Protein AF-0000000070341021 (afdb_homodimer)

pLDDT: mean 71.41, std 31.33, range [15.06, 98.88]

Nearest PDB structures (foldseek):
  6w2y-assembly1_B  TM=6.311E-01  e=9.753E+00  Homo sapiens

Secondary structure (DSSP, 8-state):
-----------------------------------------------GGGT------------------GGGG---TTTTGGGGSHHHHHHHHHHHHHHHHHHHHHHHHHHHHHHHHHHHHHHHHHHHHS------TTS-----TTS---HHHHHHHHHHHHHHHHHHTTHHHHHHHHHHHHHHHHHHHHHHHHHHHHHHHSS---SHHHHHHHHHHHHHHHHHTTHHHHHTT-HHHHHHHHHHHHHHHHHHHHHHHHHHHHHHHHHHH----/-----------------------------------------------GGGT------------------GGGG---TTTTGGGGSHHHHHHHHHHHHHHHHHHHHHHHHHHHHHHHHHHHHHHHHHHHHS------TTS-----TTS---HHHHHHHHHHHHHHHHHHTTHHHHHHHHHHHHHHHHHHHHHHHHHHHHHHHSS---SHHHHHHHHHHHHHHHHHTTHHHHHTT-HHHHHHHHHHHHHHHHHHHHHHHHHHHHHHHHHHH----

Radius of gyration: 40.81 Å; Cα contacts (8 Å, |Δi|>4): 398; chains: 2; bounding box: 138×93×111 Å

Solvent-accessible surface area (backbone atoms only — not comparable to full-atom values): 32051 Å² total; per-residue (Å²): 137,88,70,84,69,84,83,83,81,82,88,77,83,85,79,83,86,83,89,78,85,77,85,81,86,92,82,83,85,77,78,76,72,74,78,74,75,78,70,74,78,68,74,75,69,69,70,63,69,62,66,64,58,71,69,70,67,66,77,59,74,69,72,63,77,71,74,69,64,73,72,61,66,44,59,39,79,64,78,56,51,70,58,43,18,34,67,56,60,45,45,44,62,51,53,50,53,50,48,52,56,47,49,53,50,30,48,50,28,43,50,54,34,49,46,45,53,52,46,52,53,50,42,55,54,52,55,71,66,54,71,76,71,71,60,46,89,87,69,51,60,67,63,66,77,74,56,75,73,49,75,66,55,51,50,42,51,51,48,50,52,51,38,54,56,50,58,73,61,47,28,59,61,52,20,52,46,45,47,22,49,46,39,23,52,45,40,41,45,55,52,43,43,55,50,46,44,26,56,19,28,68,46,79,74,89,46,70,51,54,51,47,48,54,48,40,46,33,36,47,31,44,33,58,34,31,46,64,48,34,76,70,66,35,62,66,38,45,52,48,32,50,50,40,49,52,51,36,53,52,47,53,60,67,35,46,65,55,48,51,52,52,51,54,48,44,63,70,66,32,51,74,129,135,90,71,83,74,80,82,81,83,78,93,80,87,89,81,85,87,85,88,78,88,78,87,82,84,86,89,77,81,78,77,78,72,76,79,77,74,80,72,74,78,69,75,76,69,73,69,68,69,62,66,65,59,70,72,70,67,67,76,60,73,68,73,65,76,71,75,69,64,73,72,62,67,44,59,39,79,61,78,57,50,68,57,42,18,35,67,54,62,44,46,44,61,52,52,50,53,53,48,52,55,47,49,54,51,30,50,51,29,43,50,56,34,49,47,45,54,50,46,52,54,50,42,54,55,52,55,69,66,54,71,76,71,71,60,46,89,85,69,52,59,68,63,66,77,76,55,72,74,49,74,66,53,51,48,43,52,51,47,50,52,51,39,54,58,49,59,73,62,46,28,59,62,52,20,52,46,45,47,22,50,47,39,25,52,45,40,41,44,58,52,45,42,55,52,46,43,25,54,20,27,69,46,80,74,89,43,69,52,54,50,46,48,54,49,40,46,32,36,47,32,44,34,58,33,31,46,64,48,35,76,72,66,37,63,67,39,45,54,48,33,50,50,39,49,51,52,36,52,52,48,53,59,66,35,47,64,55,49,50,52,52,50,53,48,43,64,71,66,31,50,74,127

Sequence (546 aa):
MATTLHCLSTLHLLPRTTHHRPKTLNSLKPISKPQPRKTPELPSIPNALQLLKTSSLPLALTALPFLIDPQDAAAAGGQFGILEGRSFALIHPIVMGGLFVYTLYAGYLGWQWRRVRTIQSEINELKKQVKPTPVSPDGSTVVDSSSPPSATELEIRRLTEERKELVKGSYRDKHFDAGSVLLGFGVLESVFGGLNTYLRTGKLFPGPHLYAGAGITVLWAAAAALVPAMQKGNETARNLHIALNGLNVLLFIWQIPTGFDIVLKVFEFTKWPMATTLHCLSTLHLLPRTTHHRPKTLNSLKPISKPQPRKTPELPSIPNALQLLKTSSLPLALTALPFLIDPQDAAAAGGQFGILEGRSFALIHPIVMGGLFVYTLYAGYLGWQWRRVRTIQSEINELKKQVKPTPVSPDGSTVVDSSSPPSATELEIRRLTEERKELVKGSYRDKHFDAGSVLLGFGVLESVFGGLNTYLRTGKLFPGPHLYAGAGITVLWAAAAALVPAMQKGNETARNLHIALNGLNVLLFIWQIPTGFDIVLKVFEFTKWP

Structure (mmCIF, N/CA/C/O backbone):
data_AF-0000000070341021-model_v1
#
loop_
_entity.id
_entity.type
_entity.pdbx_description
1 polymer 'DUF4079 domain-containing protein'
#
loop_
_atom_site.group_PDB
_atom_site.id
_atom_site.type_symbol
_atom_site.label_atom_id
_atom_site.label_alt_id
_atom_site.label_comp_id
_atom_site.label_asym_id
_atom_site.label_entity_id
_atom_site.label_seq_id
_atom_site.pdbx_PDB_ins_code
_atom_site.Cartn_x
_atom_site.Cartn_y
_atom_site.Cartn_z
_atom_site.occupancy
_atom_site.B_iso_or_equiv
_atom_site.auth_seq_id
_atom_site.auth_comp_id
_atom_site.auth_asym_id
_atom_site.auth_atom_id
_atom_site.pdbx_PDB_model_num
ATOM 1 N N . MET A 1 1 ? 47.469 34.062 -9.016 1 17.12 1 MET A N 1
ATOM 2 C CA . MET A 1 1 ? 48.844 34.406 -8.648 1 17.12 1 MET A CA 1
ATOM 3 C C . MET A 1 1 ? 49.438 33.344 -7.727 1 17.12 1 MET A C 1
ATOM 5 O O . MET A 1 1 ? 50.531 32.812 -7.984 1 17.12 1 MET A O 1
ATOM 9 N N . ALA A 1 2 ? 49.375 33.688 -6.504 1 16.95 2 ALA A N 1
ATOM 10 C CA . ALA A 1 2 ? 50.344 33.5 -5.445 1 16.95 2 ALA A CA 1
ATOM 11 C C . ALA A 1 2 ? 50.375 32.031 -4.965 1 16.95 2 ALA A C 1
ATOM 13 O O . ALA A 1 2 ? 49.344 31.469 -4.656 1 16.95 2 ALA A O 1
ATOM 14 N N . THR A 1 3 ? 51.469 31.375 -5.094 1 18.53 3 THR A N 1
ATOM 15 C CA . THR A 1 3 ? 52.312 30.188 -4.973 1 18.53 3 THR A CA 1
ATOM 16 C C . THR A 1 3 ? 52.625 29.891 -3.506 1 18.53 3 THR A C 1
ATOM 18 O O . THR A 1 3 ? 53.312 28.938 -3.197 1 18.53 3 THR A O 1
ATOM 21 N N . THR A 1 4 ? 52.188 30.828 -2.613 1 17.72 4 THR A N 1
ATOM 22 C CA . THR A 1 4 ? 53.156 30.797 -1.512 1 17.72 4 THR A CA 1
ATOM 23 C C . THR A 1 4 ? 53.156 29.422 -0.849 1 17.72 4 THR A C 1
ATOM 25 O O . THR A 1 4 ? 52.125 28.953 -0.354 1 17.72 4 THR A O 1
ATOM 28 N N . LEU A 1 5 ? 54.219 28.625 -0.97 1 19.05 5 LE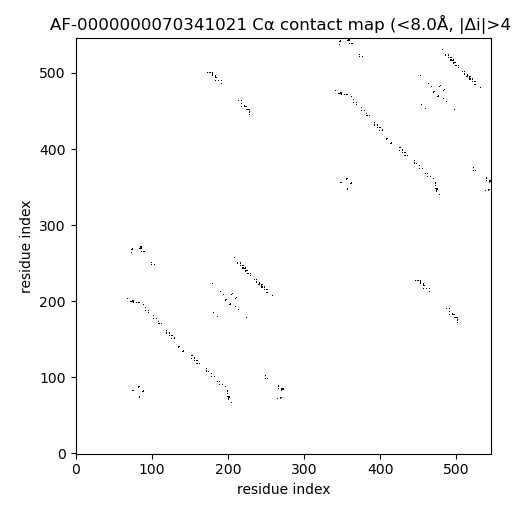U A N 1
ATOM 29 C CA . LEU A 1 5 ? 54.844 27.344 -0.659 1 19.05 5 LEU A CA 1
ATOM 30 C C . LEU A 1 5 ? 55.25 27.281 0.814 1 19.05 5 LEU A C 1
ATOM 32 O O . LEU A 1 5 ? 56.344 26.859 1.151 1 19.05 5 LEU A O 1
ATOM 36 N N . HIS A 1 6 ? 54.5 28.125 1.646 1 18.11 6 HIS A N 1
ATOM 37 C CA . HIS A 1 6 ? 55.312 28.25 2.857 1 18.11 6 HIS A CA 1
ATOM 38 C C . HIS A 1 6 ? 55.781 26.891 3.334 1 18.11 6 HIS A C 1
ATOM 40 O O . HIS A 1 6 ? 55.125 25.875 3.127 1 18.11 6 HIS A O 1
ATOM 46 N N . CYS A 1 7 ? 57 26.953 4.043 1 16.98 7 CYS A N 1
ATOM 47 C CA . CYS A 1 7 ? 58.219 26.422 4.641 1 16.98 7 CYS A CA 1
ATOM 48 C C . CYS A 1 7 ? 57.875 25.422 5.738 1 16.98 7 CYS A C 1
ATOM 50 O O . CYS A 1 7 ? 56.875 25.578 6.449 1 16.98 7 CYS A O 1
ATOM 52 N N . LEU A 1 8 ? 58.688 24.344 5.898 1 17.11 8 LEU A N 1
ATOM 53 C CA . LEU A 1 8 ? 59.062 23.031 6.391 1 17.11 8 LEU A CA 1
ATOM 54 C C . LEU A 1 8 ? 59.438 23.078 7.871 1 17.11 8 LEU A C 1
ATOM 56 O O . LEU A 1 8 ? 59.75 22.062 8.477 1 17.11 8 LEU A O 1
ATOM 60 N N . SER A 1 9 ? 59.562 24.453 8.391 1 15.06 9 SER A N 1
ATOM 61 C CA . SER A 1 9 ? 60.719 24.359 9.258 1 15.06 9 SER A CA 1
ATOM 62 C C . SER A 1 9 ? 60.531 23.312 10.344 1 15.06 9 SER A C 1
ATOM 64 O O . SER A 1 9 ? 59.438 22.812 10.539 1 15.06 9 SER A O 1
ATOM 66 N N . THR A 1 10 ? 60.844 23.781 11.609 1 15.86 10 THR A N 1
ATOM 67 C CA . THR A 1 10 ? 62 23.594 12.477 1 15.86 10 THR A CA 1
ATOM 68 C C . THR A 1 10 ? 61.75 22.484 13.492 1 15.86 10 THR A C 1
ATOM 70 O O . THR A 1 10 ? 62.562 21.562 13.617 1 15.86 10 THR A O 1
ATOM 73 N N . LEU A 1 11 ? 61.625 22.875 14.797 1 16.08 11 LEU A N 1
ATOM 74 C CA . LEU A 1 11 ? 62.625 22.781 15.852 1 16.08 11 LEU A CA 1
ATOM 75 C C . LEU A 1 11 ? 62.438 21.5 16.656 1 16.08 11 LEU A C 1
ATOM 77 O O . LEU A 1 11 ? 61.344 20.984 16.781 1 16.08 11 LEU A O 1
ATOM 81 N N . HIS A 1 12 ? 63.562 21.062 17.312 1 15.95 12 HIS A N 1
ATOM 82 C CA . HIS A 1 12 ? 64.438 20.078 17.906 1 15.95 12 HIS A CA 1
ATOM 83 C C . HIS A 1 12 ? 63.969 19.641 19.281 1 15.95 12 HIS A C 1
ATOM 85 O O . HIS A 1 12 ? 64.375 18.609 19.812 1 15.95 12 HIS A O 1
ATOM 91 N N . LEU A 1 13 ? 63.281 20.562 20.031 1 16.16 13 LEU A N 1
ATOM 92 C CA . LEU A 1 13 ? 63.906 20.641 21.344 1 16.16 13 LEU A CA 1
ATOM 93 C C . LEU A 1 13 ? 63.906 19.281 22.031 1 16.16 13 LEU A C 1
ATOM 95 O O . LEU A 1 13 ? 63.062 18.438 21.734 1 16.16 13 LEU A O 1
ATOM 99 N N . LEU A 1 14 ? 64.562 19.328 23.266 1 16.27 14 LEU A N 1
ATOM 100 C CA . LEU A 1 14 ? 65.562 18.703 24.094 1 16.27 14 LEU A CA 1
ATOM 101 C C . LEU A 1 14 ? 65 17.547 24.891 1 16.27 14 LEU A C 1
ATOM 103 O O . LEU A 1 14 ? 63.781 17.469 25.078 1 16.27 14 LEU A O 1
ATOM 107 N N . PRO A 1 15 ? 65.938 16.953 25.719 1 16.86 15 PRO A N 1
ATOM 108 C CA . PRO A 1 15 ? 66.438 15.664 26.203 1 16.86 15 PRO A CA 1
ATOM 109 C C . PRO A 1 15 ? 65.75 15.219 27.5 1 16.86 15 PRO A C 1
ATOM 111 O O . PRO A 1 15 ? 65.812 14.039 27.859 1 16.86 15 PRO A O 1
ATOM 114 N N . ARG A 1 16 ? 65.062 16.172 28.219 1 16.34 16 ARG A N 1
ATOM 115 C CA . ARG A 1 16 ? 65.5 16.125 29.609 1 16.34 16 ARG A CA 1
ATOM 116 C C . ARG A 1 16 ? 65.312 14.727 30.188 1 16.34 16 ARG A C 1
ATOM 118 O O . ARG A 1 16 ? 64.375 14.016 29.859 1 16.34 16 ARG A O 1
ATOM 125 N N . THR A 1 17 ? 66.188 14.477 31.219 1 16.23 17 THR A N 1
ATOM 126 C CA . THR A 1 17 ? 67.062 13.555 31.969 1 16.23 17 THR A CA 1
ATOM 127 C C . THR A 1 17 ? 66.188 12.656 32.875 1 16.23 17 THR A C 1
ATOM 129 O O . THR A 1 17 ? 65 12.906 33.062 1 16.23 17 THR A O 1
ATOM 132 N N . THR A 1 18 ? 66.562 12.617 34.25 1 15.86 18 THR A N 1
ATOM 133 C CA . THR A 1 18 ? 67.312 11.609 35.031 1 15.86 18 THR A CA 1
ATOM 134 C C . THR A 1 18 ? 66.375 10.773 35.875 1 15.86 18 THR A C 1
ATOM 136 O O . THR A 1 18 ? 66.375 9.547 35.812 1 15.86 18 THR A O 1
ATOM 139 N N . HIS A 1 19 ? 66.125 11.18 37.219 1 16.44 19 HIS A N 1
ATOM 140 C CA . HIS A 1 19 ? 66.688 10.523 38.375 1 16.44 19 HIS A CA 1
ATOM 141 C C . HIS A 1 19 ? 65.812 9.445 38.906 1 16.44 19 HIS A C 1
ATOM 143 O O . HIS A 1 19 ? 64.562 9.453 38.625 1 16.44 19 HIS A O 1
ATOM 149 N N . HIS A 1 20 ? 66.312 8.633 40.062 1 16.31 20 HIS A N 1
ATOM 150 C CA . HIS A 1 20 ? 66.562 7.301 40.594 1 16.31 20 HIS A CA 1
ATOM 151 C C . HIS A 1 20 ? 65.438 6.926 41.594 1 16.31 20 HIS A C 1
ATOM 153 O O . HIS A 1 20 ? 65.125 5.754 41.719 1 16.31 20 HIS A O 1
ATOM 159 N N . ARG A 1 21 ? 64.688 7.816 42.281 1 16.97 21 ARG A N 1
ATOM 160 C CA . ARG A 1 21 ? 64.812 7.512 43.719 1 16.97 21 ARG A CA 1
ATOM 161 C C . ARG A 1 21 ? 64.125 6.156 44.031 1 16.97 21 ARG A C 1
ATOM 163 O O . ARG A 1 21 ? 63.062 5.84 43.531 1 16.97 21 ARG A O 1
ATOM 170 N N . PRO A 1 22 ? 64.875 5.312 44.969 1 17.48 22 PRO A N 1
ATOM 171 C CA . PRO A 1 22 ? 64.875 3.895 45.312 1 17.48 22 PRO A CA 1
ATOM 172 C C . PRO A 1 22 ? 63.688 3.508 46.188 1 17.48 22 PRO A C 1
ATOM 174 O O . PRO A 1 22 ? 63.375 2.324 46.312 1 17.48 22 PRO A O 1
ATOM 177 N N . LYS A 1 23 ? 62.906 4.414 46.688 1 16.8 23 LYS A N 1
ATOM 178 C CA . LYS A 1 23 ? 62.656 4.164 48.094 1 16.8 23 LYS A CA 1
ATOM 179 C C . LYS A 1 23 ? 62.125 2.75 48.312 1 16.8 23 LYS A C 1
ATOM 181 O O . LYS A 1 23 ? 61.312 2.256 47.531 1 16.8 23 LYS A O 1
ATOM 186 N N . THR A 1 24 ? 62.469 2.107 49.531 1 16.38 24 THR A N 1
ATOM 187 C CA . THR A 1 24 ? 62.781 0.876 50.25 1 16.38 24 THR A CA 1
ATOM 188 C C . THR A 1 24 ? 61.531 0.123 50.625 1 16.38 24 THR A C 1
ATOM 190 O O . THR A 1 24 ? 61.438 -1.094 50.438 1 16.38 24 THR A O 1
ATOM 193 N N . LEU A 1 25 ? 60.656 0.705 51.625 1 16.44 25 LEU A N 1
ATOM 194 C CA . LEU A 1 25 ? 60.562 0.027 52.906 1 16.44 25 LEU A CA 1
ATOM 195 C C . LEU A 1 25 ? 59.719 -1.242 52.812 1 16.44 25 LEU A C 1
ATOM 197 O O . LEU A 1 25 ? 58.844 -1.328 51.969 1 16.44 25 LEU A O 1
ATOM 201 N N . ASN A 1 26 ? 59.594 -2.016 54.031 1 15.65 26 ASN A N 1
ATOM 202 C CA . ASN A 1 26 ? 59.844 -3.309 54.688 1 15.65 26 ASN A CA 1
ATOM 203 C C . ASN A 1 26 ? 58.594 -4.207 54.562 1 15.65 26 ASN A C 1
ATOM 205 O O . ASN A 1 26 ? 57.531 -3.76 54.156 1 15.65 26 ASN A O 1
ATOM 209 N N . SER A 1 27 ? 58.25 -4.855 55.781 1 16.58 27 SER A N 1
ATOM 210 C CA . SER A 1 27 ? 58.344 -6.223 56.281 1 16.58 27 SER A CA 1
ATOM 211 C C . SER A 1 27 ? 57 -6.945 56.219 1 16.58 27 SER A C 1
ATOM 213 O O . SER A 1 27 ? 56.938 -8.102 55.781 1 16.58 27 SER A O 1
ATOM 215 N N . LEU A 1 28 ? 55.938 -6.359 56.938 1 18.11 28 LEU A N 1
ATOM 216 C CA . LEU A 1 28 ? 55.438 -7.238 57.969 1 18.11 28 LEU A CA 1
ATOM 217 C C . LEU A 1 28 ? 54.625 -8.383 57.375 1 18.11 28 LEU A C 1
ATOM 219 O O . LEU A 1 28 ? 54.094 -8.258 56.281 1 18.11 28 LEU A O 1
ATOM 223 N N . LYS A 1 29 ? 54.156 -9.297 58.406 1 18.47 29 LYS A N 1
ATOM 224 C CA . LYS A 1 29 ? 54.125 -10.719 58.719 1 18.47 29 LYS A CA 1
ATOM 225 C C . LYS A 1 29 ? 52.938 -11.391 58.031 1 18.47 29 LYS A C 1
ATOM 227 O O . LYS A 1 29 ? 51.938 -10.742 57.719 1 18.47 29 LYS A O 1
ATOM 232 N N . PRO A 1 30 ? 52.844 -12.781 58.156 1 21.3 30 PRO A N 1
ATOM 233 C CA . PRO A 1 30 ? 52.531 -14 57.406 1 21.3 30 PRO A CA 1
ATOM 234 C C . PRO A 1 30 ? 51.062 -14.383 57.531 1 21.3 30 PRO A C 1
ATOM 236 O O . PRO A 1 30 ? 50.625 -15.336 56.875 1 21.3 30 PRO A O 1
ATOM 239 N N . ILE A 1 31 ? 50.188 -13.477 58.188 1 22.39 31 ILE A N 1
ATOM 240 C CA . ILE A 1 31 ? 49.25 -14.289 58.969 1 22.39 31 ILE A CA 1
ATOM 241 C C . ILE A 1 31 ? 48.531 -15.281 58.062 1 22.39 31 ILE A C 1
ATOM 243 O O . ILE A 1 31 ? 48.062 -14.906 57 1 22.39 31 ILE A O 1
ATOM 247 N N . SER A 1 32 ? 48.656 -16.578 58.469 1 19.52 32 SER A N 1
ATOM 248 C CA . SER A 1 32 ? 48.438 -17.906 57.906 1 19.52 32 SER A CA 1
ATOM 249 C C . SER A 1 32 ? 46.969 -18.125 57.594 1 19.52 32 SER A C 1
ATOM 251 O O . SER A 1 32 ? 46.125 -18.25 58.531 1 19.52 32 SER A O 1
ATOM 253 N N . LYS A 1 33 ? 46.344 -17.141 56.969 1 21.5 33 LYS A N 1
ATOM 254 C CA . LYS A 1 33 ? 44.906 -17.281 56.969 1 21.5 33 LYS A CA 1
ATOM 255 C C . LYS A 1 33 ? 44.5 -18.719 56.625 1 21.5 33 LYS A C 1
ATOM 257 O O . LY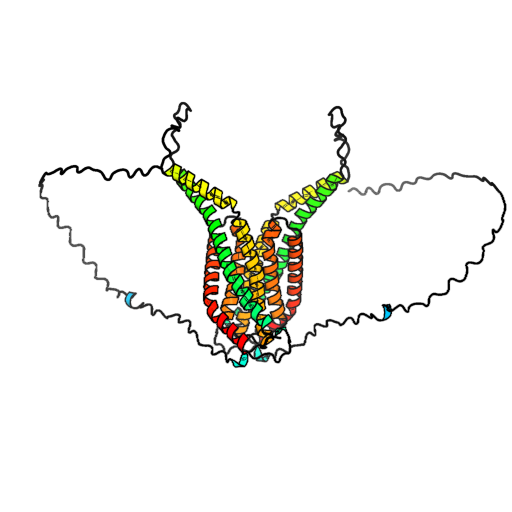S A 1 33 ? 45.062 -19.328 55.719 1 21.5 33 LYS A O 1
ATOM 262 N N . PRO A 1 34 ? 43.688 -19.219 57.562 1 23.22 34 PRO A N 1
ATOM 263 C CA . PRO A 1 34 ? 43.281 -20.609 57.688 1 23.22 34 PRO A CA 1
ATOM 264 C C . PRO A 1 34 ? 42.75 -21.188 56.375 1 23.22 34 PRO A C 1
ATOM 266 O O . PRO A 1 34 ? 42.312 -20.438 55.5 1 23.22 34 PRO A O 1
ATOM 269 N N . GLN A 1 35 ? 43.031 -22.5 56.219 1 22.14 35 GLN A N 1
ATOM 270 C CA . GLN A 1 35 ? 43 -23.469 55.125 1 22.14 35 GLN A CA 1
ATOM 271 C C . GLN A 1 35 ? 41.594 -23.672 54.594 1 22.14 35 GLN A C 1
ATOM 273 O O . GLN A 1 35 ? 40.719 -24.109 55.344 1 22.14 35 GLN A O 1
ATOM 278 N N . PRO A 1 36 ? 40.938 -22.562 54.031 1 24.3 36 PRO A N 1
ATOM 279 C CA . PRO A 1 36 ? 39.531 -22.828 53.75 1 24.3 36 PRO A CA 1
ATOM 280 C C . PRO A 1 36 ? 39.281 -24.219 53.219 1 24.3 36 PRO A C 1
ATOM 282 O O . PRO A 1 36 ? 40.156 -24.797 52.562 1 24.3 36 PRO A O 1
ATOM 285 N N . ARG A 1 37 ? 38.469 -24.922 53.969 1 21.58 37 ARG A N 1
ATOM 286 C CA . ARG A 1 37 ? 37.969 -26.281 53.781 1 21.58 37 ARG A CA 1
ATOM 287 C C . ARG A 1 37 ? 37.719 -26.562 52.281 1 21.58 37 ARG A C 1
ATOM 289 O O . ARG A 1 37 ? 37.25 -25.672 51.562 1 21.58 37 ARG A O 1
ATOM 296 N N . LYS A 1 38 ? 38.25 -27.656 51.844 1 22.58 38 LYS A N 1
ATOM 297 C CA . LYS A 1 38 ? 38.375 -28.266 50.531 1 22.58 38 LYS A CA 1
ATOM 298 C C . LYS A 1 38 ? 37 -28.484 49.906 1 22.58 38 LYS A C 1
ATOM 300 O O . LYS A 1 38 ? 36.219 -29.297 50.406 1 22.58 38 LYS A O 1
ATOM 305 N N . THR A 1 39 ? 36.188 -27.375 49.719 1 25.81 39 THR A N 1
ATOM 306 C CA . THR A 1 39 ? 34.844 -27.703 49.219 1 25.81 39 THR A CA 1
ATOM 307 C C . THR A 1 39 ? 34.906 -28.766 48.125 1 25.81 39 THR A C 1
ATOM 309 O O . THR A 1 39 ? 35.812 -28.734 47.281 1 25.81 39 THR A O 1
ATOM 312 N N . PRO A 1 40 ? 34.281 -29.938 48.469 1 25.33 40 PRO A N 1
ATOM 313 C CA . PRO A 1 40 ? 34.312 -31.125 47.625 1 25.33 40 PRO A CA 1
ATOM 314 C C . PRO A 1 40 ? 34.188 -30.781 46.125 1 25.33 40 PRO A C 1
ATOM 316 O O . PRO A 1 40 ? 33.594 -29.766 45.781 1 25.33 40 PRO A O 1
ATOM 319 N N . GLU A 1 41 ? 35.094 -31.328 45.375 1 25.94 41 GLU A N 1
ATOM 320 C CA . GLU A 1 41 ? 35.312 -31.172 43.938 1 25.94 41 GLU A CA 1
ATOM 321 C C . GLU A 1 41 ? 34.031 -31.484 43.156 1 25.94 41 GLU A C 1
ATOM 323 O O . GLU A 1 41 ? 33.5 -32.594 43.25 1 25.94 41 GLU A O 1
ATOM 328 N N . LEU A 1 42 ? 33.031 -30.641 43.312 1 28.44 42 LEU A N 1
ATOM 329 C CA . LEU A 1 42 ? 31.828 -30.984 42.562 1 28.44 42 LEU A CA 1
ATOM 330 C C . LEU A 1 42 ? 32.156 -31.516 41.188 1 28.44 42 LEU A C 1
ATOM 332 O O . LEU A 1 42 ? 33 -30.938 40.469 1 28.44 42 LEU A O 1
ATOM 336 N N . PRO A 1 43 ? 31.828 -32.812 40.969 1 27.39 43 PRO A N 1
ATOM 337 C CA . PRO A 1 43 ? 32.25 -33.438 39.688 1 27.39 43 PRO A CA 1
ATOM 338 C C . PRO A 1 43 ? 32.094 -32.531 38.5 1 27.39 43 PRO A C 1
ATOM 340 O O . PRO A 1 43 ? 31.281 -31.609 38.531 1 27.39 43 PRO A O 1
ATOM 343 N N . SER A 1 44 ? 33.156 -32.344 37.781 1 26.36 44 SER A N 1
ATOM 344 C CA . SER A 1 44 ? 33.312 -31.531 36.594 1 26.36 44 SER A CA 1
ATOM 345 C C . SER A 1 44 ? 32.188 -31.797 35.594 1 26.36 44 SER A C 1
ATOM 347 O O . SER A 1 44 ? 31.984 -32.938 35.156 1 26.36 44 SER A O 1
ATOM 349 N N . ILE A 1 45 ? 30.984 -31.328 35.938 1 27.91 45 ILE A N 1
ATOM 350 C CA . ILE A 1 45 ? 29.906 -31.484 35 1 27.91 45 ILE A CA 1
ATOM 351 C C . ILE A 1 45 ? 30.438 -31.281 33.562 1 27.91 45 ILE A C 1
ATOM 353 O O . ILE A 1 45 ? 31.016 -30.234 33.25 1 27.91 45 ILE A O 1
ATOM 357 N N . PRO A 1 46 ? 30.891 -32.406 32.969 1 28.55 46 PRO A N 1
ATOM 358 C CA . PRO A 1 46 ? 31.516 -32.25 31.656 1 28.55 46 PRO A CA 1
ATOM 359 C C . PRO A 1 46 ? 30.859 -31.156 30.828 1 28.55 46 PRO A C 1
ATOM 361 O O . PRO A 1 46 ? 29.672 -30.844 31.031 1 28.55 46 PRO A O 1
ATOM 364 N N . ASN A 1 47 ? 31.609 -30.094 30.594 1 27.16 47 ASN A N 1
ATOM 365 C CA . ASN A 1 47 ? 31.219 -28.969 29.766 1 27.16 47 ASN A CA 1
ATOM 366 C C . ASN A 1 47 ? 30.469 -29.422 28.516 1 27.16 47 ASN A C 1
ATOM 368 O O . ASN A 1 47 ? 31.031 -30.109 27.656 1 27.16 47 ASN A O 1
ATOM 372 N N . ALA A 1 48 ? 29.281 -29.969 28.828 1 26.45 48 ALA A N 1
ATOM 373 C CA . ALA A 1 48 ? 28.391 -30.391 27.75 1 26.45 48 ALA A CA 1
ATOM 374 C C . ALA A 1 48 ? 28.5 -29.438 26.547 1 26.45 48 ALA A C 1
ATOM 376 O O . ALA A 1 48 ? 27.734 -29.578 25.578 1 26.45 48 ALA A O 1
ATOM 377 N N . LEU A 1 49 ? 29.25 -28.281 26.938 1 27.14 49 LEU A N 1
ATOM 378 C CA . LEU A 1 49 ? 29.172 -27.375 25.797 1 27.14 49 LEU A CA 1
ATOM 379 C C . LEU A 1 49 ? 29.688 -28.078 24.531 1 27.14 49 LEU A C 1
ATOM 381 O O . LEU A 1 49 ? 29.812 -27.438 23.469 1 27.14 49 LEU A O 1
ATOM 385 N N . GLN A 1 50 ? 30.578 -29.125 24.891 1 27.52 50 GLN A N 1
ATOM 386 C CA . GLN A 1 50 ? 31.25 -29.469 23.641 1 27.52 50 GLN A CA 1
ATOM 387 C C . GLN A 1 50 ? 30.234 -29.797 22.547 1 27.52 50 GLN A C 1
ATOM 389 O O . GLN A 1 50 ? 30.578 -29.844 21.359 1 27.52 50 GLN A O 1
ATOM 394 N N . LEU A 1 51 ? 29.328 -30.641 23.109 1 25.98 51 LEU A N 1
ATOM 395 C CA . LEU A 1 51 ? 28.719 -31.406 22.031 1 25.98 51 LEU A CA 1
ATOM 396 C C . LEU A 1 51 ? 27.953 -30.469 21.078 1 25.98 51 LEU A C 1
ATOM 398 O O . LEU A 1 51 ? 27.391 -30.922 20.078 1 25.98 51 LEU A O 1
ATOM 402 N N . LEU A 1 52 ? 27.531 -29.391 21.781 1 25.66 52 LEU A N 1
ATOM 403 C CA . LEU A 1 52 ? 26.625 -28.719 20.859 1 25.66 52 LEU A CA 1
ATOM 404 C C . LEU A 1 52 ? 27.328 -28.391 19.531 1 25.66 52 LEU A C 1
ATOM 406 O O . LEU A 1 52 ? 28 -27.375 19.422 1 25.66 52 LEU A O 1
ATOM 410 N N . LYS A 1 53 ? 28.406 -29.188 19.312 1 25.88 53 LYS A N 1
ATOM 411 C CA . LYS A 1 53 ? 28.844 -28.906 17.938 1 25.88 53 LYS A CA 1
ATOM 412 C C . LYS A 1 53 ? 27.641 -28.688 17.031 1 25.88 53 LYS A C 1
ATOM 414 O O . LYS A 1 53 ? 26.797 -29.578 16.891 1 25.88 53 LYS A O 1
ATOM 419 N N . THR A 1 54 ? 27.203 -27.422 17.125 1 27.66 54 THR A N 1
ATOM 420 C CA . THR A 1 54 ? 26.172 -26.859 16.266 1 27.66 54 THR A CA 1
ATOM 421 C C . THR A 1 54 ? 26.234 -27.453 14.859 1 27.66 54 THR A C 1
ATOM 423 O O . THR A 1 54 ? 27.203 -27.234 14.133 1 27.66 54 THR A O 1
ATOM 426 N N . SER A 1 55 ? 26.109 -28.828 14.781 1 29.5 55 SER A N 1
ATOM 427 C CA . SER A 1 55 ? 25.922 -29.219 13.391 1 29.5 55 SER A CA 1
ATOM 428 C C . SER A 1 55 ? 25.141 -28.156 12.617 1 29.5 55 SER A C 1
ATOM 430 O O . SER A 1 55 ? 24.062 -27.766 13.039 1 29.5 55 SER A O 1
ATOM 432 N N . SER A 1 56 ? 25.891 -27.188 12.18 1 28.91 56 SER A N 1
ATOM 433 C CA . SER A 1 56 ? 25.391 -26.281 11.164 1 28.91 56 SER A CA 1
ATOM 434 C C . SER A 1 56 ? 24.484 -27 10.172 1 28.91 56 SER A C 1
ATOM 436 O O . SER A 1 56 ? 24.938 -27.844 9.398 1 28.91 56 SER A O 1
ATOM 438 N N . LEU A 1 57 ? 23.469 -27.672 10.703 1 28.83 57 LEU A N 1
ATOM 439 C CA . LEU A 1 57 ? 22.547 -28.078 9.648 1 28.83 57 LEU A CA 1
ATOM 440 C C . LEU A 1 57 ? 22.469 -27.031 8.547 1 28.83 57 LEU A C 1
ATOM 442 O O . LEU A 1 57 ? 22.078 -25.891 8.797 1 28.83 57 LEU A O 1
ATOM 446 N N . PRO A 1 58 ? 23.516 -27.062 7.715 1 30.78 58 PRO A N 1
ATOM 447 C CA . PRO A 1 58 ? 23.297 -26.172 6.574 1 30.78 58 PRO A CA 1
ATOM 448 C C . PRO A 1 58 ? 21.844 -26.188 6.09 1 30.78 58 PRO A C 1
ATOM 450 O O . PRO A 1 58 ? 21.25 -27.25 5.965 1 30.78 58 PRO A O 1
ATOM 453 N N . LEU A 1 59 ? 20.969 -25.422 6.746 1 28.91 59 LEU A N 1
ATOM 454 C CA . LEU A 1 59 ? 19.766 -25.156 5.977 1 28.91 59 LEU A CA 1
ATOM 455 C C . LEU A 1 59 ? 20.062 -25.141 4.48 1 28.91 59 LEU A C 1
ATOM 457 O O . LEU A 1 59 ? 20.562 -24.141 3.957 1 28.91 59 LEU A O 1
ATOM 461 N N . ALA A 1 60 ? 20.953 -26.062 4.082 1 29.08 60 ALA A N 1
ATOM 462 C CA . ALA A 1 60 ? 21.031 -26.141 2.627 1 29.08 60 ALA A CA 1
ATOM 463 C C . ALA A 1 60 ? 19.656 -26.094 1.989 1 29.08 60 ALA A C 1
ATOM 465 O O . ALA A 1 60 ? 18.828 -26.984 2.195 1 29.08 60 ALA A O 1
ATOM 466 N N . LEU A 1 61 ? 19.062 -24.906 2.061 1 31.27 61 LEU A N 1
ATOM 467 C CA . LEU A 1 61 ? 18 -24.766 1.073 1 31.27 61 LEU A CA 1
ATOM 468 C C . LEU A 1 61 ? 18.312 -25.547 -0.194 1 31.27 61 LEU A C 1
ATOM 470 O O . LEU A 1 61 ? 19.281 -25.234 -0.903 1 31.27 61 LEU A O 1
ATOM 474 N N . THR A 1 62 ? 18.422 -26.875 -0.04 1 30.45 62 THR A N 1
ATOM 475 C CA . THR A 1 62 ? 18.516 -27.703 -1.237 1 30.45 62 THR A CA 1
ATOM 476 C C . THR A 1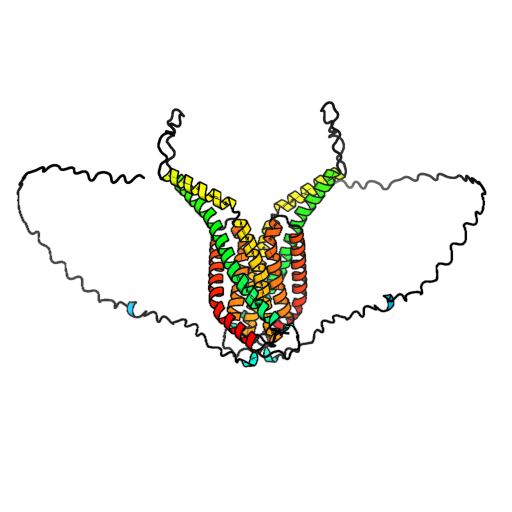 62 ? 17.75 -27.078 -2.395 1 30.45 62 THR A C 1
ATOM 478 O O . THR A 1 62 ? 16.547 -26.797 -2.277 1 30.45 62 THR A O 1
ATOM 481 N N . ALA A 1 63 ? 18.406 -26.188 -3.062 1 33.5 63 ALA A N 1
ATOM 482 C CA . ALA A 1 63 ? 17.969 -25.875 -4.422 1 33.5 63 ALA A CA 1
ATOM 483 C C . ALA A 1 63 ? 17.594 -27.141 -5.184 1 33.5 63 ALA A C 1
ATOM 485 O O . ALA A 1 63 ? 18.453 -27.906 -5.609 1 33.5 63 ALA A O 1
ATOM 486 N N . LEU A 1 64 ? 16.75 -27.969 -4.668 1 30.38 64 LEU A N 1
ATOM 487 C CA . LEU A 1 64 ? 16.359 -29.016 -5.605 1 30.38 64 LEU A CA 1
ATOM 488 C C . LEU A 1 64 ? 16.203 -28.453 -7.012 1 30.38 64 LEU A C 1
ATOM 490 O O . LEU A 1 64 ? 15.523 -27.438 -7.207 1 30.38 64 LEU A O 1
ATOM 494 N N . PRO A 1 65 ? 17.203 -28.719 -7.848 1 33.44 65 PRO A N 1
ATOM 495 C CA . PRO A 1 65 ? 16.938 -28.375 -9.25 1 33.44 65 PRO A CA 1
ATOM 496 C C . PRO A 1 65 ? 15.547 -28.797 -9.711 1 33.44 65 PRO A C 1
ATOM 498 O O . PRO A 1 65 ? 15.234 -29.984 -9.734 1 33.44 65 PRO A O 1
ATOM 501 N N . PHE A 1 66 ? 14.5 -28.328 -9.148 1 33.81 66 PHE A N 1
ATOM 502 C CA . PHE A 1 66 ? 13.273 -28.641 -9.867 1 33.81 66 PHE A CA 1
ATOM 503 C C . PHE A 1 66 ? 13.461 -28.453 -11.367 1 33.81 66 PHE A C 1
ATOM 505 O O . PHE A 1 66 ? 13.672 -27.328 -11.836 1 33.81 66 PHE A O 1
ATOM 512 N N . LEU A 1 67 ? 14.07 -29.453 -12.016 1 31.94 67 LEU A N 1
ATOM 513 C CA . LEU A 1 67 ? 14.086 -29.594 -13.469 1 31.94 67 LEU A CA 1
ATOM 514 C C . LEU A 1 67 ? 12.727 -29.234 -14.062 1 31.94 67 LEU A C 1
ATOM 516 O O . LEU A 1 67 ? 11.734 -29.906 -13.82 1 31.94 67 LEU A O 1
ATOM 520 N N . ILE A 1 68 ? 12.375 -27.984 -14.031 1 36.75 68 ILE A N 1
ATOM 521 C CA . ILE A 1 68 ? 11.266 -27.547 -14.875 1 36.75 68 ILE A CA 1
ATOM 522 C C . ILE A 1 68 ? 11.414 -28.156 -16.266 1 36.75 68 ILE A C 1
ATOM 524 O O . ILE A 1 68 ? 12.453 -28.016 -16.906 1 36.75 68 ILE A O 1
ATOM 528 N N . ASP A 1 69 ? 10.719 -29.266 -16.5 1 33.5 69 ASP A N 1
ATOM 529 C CA . ASP A 1 69 ? 10.617 -29.812 -17.859 1 33.5 69 ASP A CA 1
ATOM 530 C C . ASP A 1 69 ? 10.359 -28.688 -18.875 1 33.5 69 ASP A C 1
ATOM 532 O O . ASP A 1 69 ? 9.438 -27.891 -18.703 1 33.5 69 ASP A O 1
ATOM 536 N N . PRO A 1 70 ? 11.344 -28.312 -19.609 1 37.59 70 PRO A N 1
ATOM 537 C CA . PRO A 1 70 ? 11.234 -27.312 -20.672 1 37.59 70 PRO A CA 1
ATOM 538 C C . PRO A 1 70 ? 9.945 -27.469 -21.484 1 37.59 70 PRO A C 1
ATOM 540 O O . PRO A 1 70 ? 9.547 -26.531 -22.188 1 37.59 70 PRO A O 1
ATOM 543 N N . GLN A 1 71 ? 9.445 -28.641 -21.641 1 37.47 71 GLN A N 1
ATOM 544 C CA . GLN A 1 71 ? 8.305 -28.812 -22.531 1 37.47 71 GLN A CA 1
ATOM 545 C C . GLN A 1 71 ? 7.113 -27.984 -22.062 1 37.47 71 GLN A C 1
ATOM 547 O O . GLN A 1 71 ? 6.227 -27.656 -22.844 1 37.47 71 GLN A O 1
ATOM 552 N N . ASP A 1 72 ? 7.031 -27.828 -20.828 1 42.69 72 ASP A N 1
ATOM 553 C CA . ASP A 1 72 ? 5.766 -27.328 -20.281 1 42.69 72 ASP A CA 1
ATOM 554 C C . ASP A 1 72 ? 5.617 -25.828 -20.516 1 42.69 72 ASP A C 1
ATOM 556 O O . ASP A 1 72 ? 4.598 -25.234 -20.141 1 42.69 72 ASP A O 1
ATOM 560 N N . ALA A 1 73 ? 6.734 -25.203 -20.812 1 44.62 73 ALA A N 1
ATOM 561 C CA . ALA A 1 73 ? 6.551 -23.781 -21.125 1 44.62 73 ALA A CA 1
ATOM 562 C C . ALA A 1 73 ? 5.793 -23.609 -22.438 1 44.62 73 ALA A C 1
ATOM 564 O O . ALA A 1 73 ? 5.797 -22.516 -23.016 1 44.62 73 ALA A O 1
ATOM 565 N N . ALA A 1 74 ? 5.348 -24.688 -23.125 1 43.62 74 ALA A N 1
ATOM 566 C CA . ALA A 1 74 ? 4.773 -24.594 -24.469 1 43.62 74 ALA A CA 1
ATOM 567 C C . ALA A 1 74 ? 3.428 -23.875 -24.438 1 43.62 74 ALA A C 1
ATOM 569 O O . ALA A 1 74 ? 2.691 -23.969 -23.438 1 43.62 74 ALA A O 1
ATOM 570 N N . ALA A 1 75 ? 3.236 -22.906 -25.5 1 52.22 75 ALA A N 1
ATOM 571 C CA . ALA A 1 75 ? 2.154 -22.016 -25.922 1 52.22 75 ALA A CA 1
ATOM 572 C C . ALA A 1 75 ? 0.802 -22.719 -25.828 1 52.22 75 ALA A C 1
ATOM 574 O O . ALA A 1 75 ? 0.691 -23.906 -26.141 1 52.22 75 ALA A O 1
ATOM 575 N N . ALA A 1 76 ? -0.006 -22.297 -24.906 1 54.25 76 ALA A N 1
ATOM 576 C CA . ALA A 1 76 ? -1.394 -22.75 -24.859 1 54.25 76 ALA A CA 1
ATOM 577 C C . ALA A 1 76 ? -2.037 -22.703 -26.234 1 54.25 76 ALA A C 1
ATOM 579 O O . ALA A 1 76 ? -2.82 -21.797 -26.531 1 54.25 76 ALA A O 1
ATOM 580 N N . GLY A 1 77 ? -1.447 -23.297 -27.109 1 56.84 77 GLY A N 1
ATOM 581 C CA . GLY A 1 77 ? -2.064 -23.641 -28.375 1 56.84 77 GLY A CA 1
ATOM 582 C C . GLY A 1 77 ? -2.629 -22.453 -29.125 1 56.84 77 GLY A C 1
ATOM 583 O O . GLY A 1 77 ? -3.549 -22.594 -29.922 1 56.84 77 GLY A O 1
ATOM 584 N N . GLY A 1 78 ? -2.061 -21.125 -28.828 1 60.41 78 GLY A N 1
ATOM 585 C CA . GLY A 1 78 ? -2.457 -19.969 -29.625 1 60.41 78 GLY A CA 1
ATOM 586 C C . GLY A 1 78 ? -3.848 -19.469 -29.297 1 60.41 78 GLY A C 1
ATOM 587 O O . GLY A 1 78 ? -4.426 -18.672 -30.047 1 60.41 78 GLY A O 1
ATOM 588 N N . GLN A 1 79 ? -4.5 -19.953 -28.219 1 62.78 79 GLN A N 1
ATOM 589 C CA . GLN A 1 79 ? -5.883 -19.594 -27.938 1 62.78 79 GLN A CA 1
ATOM 590 C C . GLN A 1 79 ? -6.004 -18.109 -27.578 1 62.78 79 GLN A C 1
ATOM 592 O O . GLN A 1 79 ? -7.039 -17.484 -27.828 1 62.78 79 GLN A O 1
ATOM 597 N N . PHE A 1 80 ? -4.832 -17.562 -27.188 1 68.88 80 PHE A N 1
ATOM 598 C CA . PHE A 1 80 ? -4.973 -16.188 -26.719 1 68.88 80 PHE A CA 1
ATOM 599 C C . PHE A 1 80 ? -4.281 -15.219 -27.672 1 68.88 80 PHE A C 1
ATOM 601 O O . PHE A 1 80 ? -4.105 -14.039 -27.359 1 68.88 80 PHE A O 1
ATOM 608 N N . GLY A 1 81 ? -3.865 -15.656 -28.766 1 66.19 81 GLY A N 1
ATOM 609 C CA . GLY A 1 81 ? -3.369 -14.805 -29.828 1 66.19 81 GLY A CA 1
ATOM 610 C C . GLY A 1 81 ? -2.16 -13.984 -29.422 1 66.19 81 GLY A C 1
ATOM 611 O O . GLY A 1 81 ? -1.138 -14.539 -29.016 1 66.19 81 GLY A O 1
ATOM 612 N N . ILE A 1 82 ? -2.426 -12.633 -29.422 1 64.75 82 ILE A N 1
ATOM 613 C CA . ILE A 1 82 ? -1.354 -11.664 -29.219 1 64.75 82 ILE A CA 1
ATOM 614 C C . ILE A 1 82 ? -0.845 -11.75 -27.781 1 64.75 82 ILE A C 1
ATOM 616 O O . ILE A 1 82 ? 0.319 -11.445 -27.5 1 64.75 82 ILE A O 1
ATOM 620 N N . LEU A 1 83 ? -1.594 -12.234 -26.922 1 67.94 83 LEU A N 1
ATOM 621 C CA . LEU A 1 83 ? -1.235 -12.289 -25.5 1 67.94 83 LEU A CA 1
ATOM 622 C C . LEU A 1 83 ? -0.236 -13.406 -25.234 1 67.94 83 LEU A C 1
ATOM 624 O O . LEU A 1 83 ? 0.424 -13.422 -24.188 1 67.94 83 LEU A O 1
ATOM 628 N N . GLU A 1 84 ? -0.048 -14.203 -26.281 1 69.88 84 GLU A N 1
ATOM 629 C CA . GLU A 1 84 ? 0.906 -15.305 -26.172 1 69.88 84 GLU A CA 1
ATOM 630 C C . GLU A 1 84 ? 2.225 -14.961 -26.859 1 69.88 84 GLU A C 1
ATOM 632 O O . GLU A 1 84 ? 3.184 -15.734 -26.797 1 69.88 84 GLU A O 1
ATOM 637 N N . GLY A 1 85 ? 2.209 -13.805 -27.375 1 77.75 85 GLY A N 1
ATOM 638 C CA . GLY A 1 85 ? 3.383 -13.438 -28.156 1 77.75 85 GLY A CA 1
ATOM 639 C C . GLY A 1 85 ? 4.516 -12.898 -27.312 1 77.75 85 GLY A C 1
ATOM 640 O O . GLY A 1 85 ? 4.332 -12.609 -26.125 1 77.75 85 GLY A O 1
ATOM 641 N N . ARG A 1 86 ? 5.609 -12.75 -28 1 85.38 86 ARG A N 1
ATOM 642 C CA . ARG A 1 86 ? 6.859 -12.352 -27.359 1 85.38 86 ARG A CA 1
ATOM 643 C C . ARG A 1 86 ? 6.754 -10.938 -26.781 1 85.38 86 ARG A C 1
ATOM 645 O O . ARG A 1 86 ? 7.273 -10.664 -25.703 1 85.38 86 ARG A O 1
ATOM 652 N N . SER A 1 87 ? 6.008 -10.125 -27.453 1 84.75 87 SER A N 1
ATOM 653 C CA . SER A 1 87 ? 5.895 -8.75 -26.984 1 84.75 87 SER A CA 1
ATOM 654 C C . SER A 1 87 ? 5.234 -8.688 -25.609 1 84.75 87 SER A C 1
ATOM 656 O O . SER A 1 87 ? 5.734 -8.023 -24.703 1 84.75 87 SER A O 1
ATOM 658 N N . PHE A 1 88 ? 4.191 -9.32 -25.484 1 87 88 PHE A N 1
ATOM 659 C CA . PHE A 1 88 ? 3.475 -9.297 -24.203 1 87 88 PHE A CA 1
ATOM 660 C C . PHE A 1 88 ? 4.25 -10.055 -23.141 1 87 88 PHE A C 1
ATOM 662 O O . PHE A 1 88 ? 4.219 -9.688 -21.969 1 87 88 PHE A O 1
ATOM 669 N N . ALA A 1 89 ? 4.953 -11.055 -23.578 1 89.81 89 ALA A N 1
ATOM 670 C CA . ALA A 1 89 ? 5.719 -11.875 -22.641 1 89.81 89 ALA A CA 1
ATOM 671 C C . ALA A 1 89 ? 6.891 -11.086 -22.047 1 89.81 89 ALA A C 1
ATOM 673 O O . ALA A 1 89 ? 7.371 -11.391 -20.969 1 89.81 89 ALA A O 1
ATOM 674 N N . LEU A 1 90 ? 7.305 -10.062 -22.766 1 92.81 90 LEU A N 1
ATOM 675 C CA . LEU A 1 90 ? 8.5 -9.336 -22.328 1 92.81 90 LEU A CA 1
ATOM 676 C C . LEU A 1 90 ? 8.117 -8.117 -21.516 1 92.81 90 LEU A C 1
ATOM 678 O O . LEU A 1 90 ? 8.992 -7.461 -20.922 1 92.81 90 LEU A O 1
ATOM 682 N N . ILE A 1 91 ? 6.863 -7.852 -21.359 1 94.44 91 ILE A N 1
ATOM 683 C CA . ILE A 1 91 ? 6.418 -6.707 -20.578 1 94.44 91 ILE A CA 1
ATOM 684 C C . ILE A 1 91 ? 6.859 -6.883 -19.125 1 94.44 91 ILE A C 1
ATOM 686 O O . ILE A 1 91 ? 7.457 -5.977 -18.531 1 94.44 91 ILE A O 1
ATOM 690 N N . HIS A 1 92 ? 6.656 -8.078 -18.609 1 96.5 92 HIS A N 1
ATOM 691 C CA . HIS A 1 92 ? 6.93 -8.305 -17.203 1 96.5 92 HIS A CA 1
ATOM 692 C C . HIS A 1 92 ? 8.414 -8.141 -16.891 1 96.5 92 HIS A C 1
ATOM 694 O O . HIS A 1 92 ? 8.781 -7.348 -16.016 1 96.5 92 HIS A O 1
ATOM 700 N N . PRO A 1 93 ? 9.305 -8.758 -17.625 1 95.44 93 PRO A N 1
ATOM 701 C CA . PRO A 1 93 ? 10.711 -8.586 -17.281 1 95.44 93 PRO A CA 1
ATOM 702 C C . PRO A 1 93 ? 11.211 -7.16 -17.531 1 95.44 93 PRO A C 1
ATOM 704 O O . PRO A 1 93 ? 12.07 -6.664 -16.797 1 95.44 93 PRO A O 1
ATOM 707 N N . ILE A 1 94 ? 10.711 -6.465 -18.438 1 95.81 94 ILE A N 1
ATOM 708 C CA . ILE A 1 94 ? 11.133 -5.098 -18.734 1 95.81 94 ILE A CA 1
ATOM 709 C C . ILE A 1 94 ? 10.656 -4.164 -17.625 1 95.81 94 ILE A C 1
ATOM 711 O O . ILE A 1 94 ? 11.43 -3.371 -17.078 1 95.81 94 ILE A O 1
ATOM 715 N N . VAL A 1 95 ? 9.398 -4.277 -17.297 1 97.38 95 VAL A N 1
ATOM 716 C CA . VAL A 1 95 ? 8.836 -3.416 -16.266 1 97.38 95 VAL A CA 1
ATOM 717 C C . VAL A 1 95 ? 9.5 -3.717 -14.922 1 97.38 95 VAL A C 1
ATOM 719 O O . VAL A 1 95 ? 9.828 -2.799 -14.164 1 97.38 95 VAL A O 1
ATOM 722 N N . MET A 1 96 ? 9.75 -5.008 -14.672 1 97.5 96 MET A N 1
ATOM 723 C CA . MET A 1 96 ? 10.375 -5.359 -13.398 1 97.5 96 MET A CA 1
ATOM 724 C C . MET A 1 96 ? 11.805 -4.844 -13.336 1 97.5 96 MET A C 1
ATOM 726 O O . MET A 1 96 ? 12.289 -4.449 -12.273 1 97.5 96 MET A O 1
ATOM 730 N N . GLY A 1 97 ? 12.516 -4.863 -14.445 1 96.75 97 GLY A N 1
ATOM 731 C CA . GLY A 1 97 ? 13.828 -4.238 -14.484 1 96.75 97 GLY A CA 1
ATOM 732 C C . GLY A 1 97 ? 13.797 -2.758 -14.156 1 96.75 97 GLY A C 1
ATOM 733 O O . GLY A 1 97 ? 14.625 -2.27 -13.383 1 96.75 97 GLY A O 1
ATOM 734 N N . GLY A 1 98 ? 12.828 -2.078 -14.75 1 97.81 98 GLY A N 1
ATOM 735 C CA . GLY A 1 98 ? 12.641 -0.672 -14.43 1 97.81 98 GLY A CA 1
ATOM 736 C C . GLY A 1 98 ? 12.297 -0.436 -12.969 1 97.81 98 GLY A C 1
ATOM 737 O O . GLY A 1 98 ? 12.812 0.494 -12.344 1 97.81 98 GLY A O 1
ATOM 738 N N . LEU A 1 99 ? 11.461 -1.285 -12.445 1 97.94 99 LEU A N 1
ATOM 739 C CA . LEU A 1 99 ? 11.055 -1.145 -11.047 1 97.94 99 LEU A CA 1
ATOM 740 C C . LEU A 1 99 ? 12.227 -1.426 -10.117 1 97.94 99 LEU A C 1
ATOM 742 O O . LEU A 1 99 ? 12.328 -0.831 -9.039 1 97.94 99 LEU A O 1
ATOM 746 N N . PHE A 1 100 ? 13.156 -2.309 -10.5 1 97.94 100 PHE A N 1
ATOM 747 C CA . PHE A 1 100 ? 14.344 -2.551 -9.688 1 97.94 100 PHE A CA 1
ATOM 748 C C . PHE A 1 100 ? 15.18 -1.283 -9.555 1 97.94 100 PHE A C 1
ATOM 750 O O . PHE A 1 100 ? 15.539 -0.884 -8.453 1 97.94 100 PHE A O 1
ATOM 757 N N . VAL A 1 101 ? 15.414 -0.64 -10.664 1 98.25 101 VAL A N 1
ATOM 758 C CA . VAL A 1 101 ? 16.172 0.606 -10.656 1 98.25 101 VAL A CA 1
ATOM 759 C C . VAL A 1 101 ? 15.422 1.663 -9.852 1 98.25 101 VAL A C 1
ATOM 761 O O . VAL A 1 101 ? 16.016 2.395 -9.062 1 98.25 101 VAL A O 1
ATOM 764 N N . TYR A 1 102 ? 14.164 1.734 -10.039 1 98.56 102 TYR A N 1
ATOM 765 C CA . TYR A 1 102 ? 13.32 2.691 -9.328 1 98.56 102 TYR A CA 1
ATOM 766 C C . TYR A 1 102 ? 13.336 2.424 -7.828 1 98.56 102 TYR A C 1
ATOM 768 O O . TYR A 1 102 ? 13.266 3.357 -7.027 1 98.56 102 TYR A O 1
ATOM 776 N N . THR A 1 103 ? 13.414 1.15 -7.449 1 98.62 103 THR A N 1
ATOM 777 C CA . THR A 1 103 ? 13.523 0.785 -6.039 1 98.62 103 THR A CA 1
ATOM 778 C C . THR A 1 103 ? 14.805 1.343 -5.434 1 98.62 103 THR A C 1
ATOM 780 O O . THR A 1 103 ? 14.797 1.864 -4.316 1 98.62 103 THR A O 1
ATOM 783 N N . LEU A 1 104 ? 15.844 1.271 -6.129 1 98.5 104 LEU A N 1
ATOM 784 C CA . LEU A 1 104 ? 17.109 1.83 -5.66 1 98.5 104 LEU A CA 1
ATOM 785 C C . LEU A 1 104 ? 17.016 3.348 -5.547 1 98.5 104 LEU A C 1
ATOM 787 O O . LEU A 1 104 ? 17.531 3.936 -4.59 1 98.5 104 LEU A O 1
ATOM 791 N N . TYR A 1 105 ? 16.391 3.951 -6.48 1 98.69 105 TYR A N 1
ATOM 792 C CA . TYR A 1 105 ? 16.156 5.391 -6.434 1 98.69 105 TYR A CA 1
ATOM 793 C C . TYR A 1 105 ? 15.32 5.766 -5.215 1 98.69 105 TYR A C 1
ATOM 795 O O . TYR A 1 105 ? 15.648 6.719 -4.5 1 98.69 105 TYR A O 1
ATOM 803 N N . ALA A 1 106 ? 14.219 5.02 -4.977 1 98.75 106 ALA A N 1
ATOM 804 C CA . ALA A 1 106 ? 13.406 5.258 -3.787 1 98.75 106 ALA A CA 1
ATOM 805 C C . ALA A 1 106 ? 14.234 5.102 -2.516 1 98.75 106 ALA A C 1
ATOM 807 O O . ALA A 1 106 ? 14.055 5.852 -1.554 1 98.75 106 ALA A O 1
ATOM 808 N N . GLY A 1 107 ? 15.109 4.074 -2.52 1 98.5 107 GLY A N 1
ATOM 809 C CA . GLY A 1 107 ? 16 3.896 -1.39 1 98.5 107 GLY A CA 1
ATOM 810 C C . GLY A 1 107 ? 16.906 5.086 -1.158 1 98.5 107 GLY A C 1
ATOM 811 O O . GLY A 1 107 ? 17.125 5.5 -0.016 1 98.5 107 GLY A O 1
ATOM 812 N N . TYR A 1 108 ? 17.438 5.676 -2.191 1 98.5 108 TYR A N 1
ATOM 813 C CA . TYR A 1 108 ? 18.266 6.871 -2.102 1 98.5 108 TYR A CA 1
ATOM 814 C C . TYR A 1 108 ? 17.484 8.039 -1.511 1 98.5 108 TYR A C 1
ATOM 816 O O . TYR A 1 108 ? 17.969 8.734 -0.618 1 98.5 108 TYR A O 1
ATOM 824 N N . LEU A 1 109 ? 16.297 8.25 -2.033 1 98.62 109 LEU A N 1
ATOM 825 C CA . LEU A 1 109 ? 15.445 9.312 -1.507 1 98.62 109 LEU A CA 1
ATOM 826 C C . LEU A 1 109 ? 15.18 9.102 -0.02 1 98.62 109 LEU A C 1
ATOM 828 O O . LEU A 1 109 ? 15.219 10.055 0.762 1 98.62 109 LEU A O 1
ATOM 832 N N . GLY A 1 110 ? 14.898 7.828 0.311 1 98.25 110 GLY A N 1
ATOM 833 C CA . GLY A 1 110 ? 14.672 7.516 1.713 1 98.25 110 GLY A CA 1
ATOM 834 C C . GLY A 1 110 ? 15.883 7.777 2.584 1 98.25 110 GLY A C 1
ATOM 835 O O . GLY A 1 110 ? 15.758 8.258 3.711 1 98.25 110 GLY A O 1
ATOM 836 N N . TRP A 1 111 ? 17.016 7.504 2.088 1 97.81 111 TRP A N 1
ATOM 837 C CA . TRP A 1 111 ? 18.266 7.746 2.814 1 97.81 111 TRP A CA 1
ATOM 838 C C . TRP A 1 111 ? 18.469 9.234 3.047 1 97.81 111 TRP A C 1
ATOM 840 O O . TRP A 1 111 ? 18.891 9.648 4.129 1 97.81 111 TRP A O 1
ATOM 850 N N . GLN A 1 112 ? 18.188 10.016 2.047 1 97.81 112 GLN A N 1
ATOM 851 C CA . GLN A 1 112 ? 18.312 11.469 2.189 1 97.81 112 GLN A CA 1
ATOM 852 C C . GLN A 1 112 ? 17.344 11.992 3.25 1 97.81 112 GLN A C 1
ATOM 854 O O . GLN A 1 112 ? 17.719 12.844 4.062 1 97.81 112 GLN A O 1
ATOM 859 N N . TRP A 1 113 ? 16.188 11.477 3.277 1 97.12 113 TRP A N 1
ATOM 860 C CA . TRP A 1 113 ? 15.211 11.891 4.277 1 97.12 113 TRP A CA 1
ATOM 861 C C . TRP A 1 113 ? 15.648 11.477 5.676 1 97.12 113 TRP A C 1
ATOM 863 O O . TRP A 1 113 ? 15.516 12.242 6.633 1 97.12 113 TRP A O 1
ATOM 873 N N . ARG A 1 114 ? 16.141 10.328 5.809 1 96.62 114 ARG A N 1
ATOM 874 C CA . ARG A 1 114 ? 16.656 9.867 7.09 1 96.62 114 ARG A CA 1
ATOM 875 C C . ARG A 1 114 ? 17.781 10.766 7.586 1 96.62 114 ARG A C 1
ATOM 877 O O . ARG A 1 114 ? 17.859 11.078 8.781 1 96.62 114 ARG A O 1
ATOM 884 N N . ARG A 1 115 ? 18.578 11.172 6.676 1 96.88 115 ARG A N 1
ATOM 885 C CA . ARG A 1 115 ? 19.688 12.047 7.027 1 96.88 115 ARG A CA 1
ATOM 886 C C . ARG A 1 115 ? 19.188 13.367 7.598 1 96.88 115 ARG A C 1
ATOM 888 O O . ARG A 1 115 ? 19.766 13.898 8.555 1 96.88 115 ARG A O 1
ATOM 895 N N . VAL A 1 116 ? 18.172 13.867 7.035 1 96.12 116 VAL A N 1
ATOM 896 C CA . VAL A 1 116 ? 17.594 15.102 7.543 1 96.12 116 VAL A CA 1
ATOM 897 C C . VAL A 1 116 ? 17.203 14.93 9.008 1 96.12 116 VAL A C 1
ATOM 899 O O . VAL A 1 116 ? 17.5 15.797 9.844 1 96.12 116 VAL A O 1
ATOM 902 N N . ARG A 1 117 ? 16.688 13.836 9.32 1 93.5 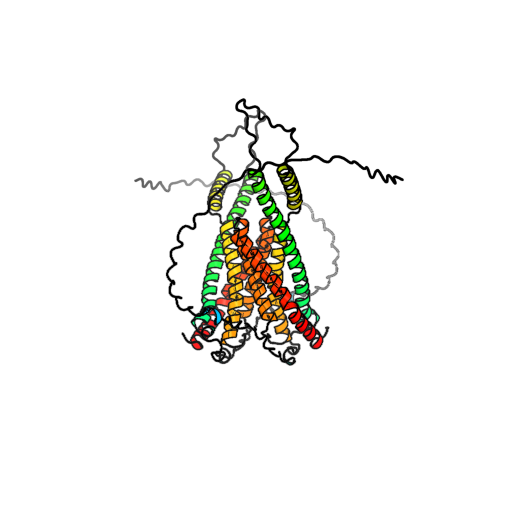117 ARG A N 1
ATOM 903 C CA . ARG A 1 117 ? 16.219 13.578 10.68 1 93.5 117 ARG A CA 1
ATOM 904 C C . ARG A 1 117 ? 17.375 13.305 11.625 1 93.5 117 ARG A C 1
ATOM 906 O O . ARG A 1 117 ? 17.391 13.797 12.758 1 93.5 117 ARG A O 1
ATOM 913 N N . THR A 1 118 ? 18.328 12.586 11.156 1 94.38 118 THR A N 1
ATOM 914 C CA . THR A 1 118 ? 19.453 12.219 12 1 94.38 118 THR A CA 1
ATOM 915 C C . THR A 1 118 ? 20.328 13.438 12.289 1 94.38 118 THR A C 1
ATOM 917 O O . THR A 1 118 ? 20.844 13.586 13.398 1 94.38 118 THR A O 1
ATOM 920 N N . ILE A 1 119 ? 20.469 14.312 11.344 1 96.56 119 ILE A N 1
ATOM 921 C CA . ILE A 1 119 ? 21.25 15.531 11.547 1 96.56 119 ILE A CA 1
ATOM 922 C C . ILE A 1 119 ? 20.594 16.375 12.641 1 96.56 119 ILE A C 1
ATOM 924 O O . ILE A 1 119 ? 21.297 16.938 13.492 1 96.56 119 ILE A O 1
ATOM 928 N N . GLN A 1 120 ? 19.328 16.438 12.555 1 93.81 120 GLN A N 1
ATOM 929 C CA . GLN A 1 120 ? 18.609 17.188 13.578 1 93.81 120 GLN A CA 1
ATOM 930 C C . GLN A 1 120 ? 18.891 16.625 14.969 1 93.81 120 GLN A C 1
ATOM 932 O O . GLN A 1 120 ? 19.094 17.375 15.922 1 93.81 120 GLN A O 1
ATOM 937 N N . SER A 1 121 ? 18.906 15.328 15.047 1 92.56 121 SER A N 1
ATOM 938 C CA . SER A 1 121 ? 19.188 14.688 16.328 1 92.56 121 SER A CA 1
ATOM 939 C C . SER A 1 121 ? 20.625 14.969 16.781 1 92.56 121 SER A C 1
ATOM 941 O O . SER A 1 121 ? 20.859 15.211 17.953 1 92.56 121 SER A O 1
ATOM 943 N N . GLU A 1 122 ? 21.516 15 15.867 1 94.19 122 GLU A N 1
ATOM 944 C CA . GLU A 1 122 ? 22.922 15.312 16.156 1 94.19 122 GLU A CA 1
ATOM 945 C C . GLU A 1 122 ? 23.078 16.75 16.625 1 94.19 122 GLU A C 1
ATOM 947 O O . GLU A 1 122 ? 23.797 17.016 17.594 1 94.19 122 GLU A O 1
ATOM 952 N N . ILE A 1 123 ? 22.422 17.578 16 1 94.94 123 ILE A N 1
ATOM 953 C CA . ILE A 1 123 ? 22.469 18.984 16.375 1 94.94 123 ILE A CA 1
ATOM 954 C C . ILE A 1 123 ? 21.922 19.172 17.797 1 94.94 123 ILE A C 1
ATOM 956 O O . ILE A 1 123 ? 22.531 19.875 18.609 1 94.94 123 ILE A O 1
ATOM 960 N N . ASN A 1 124 ? 20.828 18.516 18.047 1 93.12 124 ASN A N 1
ATOM 961 C CA . ASN A 1 124 ? 20.234 18.609 19.375 1 93.12 124 ASN A CA 1
ATOM 962 C C . ASN A 1 124 ? 21.172 18.078 20.453 1 93.12 124 ASN A C 1
ATOM 964 O O . ASN A 1 124 ? 21.266 18.656 21.531 1 93.12 124 ASN A O 1
ATOM 968 N N . GLU A 1 125 ? 21.844 17.094 20.141 1 92.88 125 GLU A N 1
ATOM 969 C CA . GLU A 1 125 ? 22.781 16.516 21.094 1 92.88 125 GLU A CA 1
ATOM 970 C C . GLU A 1 125 ? 23.984 17.438 21.328 1 92.88 125 GLU A C 1
ATOM 972 O O . GLU A 1 125 ? 24.438 17.609 22.453 1 92.88 125 GLU A O 1
ATOM 977 N N . LEU A 1 126 ? 24.469 18.062 20.297 1 92.44 126 LEU A N 1
ATOM 978 C CA . LEU A 1 126 ? 25.594 18.984 20.391 1 92.44 126 LEU A CA 1
ATOM 979 C C . LEU A 1 126 ? 25.203 20.25 21.156 1 92.44 126 LEU A C 1
ATOM 981 O O . LEU A 1 126 ? 26 20.781 21.938 1 92.44 126 LEU A O 1
ATOM 985 N N . LYS A 1 127 ? 24 20.672 20.969 1 91.44 127 LYS A N 1
ATOM 986 C CA . LYS A 1 127 ? 23.531 21.859 21.656 1 91.44 127 LYS A CA 1
ATOM 987 C C . LYS A 1 127 ? 23.438 21.609 23.172 1 91.44 127 LYS A C 1
ATOM 989 O O . LYS A 1 127 ? 23.625 22.531 23.969 1 91.44 127 LYS A O 1
ATOM 994 N N . LYS A 1 128 ? 23.188 20.391 23.5 1 89.31 128 LYS A N 1
ATOM 995 C CA . LYS A 1 128 ? 23.125 20.062 24.922 1 89.31 128 LYS A CA 1
ATOM 996 C C . LYS A 1 128 ? 24.516 20.141 25.547 1 89.31 128 LYS A C 1
ATOM 998 O O . LYS A 1 128 ? 24.641 20.328 26.766 1 89.31 128 LYS A O 1
ATOM 1003 N N . GLN A 1 129 ? 25.5 20.016 24.75 1 83.81 129 GLN A N 1
ATOM 1004 C CA . GLN A 1 129 ? 26.875 20.016 25.25 1 83.81 129 GLN A CA 1
ATOM 1005 C C . GLN A 1 129 ? 27.406 21.438 25.359 1 83.81 129 GLN A C 1
ATOM 1007 O O . GLN A 1 129 ? 28.422 21.672 26.031 1 83.81 129 GLN A O 1
ATOM 1012 N N . VAL A 1 130 ? 26.875 22.344 24.609 1 78.25 130 VAL A N 1
ATOM 1013 C CA . VAL A 1 130 ? 27.344 23.719 24.656 1 78.25 130 VAL A CA 1
ATOM 1014 C C . VAL A 1 130 ? 26.797 24.406 25.906 1 78.25 130 VAL A C 1
ATOM 1016 O O . VAL A 1 130 ? 25.594 24.375 26.172 1 78.25 130 VAL A O 1
ATOM 1019 N N . LYS A 1 131 ? 27.562 24.5 27.031 1 65.38 131 LYS A N 1
ATOM 1020 C CA . LYS A 1 131 ? 27.312 25.125 28.328 1 65.38 131 LYS A CA 1
ATOM 1021 C C . LYS A 1 131 ? 26.672 26.5 28.156 1 65.38 131 LYS A C 1
ATOM 1023 O O . LYS A 1 131 ? 27.141 27.312 27.344 1 65.38 131 LYS A O 1
ATOM 1028 N N . PRO A 1 132 ? 25.469 26.594 28.703 1 62.72 132 PRO A N 1
ATOM 1029 C CA . PRO A 1 132 ? 24.891 27.938 28.672 1 62.72 132 PRO A CA 1
ATOM 1030 C C . PRO A 1 132 ? 25.844 29 29.203 1 62.72 132 PRO A C 1
ATOM 1032 O O . PRO A 1 132 ? 26.641 28.734 30.125 1 62.72 132 PRO A O 1
ATOM 1035 N N . THR A 1 133 ? 26.344 29.828 28.469 1 57.91 133 THR A N 1
ATOM 1036 C CA . THR A 1 133 ? 27.141 30.922 29 1 57.91 133 THR A CA 1
ATOM 1037 C C . THR A 1 133 ? 26.5 31.484 30.266 1 57.91 133 THR A C 1
ATOM 1039 O O . THR A 1 133 ? 25.312 31.828 30.266 1 57.91 133 THR A O 1
ATOM 1042 N N . PRO A 1 134 ? 27.141 31.312 31.344 1 56.66 134 PRO A N 1
ATOM 1043 C CA . PRO A 1 134 ? 26.609 31.859 32.594 1 56.66 134 PRO A CA 1
ATOM 1044 C C . PRO A 1 134 ? 26.188 33.312 32.469 1 56.66 134 PRO A C 1
ATOM 1046 O O . PRO A 1 134 ? 26.891 34.125 31.812 1 56.66 134 PRO A O 1
ATOM 1049 N N . VAL A 1 135 ? 24.922 33.531 32.375 1 55.94 135 VAL A N 1
ATOM 1050 C CA . VAL A 1 135 ? 24.422 34.906 32.469 1 55.94 135 VAL A CA 1
ATOM 1051 C C . VAL A 1 135 ? 24.891 35.562 33.75 1 55.94 135 VAL A C 1
ATOM 1053 O O . VAL A 1 135 ? 24.812 34.969 34.844 1 55.94 135 VAL A O 1
ATOM 1056 N N . SER A 1 136 ? 25.953 36.406 33.688 1 55.94 136 SER A N 1
ATOM 1057 C CA . SER A 1 136 ? 26.312 37.125 34.906 1 55.94 136 SER A CA 1
ATOM 1058 C C . SER A 1 136 ? 25.078 37.688 35.594 1 55.94 136 SER A C 1
ATOM 1060 O O . SER A 1 136 ? 24.062 37.938 34.969 1 55.94 136 SER A O 1
ATOM 1062 N N . PRO A 1 137 ? 25 37.688 36.906 1 58.66 137 PRO A N 1
ATOM 1063 C CA . PRO A 1 137 ? 23.875 38.188 37.688 1 58.66 137 PRO A CA 1
ATOM 1064 C C . PRO A 1 137 ? 23.375 39.562 37.219 1 58.66 137 PRO A C 1
ATOM 1066 O O . PRO A 1 137 ? 22.266 39.969 37.531 1 58.66 137 PRO A O 1
ATOM 1069 N N . ASP A 1 138 ? 24.281 40.5 36.781 1 57.44 138 ASP A N 1
ATOM 1070 C CA . ASP A 1 138 ? 23.828 41.844 36.438 1 57.44 138 ASP A CA 1
ATOM 1071 C C . ASP A 1 138 ? 23.109 41.844 35.094 1 57.44 138 ASP A C 1
ATOM 1073 O O . ASP A 1 138 ? 22.75 42.906 34.594 1 57.44 138 ASP A O 1
ATOM 1077 N N . GLY A 1 139 ? 22.531 40.75 34.594 1 56.47 139 GLY A N 1
ATOM 1078 C CA . GLY A 1 139 ? 21.719 40.625 33.375 1 56.47 139 GLY A CA 1
ATOM 1079 C C . GLY A 1 139 ? 22.531 40.688 32.094 1 56.47 139 GLY A C 1
ATOM 1080 O O . GLY A 1 139 ? 21.984 40.625 31.016 1 56.47 139 GLY A O 1
ATOM 1081 N N . SER A 1 140 ? 23.719 41.344 32.156 1 51.28 140 SER A N 1
ATOM 1082 C CA . SER A 1 140 ? 24.5 41.469 30.938 1 51.28 140 SER A CA 1
ATOM 1083 C C . SER A 1 140 ? 25.047 40.125 30.469 1 51.28 140 SER A C 1
ATOM 1085 O O . SER A 1 140 ? 25.578 39.375 31.281 1 51.28 140 SER A O 1
ATOM 1087 N N . THR A 1 141 ? 24.328 39.438 29.641 1 51.22 141 THR A N 1
ATOM 1088 C CA . THR A 1 141 ? 24.922 38.281 29 1 51.22 141 THR A CA 1
ATOM 1089 C C . THR A 1 141 ? 26.312 38.594 28.469 1 51.22 141 THR A C 1
ATOM 1091 O O . THR A 1 141 ? 26.484 39.5 27.641 1 51.22 141 THR A O 1
ATOM 1094 N N . VAL A 1 142 ? 27.266 38.719 29.188 1 50.03 142 VAL A N 1
ATOM 1095 C CA . VAL A 1 142 ? 28.578 38.812 28.578 1 50.03 142 VAL A CA 1
ATOM 1096 C C . VAL A 1 142 ? 28.719 37.75 27.469 1 50.03 142 VAL A C 1
ATOM 1098 O O . VAL A 1 142 ? 28.844 36.562 27.766 1 50.03 142 VAL A O 1
ATOM 1101 N N . VAL A 1 143 ? 27.812 37.594 26.609 1 50.12 143 VAL A N 1
ATOM 1102 C CA . VAL A 1 143 ? 28.156 36.844 25.391 1 50.12 143 VAL A CA 1
ATOM 1103 C C . VAL A 1 143 ? 29.547 37.281 24.922 1 50.12 143 VAL A C 1
ATOM 1105 O O . VAL A 1 143 ? 29.781 38.438 24.594 1 50.12 143 VAL A O 1
ATOM 1108 N N . ASP A 1 144 ? 30.547 37 25.531 1 46.5 144 ASP A N 1
ATOM 1109 C CA . ASP A 1 144 ? 31.781 37.25 24.797 1 46.5 144 ASP A CA 1
ATOM 1110 C C . ASP A 1 144 ? 31.625 36.812 23.328 1 46.5 144 ASP A C 1
ATOM 1112 O O . ASP A 1 144 ? 31.797 35.625 23 1 46.5 144 ASP A O 1
ATOM 1116 N N . SER A 1 145 ? 30.656 37.188 22.625 1 50.5 145 SER A N 1
ATOM 1117 C CA . SER A 1 145 ? 30.5 37.094 21.188 1 50.5 145 SER A CA 1
ATOM 1118 C C . SER A 1 145 ? 31.844 37.062 20.484 1 50.5 145 SER A C 1
ATOM 1120 O O . SER A 1 145 ? 31.922 36.844 19.266 1 50.5 145 SER A O 1
ATOM 1122 N N . SER A 1 146 ? 32.812 37.594 21.141 1 50.25 146 SER A N 1
ATOM 1123 C CA . SER A 1 146 ? 34.125 37.719 20.516 1 50.25 146 SER A CA 1
ATOM 1124 C C . SER A 1 146 ? 34.906 36.406 20.547 1 50.25 146 SER A C 1
ATOM 1126 O O . SER A 1 146 ? 36 36.312 20 1 50.25 146 SER A O 1
ATOM 1128 N N . SER A 1 147 ? 34.562 35.594 21.438 1 58.12 147 SER A N 1
ATOM 1129 C CA . SER A 1 147 ? 35.406 34.406 21.438 1 58.12 147 SER A CA 1
ATOM 1130 C C . SER A 1 147 ? 35.125 33.5 20.25 1 58.12 147 SER A C 1
ATOM 1132 O O . SER A 1 147 ? 34 33.469 19.766 1 58.12 147 SER A O 1
ATOM 1134 N N . PRO A 1 148 ? 36.094 33.219 19.531 1 64.44 148 PRO A N 1
ATOM 1135 C CA . PRO A 1 148 ? 35.938 32.344 18.375 1 64.44 148 PRO A CA 1
ATOM 1136 C C . PRO A 1 148 ? 35.062 31.141 18.641 1 64.44 148 PRO A C 1
ATOM 1138 O O . PRO A 1 148 ? 35 30.641 19.766 1 64.44 148 PRO A O 1
ATOM 1141 N N . PRO A 1 149 ? 34.062 31.031 17.891 1 71.06 149 PRO A N 1
ATOM 1142 C CA . PRO A 1 149 ? 33.188 29.891 18.062 1 71.06 149 PRO A CA 1
ATOM 1143 C C . PRO A 1 149 ? 33.938 28.594 18.359 1 71.06 149 PRO A C 1
ATOM 1145 O O . PRO A 1 149 ? 35 28.359 17.797 1 71.06 149 PRO A O 1
ATOM 1148 N N . SER A 1 150 ? 33.562 27.922 19.375 1 80.62 150 SER A N 1
ATOM 1149 C CA . SER A 1 150 ? 34.125 26.625 19.734 1 80.62 150 SER A CA 1
ATOM 1150 C C . SER A 1 150 ? 33.938 25.609 18.594 1 80.62 150 SER A C 1
ATOM 1152 O O . SER A 1 150 ? 33.188 25.859 17.656 1 80.62 150 SER A O 1
ATOM 1154 N N . ALA A 1 151 ? 34.781 24.625 18.531 1 86.56 151 ALA A N 1
ATOM 1155 C CA . ALA A 1 151 ? 34.688 23.547 17.547 1 86.56 151 ALA A CA 1
ATOM 1156 C C . ALA A 1 151 ? 33.281 22.969 17.484 1 86.56 151 ALA A C 1
ATOM 1158 O O . ALA A 1 151 ? 32.812 22.625 16.422 1 86.56 151 ALA A O 1
ATOM 1159 N N . THR A 1 152 ? 32.562 22.969 18.625 1 89.5 152 THR A N 1
ATOM 1160 C CA . THR A 1 152 ? 31.219 22.438 18.703 1 89.5 152 THR A CA 1
ATOM 1161 C C . THR A 1 152 ? 30.234 23.375 18.016 1 89.5 152 THR A C 1
ATOM 1163 O O . THR A 1 152 ? 29.328 22.906 17.297 1 89.5 152 THR A O 1
ATOM 1166 N N . GLU A 1 153 ? 30.5 24.609 18.203 1 89.38 153 GLU A N 1
ATOM 1167 C CA . GLU A 1 153 ? 29.625 25.578 17.562 1 89.38 153 GLU A CA 1
ATOM 1168 C C . GLU A 1 153 ? 29.781 25.578 16.047 1 89.38 153 GLU A C 1
ATOM 1170 O O . GLU A 1 153 ? 28.812 25.734 15.312 1 89.38 153 GLU A O 1
ATOM 1175 N N . LEU A 1 154 ? 30.984 25.406 15.648 1 92.12 154 LEU A N 1
ATOM 1176 C CA . LEU A 1 154 ? 31.234 25.328 14.219 1 92.12 154 LEU A CA 1
ATOM 1177 C C . LEU A 1 154 ? 30.594 24.094 13.617 1 92.12 154 LEU A C 1
ATOM 1179 O O . LEU A 1 154 ? 30.062 24.141 12.5 1 92.12 154 LEU A O 1
ATOM 1183 N N . GLU A 1 155 ? 30.641 22.969 14.328 1 93.88 155 GLU A N 1
ATOM 1184 C CA . GLU A 1 155 ? 30.016 21.719 13.859 1 93.88 155 GLU A CA 1
ATOM 1185 C C . GLU A 1 155 ? 28.5 21.875 13.781 1 93.88 155 GLU A C 1
ATOM 1187 O O . GLU A 1 155 ? 27.875 21.391 12.828 1 93.88 155 GLU A O 1
ATOM 1192 N N . ILE A 1 156 ? 27.969 22.547 14.688 1 95.06 156 ILE A N 1
ATOM 1193 C CA . ILE A 1 156 ? 26.531 22.781 14.695 1 95.06 156 ILE A CA 1
ATOM 1194 C C . ILE A 1 156 ? 26.125 23.609 13.484 1 95.06 156 ILE A C 1
ATOM 1196 O O . ILE A 1 156 ? 25.141 23.328 12.812 1 95.06 156 ILE A O 1
ATOM 1200 N N . ARG A 1 157 ? 26.922 24.625 13.25 1 94 157 ARG A N 1
ATOM 1201 C CA . ARG A 1 157 ? 26.641 25.484 12.102 1 94 157 ARG A CA 1
ATOM 1202 C C . ARG A 1 157 ? 26.75 24.703 10.797 1 94 157 ARG A C 1
ATOM 1204 O O . ARG A 1 157 ? 25.922 24.859 9.898 1 94 157 ARG A O 1
ATOM 1211 N N . ARG A 1 158 ? 27.734 23.844 10.688 1 96.19 158 ARG A N 1
ATOM 1212 C CA . ARG A 1 158 ? 27.906 23.016 9.492 1 96.19 158 ARG A CA 1
ATOM 1213 C C . ARG A 1 158 ? 26.719 22.078 9.305 1 96.19 158 ARG A C 1
ATOM 1215 O O . ARG A 1 158 ? 26.172 21.969 8.203 1 96.19 158 ARG A O 1
ATOM 1222 N N . LEU A 1 159 ? 26.312 21.453 10.312 1 97 159 LEU A N 1
ATOM 1223 C CA . LEU A 1 159 ? 25.203 20.5 10.266 1 97 159 LEU A CA 1
ATOM 1224 C C . LEU A 1 159 ? 23.891 21.219 9.953 1 97 159 LEU A C 1
ATOM 1226 O O . LEU A 1 159 ? 23.047 20.688 9.227 1 97 159 LEU A O 1
ATOM 1230 N N . THR A 1 160 ? 23.766 22.375 10.484 1 96.56 160 THR A N 1
ATOM 1231 C CA . THR A 1 160 ? 22.547 23.156 10.242 1 96.56 160 THR A CA 1
ATOM 1232 C C . THR A 1 160 ? 22.438 23.531 8.766 1 96.56 160 THR A C 1
ATOM 1234 O O . THR A 1 160 ? 21.359 23.438 8.18 1 96.56 160 THR A O 1
ATOM 1237 N N . GLU A 1 161 ? 23.547 23.922 8.242 1 96.56 161 GLU A N 1
ATOM 1238 C CA . GLU A 1 161 ? 23.562 24.266 6.82 1 96.56 161 GLU A CA 1
ATOM 1239 C C . GLU A 1 161 ? 23.297 23.031 5.953 1 96.56 161 GLU A C 1
ATOM 1241 O O . GLU A 1 161 ? 22.562 23.125 4.961 1 96.56 161 GLU A O 1
ATOM 1246 N N . GLU A 1 162 ? 23.906 21.969 6.324 1 96.75 162 GLU A N 1
ATOM 1247 C CA . GLU A 1 162 ? 23.656 20.734 5.602 1 96.75 162 GLU A CA 1
ATOM 1248 C C . GLU A 1 162 ? 22.172 20.344 5.652 1 96.75 162 GLU A C 1
ATOM 1250 O O . GLU A 1 162 ? 21.594 19.953 4.641 1 96.75 162 GLU A O 1
ATOM 1255 N N . ARG A 1 163 ? 21.609 20.453 6.789 1 97.19 163 ARG A N 1
ATOM 1256 C CA . ARG A 1 163 ? 20.203 20.109 6.961 1 97.19 163 ARG A CA 1
ATOM 1257 C C . ARG A 1 163 ? 19.312 21.031 6.113 1 97.19 163 ARG A C 1
ATOM 1259 O O . ARG A 1 163 ? 18.344 20.562 5.5 1 97.19 163 ARG A O 1
ATOM 1266 N N . LYS A 1 164 ? 19.688 22.266 6.148 1 96.5 164 LYS A N 1
ATOM 1267 C CA . LYS A 1 164 ? 18.922 23.25 5.367 1 96.5 164 LYS A CA 1
ATOM 1268 C C . LYS A 1 164 ? 18.922 22.891 3.885 1 96.5 164 LYS A C 1
ATOM 1270 O O . LYS A 1 164 ? 17.891 22.969 3.223 1 96.5 164 LYS A O 1
ATOM 1275 N N . GLU A 1 165 ? 20.016 22.469 3.391 1 96.31 165 GLU A N 1
ATOM 1276 C CA . GLU A 1 165 ? 20.125 22.062 1.989 1 96.31 165 GLU A CA 1
ATOM 1277 C C . GLU A 1 165 ? 19.312 20.812 1.709 1 96.31 165 GLU A C 1
ATOM 1279 O O . GLU A 1 165 ? 18.672 20.703 0.664 1 96.31 165 GLU A O 1
ATOM 1284 N N . LEU A 1 166 ? 19.328 19.938 2.635 1 97 166 LEU A N 1
ATOM 1285 C CA . LEU A 1 166 ? 18.594 18.672 2.465 1 97 166 LEU A CA 1
ATOM 1286 C C . LEU A 1 166 ? 17.094 18.906 2.523 1 97 166 LEU A C 1
ATOM 1288 O O . LEU A 1 166 ? 16.328 18.281 1.782 1 97 166 LEU A O 1
ATOM 1292 N N . VAL A 1 167 ? 16.672 19.781 3.311 1 96.31 167 VAL A N 1
ATOM 1293 C CA . VAL A 1 167 ? 15.25 20.078 3.471 1 96.31 167 VAL A CA 1
ATOM 1294 C C . VAL A 1 167 ? 14.695 20.688 2.182 1 96.31 167 VAL A C 1
ATOM 1296 O O . VAL A 1 167 ? 13.555 20.406 1.796 1 96.31 167 VAL A O 1
ATOM 1299 N N . LYS A 1 168 ? 15.523 21.438 1.529 1 96.94 168 LYS A N 1
ATOM 1300 C CA . LYS A 1 168 ? 15.117 22.078 0.279 1 96.94 168 LYS A CA 1
ATOM 1301 C C . LYS A 1 168 ? 14.82 21.031 -0.795 1 96.94 168 LYS A C 1
ATOM 1303 O O . LYS A 1 168 ? 14.047 21.297 -1.723 1 96.94 168 LYS A O 1
ATOM 1308 N N . GLY A 1 169 ? 15.305 19.906 -0.624 1 96.88 169 GLY A N 1
ATOM 1309 C CA . GLY A 1 169 ? 15.148 18.859 -1.622 1 96.88 169 GLY A CA 1
ATOM 1310 C C . GLY A 1 169 ? 13.812 18.141 -1.539 1 96.88 169 GLY A C 1
ATOM 1311 O O . GLY A 1 169 ? 13.469 17.359 -2.418 1 96.88 169 GLY A O 1
ATOM 1312 N N . SER A 1 170 ? 13 18.312 -0.564 1 97.56 170 SER A N 1
ATOM 1313 C CA . SER A 1 170 ? 11.68 17.703 -0.368 1 97.56 170 SER A CA 1
ATOM 1314 C C . SER A 1 170 ? 11.742 16.188 -0.479 1 97.56 170 SER A C 1
ATOM 1316 O O . SER A 1 170 ? 10.914 15.578 -1.158 1 97.56 170 SER A O 1
ATOM 1318 N N . TYR A 1 171 ? 12.711 15.57 0.143 1 98.06 171 TYR A N 1
ATOM 1319 C CA . TYR A 1 171 ? 13.008 14.148 -0.023 1 98.06 171 TYR A CA 1
ATOM 1320 C C . TYR A 1 171 ? 11.93 13.289 0.625 1 98.06 171 TYR A C 1
ATOM 1322 O O . TYR A 1 171 ? 11.688 12.156 0.201 1 98.06 171 TYR A O 1
ATOM 1330 N N . ARG A 1 172 ? 11.266 13.812 1.615 1 97.06 172 ARG A N 1
ATOM 1331 C CA . ARG A 1 172 ? 10.156 13.078 2.219 1 97.06 172 ARG A CA 1
ATOM 1332 C C . ARG A 1 172 ? 9.047 12.828 1.201 1 97.06 172 ARG A C 1
ATOM 1334 O O . ARG A 1 172 ? 8.625 11.688 1.012 1 97.06 172 ARG A O 1
ATOM 1341 N N . ASP A 1 173 ? 8.633 13.852 0.579 1 97.69 173 ASP A N 1
ATOM 1342 C CA . ASP A 1 173 ? 7.539 13.766 -0.383 1 97.69 173 ASP A CA 1
ATOM 1343 C C . ASP A 1 173 ? 7.953 12.961 -1.612 1 97.69 173 ASP A C 1
ATOM 1345 O O . ASP A 1 173 ? 7.168 12.148 -2.121 1 97.69 173 ASP A O 1
ATOM 1349 N N . LYS A 1 174 ? 9.156 13.203 -2.064 1 98.56 174 LYS A N 1
ATOM 1350 C CA . LYS A 1 174 ? 9.648 12.461 -3.221 1 98.56 174 LYS A CA 1
ATOM 1351 C C . LYS A 1 174 ? 9.719 10.961 -2.928 1 98.56 174 LYS A C 1
ATOM 1353 O O . LYS A 1 174 ? 9.383 10.141 -3.781 1 98.56 174 LYS A O 1
ATOM 1358 N N . HIS A 1 175 ? 10.219 10.641 -1.692 1 98.81 175 HIS A N 1
ATOM 1359 C CA . HIS A 1 175 ? 10.289 9.242 -1.296 1 98.81 175 HIS A CA 1
ATOM 1360 C C . HIS A 1 175 ? 8.898 8.625 -1.198 1 98.81 175 HIS A C 1
ATOM 1362 O O . HIS A 1 175 ? 8.68 7.5 -1.661 1 98.81 175 HIS A O 1
ATOM 1368 N N . PHE A 1 176 ? 8.016 9.367 -0.619 1 98.56 176 PHE A N 1
ATOM 1369 C CA . PHE A 1 176 ? 6.652 8.875 -0.474 1 98.56 176 PHE A CA 1
ATOM 1370 C C . PHE A 1 176 ? 6.008 8.656 -1.838 1 98.56 176 PHE A C 1
ATOM 1372 O O . PHE A 1 176 ? 5.355 7.641 -2.066 1 98.56 176 PHE A O 1
ATOM 1379 N N . ASP A 1 177 ? 6.191 9.492 -2.779 1 98.56 177 ASP A N 1
ATOM 1380 C CA . ASP A 1 177 ? 5.676 9.367 -4.137 1 98.56 177 ASP A CA 1
ATOM 1381 C C . ASP A 1 177 ? 6.285 8.164 -4.852 1 98.56 177 ASP A C 1
ATOM 1383 O O . ASP A 1 177 ? 5.566 7.359 -5.445 1 98.56 177 ASP A O 1
ATOM 1387 N N . ALA A 1 178 ? 7.555 8.125 -4.793 1 98.69 178 ALA A N 1
ATOM 1388 C CA . ALA A 1 178 ? 8.25 7.023 -5.453 1 98.69 178 ALA A CA 1
ATOM 1389 C C . ALA A 1 178 ? 7.812 5.68 -4.883 1 98.69 178 ALA A C 1
ATOM 1391 O O . ALA A 1 178 ? 7.586 4.723 -5.629 1 98.69 178 ALA A O 1
ATOM 1392 N N . GLY A 1 179 ? 7.719 5.641 -3.564 1 98.69 179 GLY A N 1
ATOM 1393 C CA . GLY A 1 179 ? 7.258 4.418 -2.926 1 98.69 179 GLY A CA 1
ATOM 1394 C C . GLY A 1 179 ? 5.852 4.02 -3.342 1 98.69 179 GLY A C 1
ATOM 1395 O O . GLY A 1 179 ? 5.566 2.836 -3.525 1 98.69 179 GLY A O 1
ATOM 1396 N N . SER A 1 180 ? 5.027 4.965 -3.49 1 98.69 180 SER A N 1
ATOM 1397 C CA . SER A 1 180 ? 3.646 4.691 -3.875 1 98.69 180 SER A CA 1
ATOM 1398 C C . SER A 1 180 ? 3.562 4.176 -5.309 1 98.69 180 SER A C 1
ATOM 1400 O O . SER A 1 180 ? 2.762 3.287 -5.605 1 98.69 180 SER A O 1
ATOM 1402 N N . VAL A 1 181 ? 4.355 4.73 -6.156 1 98.38 181 VAL A N 1
ATOM 1403 C CA . VAL A 1 181 ? 4.43 4.238 -7.531 1 98.38 181 VAL A CA 1
ATOM 1404 C C . VAL A 1 181 ? 4.895 2.783 -7.535 1 98.38 181 VAL A C 1
ATOM 1406 O O . VAL A 1 181 ? 4.324 1.944 -8.234 1 98.38 181 VAL A O 1
ATOM 1409 N N . LEU A 1 182 ? 5.871 2.529 -6.762 1 98.69 182 LEU A N 1
ATOM 1410 C CA . LEU A 1 182 ? 6.395 1.171 -6.66 1 98.69 182 LEU A CA 1
ATOM 1411 C C . LEU A 1 182 ? 5.32 0.212 -6.156 1 98.69 182 LEU A C 1
ATOM 1413 O O . LEU A 1 182 ? 5.18 -0.897 -6.68 1 98.69 182 LEU A O 1
ATOM 1417 N N . LEU A 1 183 ? 4.559 0.637 -5.164 1 98.75 183 LEU A N 1
ATOM 1418 C CA . LEU A 1 183 ? 3.502 -0.207 -4.617 1 98.75 183 LEU A CA 1
ATOM 1419 C C . LEU A 1 183 ? 2.455 -0.523 -5.68 1 98.75 183 LEU A C 1
ATOM 1421 O O . LEU A 1 183 ? 2.146 -1.691 -5.922 1 98.75 183 LEU A O 1
ATOM 1425 N N . GLY A 1 184 ? 1.97 0.514 -6.312 1 98.5 184 GLY A N 1
ATOM 1426 C CA . GLY A 1 184 ? 0.923 0.33 -7.305 1 98.5 184 GLY A CA 1
ATOM 1427 C C . GLY A 1 184 ? 1.364 -0.512 -8.492 1 98.5 184 GLY A C 1
ATOM 1428 O O . GLY A 1 184 ? 0.771 -1.556 -8.773 1 98.5 184 GLY A O 1
ATOM 1429 N N . PHE A 1 185 ? 2.434 -0.152 -9.109 1 98.5 185 PHE A N 1
ATOM 1430 C CA . PHE A 1 185 ? 2.896 -0.838 -10.312 1 98.5 185 PHE A CA 1
ATOM 1431 C C . PHE A 1 185 ? 3.553 -2.168 -9.953 1 98.5 185 PHE A C 1
ATOM 1433 O O . PHE A 1 185 ? 3.461 -3.133 -10.719 1 98.5 185 PHE A O 1
ATOM 1440 N N . GLY A 1 186 ? 4.152 -2.162 -8.844 1 98.38 186 GLY A N 1
ATOM 1441 C CA . GLY A 1 186 ? 4.789 -3.402 -8.43 1 98.38 186 GLY A CA 1
ATOM 1442 C C . GLY A 1 186 ? 3.803 -4.535 -8.219 1 98.38 186 GLY A C 1
ATOM 1443 O O . GLY A 1 186 ? 3.98 -5.633 -8.758 1 98.38 186 GLY A O 1
ATOM 1444 N N . VAL A 1 187 ? 2.777 -4.262 -7.461 1 98.62 187 VAL A N 1
ATOM 1445 C CA . VAL A 1 187 ? 1.775 -5.289 -7.195 1 98.62 187 VAL A CA 1
ATOM 1446 C C . VAL A 1 187 ? 1.059 -5.664 -8.492 1 98.62 187 VAL A C 1
ATOM 1448 O O . VAL A 1 187 ? 0.829 -6.844 -8.766 1 98.62 187 VAL A O 1
ATOM 1451 N N . LEU A 1 188 ? 0.803 -4.695 -9.312 1 98.5 188 LEU A N 1
ATOM 1452 C CA . LEU A 1 188 ? 0.169 -4.953 -10.602 1 98.5 188 LEU A CA 1
ATOM 1453 C C . LEU A 1 188 ? 1.022 -5.891 -11.445 1 98.5 188 LEU A C 1
ATOM 1455 O O . LEU A 1 188 ? 0.519 -6.879 -11.984 1 98.5 188 LEU A O 1
ATOM 1459 N N . GLU A 1 189 ? 2.232 -5.578 -11.523 1 98 189 GLU A N 1
ATOM 1460 C CA . GLU A 1 189 ? 3.121 -6.352 -12.383 1 98 189 GLU A CA 1
ATOM 1461 C C . GLU A 1 189 ? 3.414 -7.723 -11.781 1 98 189 GLU A C 1
ATOM 1463 O O . GLU A 1 189 ? 3.662 -8.688 -12.508 1 98 189 GLU A O 1
ATOM 1468 N N . SER A 1 190 ? 3.406 -7.785 -10.461 1 97.19 190 SER A N 1
ATOM 1469 C CA . SER A 1 190 ? 3.568 -9.086 -9.82 1 97.19 190 SER A CA 1
ATOM 1470 C C . SER A 1 190 ? 2.434 -10.031 -10.195 1 97.19 190 SER A C 1
ATOM 1472 O O . SER A 1 190 ? 2.666 -11.219 -10.445 1 97.19 190 SER A O 1
ATOM 1474 N N . VAL A 1 191 ? 1.27 -9.555 -10.227 1 96.81 191 VAL A N 1
ATOM 1475 C CA . VAL A 1 191 ? 0.111 -10.344 -10.625 1 96.81 191 VAL A CA 1
ATOM 1476 C C . VAL A 1 191 ? 0.143 -10.594 -12.133 1 96.81 191 VAL A C 1
ATOM 1478 O O . VAL A 1 191 ? -0.083 -11.719 -12.586 1 96.81 191 VAL A O 1
ATOM 1481 N N . PHE A 1 192 ? 0.534 -9.602 -12.883 1 96.56 192 PHE A N 1
ATOM 1482 C CA . PHE A 1 192 ? 0.565 -9.695 -14.344 1 96.56 192 PHE A CA 1
ATOM 1483 C C . PHE A 1 192 ? 1.555 -10.758 -14.797 1 96.56 192 PHE A C 1
ATOM 1485 O O . PHE A 1 192 ? 1.3 -11.477 -15.766 1 96.56 192 PHE A O 1
ATOM 1492 N N . GLY A 1 193 ? 2.689 -10.805 -14.125 1 94.12 193 GLY A N 1
ATOM 1493 C CA . GLY A 1 193 ? 3.662 -11.82 -14.484 1 94.12 193 GLY A CA 1
ATOM 1494 C C . GLY A 1 193 ? 3.092 -13.227 -14.445 1 94.12 193 GLY A C 1
ATOM 1495 O O . GLY A 1 193 ? 3.26 -14 -15.398 1 94.12 193 GLY A O 1
ATOM 1496 N N . GLY A 1 194 ? 2.406 -13.57 -13.367 1 91.44 194 GLY A N 1
ATOM 1497 C CA . GLY A 1 194 ? 1.762 -14.875 -13.273 1 91.44 194 GLY A CA 1
ATOM 1498 C C . GLY A 1 194 ? 0.668 -15.07 -14.305 1 91.44 194 GLY A C 1
ATOM 1499 O O . GLY A 1 194 ? 0.547 -16.156 -14.891 1 91.44 194 GLY A O 1
ATOM 1500 N N . LEU A 1 195 ? -0.096 -14.055 -14.508 1 91.69 195 LEU A N 1
ATOM 1501 C CA . LEU A 1 195 ? -1.18 -14.117 -15.484 1 91.69 195 LEU A CA 1
ATOM 1502 C C . LEU A 1 195 ? -0.634 -14.352 -16.891 1 91.69 195 LEU A C 1
ATOM 1504 O O . LEU A 1 195 ? -1.146 -15.195 -17.625 1 91.69 195 LEU A O 1
ATOM 1508 N N . ASN A 1 196 ? 0.374 -13.633 -17.234 1 90.62 196 ASN A N 1
ATOM 1509 C CA . ASN A 1 196 ? 0.989 -13.766 -18.547 1 90.62 196 ASN A CA 1
ATOM 1510 C C . ASN A 1 196 ? 1.532 -15.172 -18.766 1 90.62 196 ASN A C 1
ATOM 1512 O O . ASN A 1 196 ? 1.359 -15.75 -19.844 1 90.62 196 ASN A O 1
ATOM 1516 N N . THR A 1 197 ? 2.162 -15.719 -17.781 1 88.88 197 THR A N 1
ATOM 1517 C CA . THR A 1 197 ? 2.676 -17.078 -17.859 1 88.88 197 THR A CA 1
ATOM 1518 C C . THR A 1 197 ? 1.535 -18.078 -18.062 1 88.88 197 THR A C 1
ATOM 1520 O O . THR A 1 197 ? 1.616 -18.969 -18.906 1 88.88 197 THR A O 1
ATOM 1523 N N . TYR A 1 198 ? 0.525 -17.906 -17.344 1 88 198 TYR A N 1
ATOM 1524 C CA . TYR A 1 198 ? -0.612 -18.812 -17.438 1 88 198 TYR A CA 1
ATOM 1525 C C . TYR A 1 198 ? -1.271 -18.719 -18.812 1 88 198 TYR A C 1
ATOM 1527 O O . TYR A 1 198 ? -1.655 -19.75 -19.391 1 88 198 TYR A O 1
ATOM 1535 N N . LEU A 1 199 ? -1.398 -17.562 -19.312 1 85 199 LEU A N 1
ATOM 1536 C CA . LEU A 1 199 ? -2.031 -17.375 -20.609 1 85 199 LEU A CA 1
ATOM 1537 C C . LEU A 1 199 ? -1.194 -18 -21.719 1 85 199 LEU A C 1
ATOM 1539 O O . LEU A 1 199 ? -1.739 -18.516 -22.703 1 85 199 LEU A O 1
ATOM 1543 N N . ARG A 1 200 ? 0.017 -18.047 -21.547 1 84.75 200 ARG A N 1
ATOM 1544 C CA . ARG A 1 200 ? 0.927 -18.562 -22.562 1 84.75 200 ARG A CA 1
ATOM 1545 C C . ARG A 1 200 ? 1.092 -20.062 -22.469 1 84.75 200 ARG A C 1
ATOM 1547 O O . ARG A 1 200 ? 1.228 -20.75 -23.469 1 84.75 200 ARG A O 1
ATOM 1554 N N . THR A 1 201 ? 1.045 -20.562 -21.203 1 82.75 201 THR A N 1
ATOM 1555 C CA . THR A 1 201 ? 1.477 -21.938 -21.047 1 82.75 201 THR A CA 1
ATOM 1556 C C . THR A 1 201 ? 0.334 -22.797 -20.516 1 82.75 201 THR A C 1
ATOM 1558 O O . THR A 1 201 ? 0.424 -24.031 -20.516 1 82.75 201 THR A O 1
ATOM 1561 N N . GLY A 1 202 ? -0.708 -22.172 -20.016 1 82.31 202 GLY A N 1
ATOM 1562 C CA . GLY A 1 202 ? -1.843 -22.891 -19.453 1 82.31 202 GLY A CA 1
ATOM 1563 C C . GLY A 1 202 ? -1.629 -23.312 -18.016 1 82.31 202 GLY A C 1
ATOM 1564 O O . GLY A 1 202 ? -2.506 -23.938 -17.406 1 82.31 202 GLY A O 1
ATOM 1565 N N . LYS A 1 203 ? -0.412 -23 -17.5 1 81.75 203 LYS A N 1
ATOM 1566 C CA . LYS A 1 203 ? -0.118 -23.375 -16.125 1 81.75 203 LYS A CA 1
ATOM 1567 C C . LYS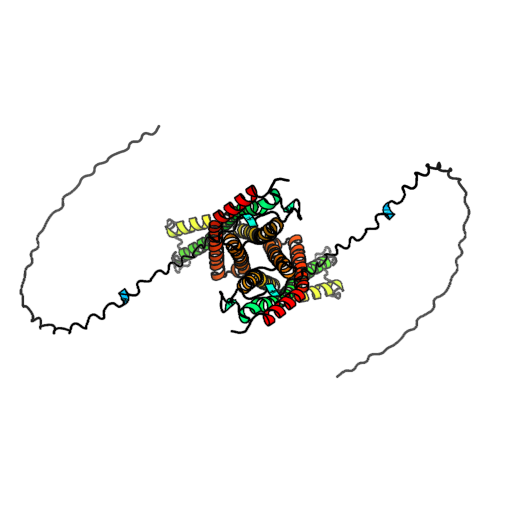 A 1 203 ? 0.869 -22.406 -15.484 1 81.75 203 LYS A C 1
ATOM 1569 O O . LYS A 1 203 ? 1.503 -21.609 -16.188 1 81.75 203 LYS A O 1
ATOM 1574 N N . LEU A 1 204 ? 0.88 -22.484 -14.211 1 83.12 204 LEU A N 1
ATOM 1575 C CA . LEU A 1 204 ? 1.919 -21.766 -13.469 1 83.12 204 LEU A CA 1
ATOM 1576 C C . LEU A 1 204 ? 3.029 -22.719 -13.039 1 83.12 204 LEU A C 1
ATOM 1578 O O . LEU A 1 204 ? 2.783 -23.922 -12.828 1 83.12 204 LEU A O 1
ATOM 1582 N N . PHE A 1 205 ? 4.223 -22.234 -12.961 1 80.62 205 PHE A N 1
ATOM 1583 C CA . PHE A 1 205 ? 5.391 -23.016 -12.57 1 80.62 205 PHE A CA 1
ATOM 1584 C C . PHE A 1 205 ? 5.879 -22.609 -11.188 1 80.62 205 PHE A C 1
ATOM 1586 O O . PHE A 1 205 ? 6.629 -21.641 -11.047 1 80.62 205 PHE A O 1
ATOM 1593 N N . PRO A 1 206 ? 5.414 -23.344 -10.219 1 84.25 206 PRO A N 1
ATOM 1594 C CA . PRO A 1 206 ? 5.941 -23.031 -8.891 1 84.25 206 PRO A CA 1
ATOM 1595 C C . PRO A 1 206 ? 7.461 -23.141 -8.812 1 84.25 206 PRO A C 1
ATOM 1597 O O . PRO A 1 206 ? 8.031 -24.125 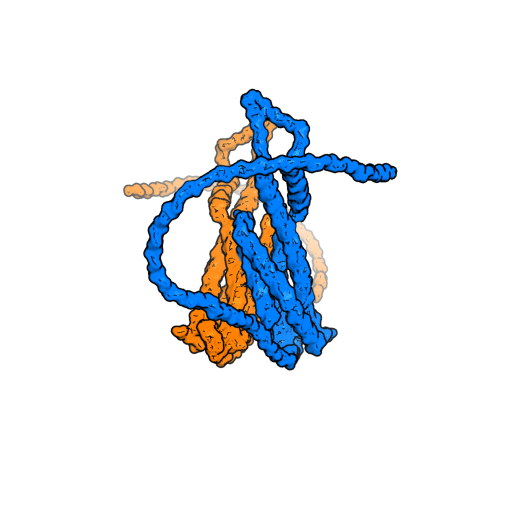-9.312 1 84.25 206 PRO A O 1
ATOM 1600 N N . GLY A 1 207 ? 8.133 -22.125 -8.281 1 88.12 207 GLY A N 1
ATOM 1601 C CA . GLY A 1 207 ? 9.586 -22.078 -8.18 1 88.12 207 GLY A CA 1
ATOM 1602 C C . GLY A 1 207 ? 10.102 -20.844 -7.484 1 88.12 207 GLY A C 1
ATOM 1603 O O . GLY A 1 207 ? 9.312 -20.031 -6.988 1 88.12 207 GLY A O 1
ATOM 1604 N N . PRO A 1 208 ? 11.367 -20.797 -7.445 1 92.06 208 PRO A N 1
ATOM 1605 C CA . PRO A 1 208 ? 11.992 -19.719 -6.691 1 92.06 208 PRO A CA 1
ATOM 1606 C C . PRO A 1 208 ? 11.555 -18.328 -7.18 1 92.06 208 PRO A C 1
ATOM 1608 O O . PRO A 1 208 ? 11.297 -17.438 -6.367 1 92.06 208 PRO A O 1
ATOM 1611 N N . HIS A 1 209 ? 11.469 -18.188 -8.484 1 95.12 209 HIS A N 1
ATOM 1612 C CA . HIS A 1 209 ? 11.102 -16.875 -9.016 1 95.12 209 HIS A CA 1
ATOM 1613 C C . HIS A 1 209 ? 9.703 -16.469 -8.57 1 95.12 209 HIS A C 1
ATOM 1615 O O . HIS A 1 209 ? 9.492 -15.336 -8.117 1 95.12 209 HIS A O 1
ATOM 1621 N N . LEU A 1 210 ? 8.812 -17.359 -8.703 1 93.44 210 LEU A N 1
ATOM 1622 C CA . LEU A 1 210 ? 7.441 -17.094 -8.281 1 93.44 210 LEU A CA 1
ATOM 1623 C C . LEU A 1 210 ? 7.371 -16.828 -6.781 1 93.44 210 LEU A C 1
ATOM 1625 O O . LEU A 1 210 ? 6.676 -15.914 -6.336 1 93.44 210 LEU A O 1
ATOM 1629 N N . TYR A 1 211 ? 8.102 -17.578 -6.008 1 93.25 211 TYR A N 1
ATOM 1630 C CA . TYR A 1 211 ? 8.086 -17.438 -4.555 1 93.25 211 TYR A CA 1
ATOM 1631 C C . TYR A 1 211 ? 8.68 -16.094 -4.133 1 93.25 211 TYR A C 1
ATOM 1633 O O . TYR A 1 211 ? 8.125 -15.414 -3.273 1 93.25 211 TYR A O 1
ATOM 1641 N N . ALA A 1 212 ? 9.766 -15.797 -4.715 1 95.5 212 ALA A N 1
ATOM 1642 C CA . ALA A 1 212 ? 10.391 -14.516 -4.41 1 95.5 212 ALA A CA 1
ATOM 1643 C C . ALA A 1 212 ? 9.477 -13.352 -4.781 1 95.5 212 ALA A C 1
ATOM 1645 O O . ALA A 1 212 ? 9.352 -12.383 -4.027 1 95.5 212 ALA A O 1
ATOM 1646 N N . GLY A 1 213 ? 8.867 -13.477 -5.969 1 96.44 213 GLY A N 1
ATOM 1647 C CA . GLY A 1 213 ? 7.938 -12.438 -6.383 1 96.44 213 GLY A CA 1
ATOM 1648 C C . GLY A 1 213 ? 6.773 -12.258 -5.426 1 96.44 213 GLY A C 1
ATOM 1649 O O . GLY A 1 213 ? 6.395 -11.133 -5.102 1 96.44 213 GLY A O 1
ATOM 1650 N N . ALA A 1 214 ? 6.219 -13.344 -4.996 1 96.56 214 ALA A N 1
ATOM 1651 C CA . ALA A 1 214 ? 5.137 -13.281 -4.012 1 96.56 214 ALA A CA 1
ATOM 1652 C C . ALA A 1 214 ? 5.613 -12.648 -2.711 1 96.56 214 ALA A C 1
ATOM 1654 O O . ALA A 1 214 ? 4.91 -11.828 -2.117 1 96.56 214 ALA A O 1
ATOM 1655 N N . GLY A 1 215 ? 6.77 -13.07 -2.299 1 97.5 215 GLY A N 1
ATOM 1656 C CA . GLY A 1 215 ? 7.348 -12.477 -1.101 1 97.5 215 GLY A CA 1
ATOM 1657 C C . GLY A 1 215 ? 7.547 -10.977 -1.21 1 97.5 215 GLY A C 1
ATOM 1658 O O . GLY A 1 215 ? 7.23 -10.234 -0.279 1 97.5 215 GLY A O 1
ATOM 1659 N N . ILE A 1 216 ? 8.07 -10.516 -2.287 1 98.31 216 ILE A N 1
ATOM 1660 C CA . ILE A 1 216 ? 8.305 -9.094 -2.529 1 98.31 216 ILE A CA 1
ATOM 1661 C C . ILE A 1 216 ? 6.988 -8.336 -2.477 1 98.31 216 ILE A C 1
ATOM 1663 O O . ILE A 1 216 ? 6.914 -7.242 -1.908 1 98.31 216 ILE A O 1
ATOM 1667 N N . THR A 1 217 ? 5.973 -8.898 -3.084 1 98.38 217 THR A N 1
ATOM 1668 C CA . THR A 1 217 ? 4.652 -8.289 -3.086 1 98.38 217 THR A CA 1
ATOM 1669 C C . THR A 1 217 ? 4.152 -8.078 -1.658 1 98.38 217 THR A C 1
ATOM 1671 O O . THR A 1 217 ? 3.682 -6.988 -1.313 1 98.38 217 THR A O 1
ATOM 1674 N N . VAL A 1 218 ? 4.32 -9.055 -0.831 1 98.75 218 VAL A N 1
ATOM 1675 C CA . VAL A 1 218 ? 3.902 -8.977 0.564 1 98.75 218 VAL A CA 1
ATOM 1676 C C . VAL A 1 218 ? 4.742 -7.934 1.3 1 98.75 218 VAL A C 1
ATOM 1678 O O . VAL A 1 218 ? 4.215 -7.148 2.09 1 98.75 218 VAL A O 1
ATOM 1681 N N . LEU A 1 219 ? 5.969 -7.914 1.013 1 98.75 219 LEU A N 1
ATOM 1682 C CA . LEU A 1 219 ? 6.875 -6.992 1.688 1 98.75 219 LEU A CA 1
ATOM 1683 C C . LEU A 1 219 ? 6.566 -5.551 1.301 1 98.75 219 LEU A C 1
ATOM 1685 O O . LEU A 1 219 ? 6.641 -4.648 2.139 1 98.75 219 LEU A O 1
ATOM 1689 N N . TRP A 1 220 ? 6.25 -5.289 0.013 1 98.81 220 TRP A N 1
ATOM 1690 C CA . TRP A 1 220 ? 5.84 -3.953 -0.398 1 98.81 220 TRP A CA 1
ATOM 1691 C C . TRP A 1 220 ? 4.629 -3.484 0.406 1 98.81 220 TRP A C 1
ATOM 1693 O O . TRP A 1 220 ? 4.621 -2.367 0.929 1 98.81 220 TRP A O 1
ATOM 1703 N N . ALA A 1 221 ? 3.68 -4.352 0.484 1 98.81 221 ALA A N 1
ATOM 1704 C CA . ALA A 1 221 ? 2.447 -3.998 1.185 1 98.81 221 ALA A CA 1
ATOM 1705 C C . ALA A 1 221 ? 2.703 -3.797 2.676 1 98.81 221 ALA A C 1
ATOM 1707 O O . ALA A 1 221 ? 2.186 -2.854 3.279 1 98.81 221 ALA A O 1
ATOM 1708 N N . ALA A 1 222 ? 3.471 -4.66 3.27 1 98.81 222 ALA A N 1
ATOM 1709 C CA . ALA A 1 222 ? 3.785 -4.562 4.691 1 98.81 222 ALA A CA 1
ATOM 1710 C C . ALA A 1 222 ? 4.539 -3.27 4.996 1 98.81 222 ALA A C 1
ATOM 1712 O O . ALA A 1 222 ? 4.246 -2.592 5.988 1 98.81 222 ALA A O 1
ATOM 1713 N N . ALA A 1 223 ? 5.473 -2.939 4.195 1 98.81 223 ALA A N 1
ATOM 1714 C CA . ALA A 1 223 ? 6.223 -1.702 4.383 1 98.81 223 ALA A CA 1
ATOM 1715 C C . ALA A 1 223 ? 5.316 -0.483 4.238 1 98.81 223 ALA A C 1
ATOM 1717 O O . ALA A 1 223 ? 5.391 0.452 5.039 1 98.81 223 ALA A O 1
ATOM 1718 N N . ALA A 1 224 ? 4.48 -0.515 3.227 1 98.81 224 ALA A N 1
ATOM 1719 C CA . ALA A 1 224 ? 3.568 0.602 2.994 1 98.81 224 ALA A CA 1
ATOM 1720 C C . ALA A 1 224 ? 2.562 0.736 4.133 1 98.81 224 ALA A C 1
ATOM 1722 O O . ALA A 1 224 ? 2.158 1.847 4.484 1 98.81 224 ALA A O 1
ATOM 1723 N N . ALA A 1 225 ? 2.217 -0.372 4.727 1 98.88 225 ALA A N 1
ATOM 1724 C CA . ALA A 1 225 ? 1.219 -0.38 5.793 1 98.88 225 ALA A CA 1
ATOM 1725 C C . ALA A 1 225 ? 1.742 0.33 7.039 1 98.88 225 ALA A C 1
ATOM 1727 O O . ALA A 1 225 ? 0.967 0.69 7.93 1 98.88 225 ALA A O 1
ATOM 1728 N N . LEU A 1 226 ? 2.969 0.619 7.105 1 98.81 226 LEU A N 1
ATOM 1729 C CA . LEU A 1 226 ? 3.58 1.229 8.281 1 98.81 226 LEU A CA 1
ATOM 1730 C C . LEU A 1 226 ? 3.588 2.748 8.164 1 98.81 226 LEU A C 1
ATOM 1732 O O . LEU A 1 226 ? 3.953 3.447 9.117 1 98.81 226 LEU A O 1
ATOM 1736 N N . VAL A 1 227 ? 3.135 3.305 7.066 1 98.69 227 VAL A N 1
ATOM 1737 C CA . VAL A 1 227 ? 3.277 4.723 6.746 1 98.69 227 VAL A CA 1
ATOM 1738 C C . VAL A 1 227 ? 2.521 5.562 7.773 1 98.69 227 VAL A C 1
ATOM 1740 O O . VAL A 1 227 ? 3.057 6.539 8.297 1 98.69 227 VAL A O 1
ATOM 1743 N N . PRO A 1 228 ? 1.271 5.18 8.164 1 98.31 228 PRO A N 1
ATOM 1744 C CA . PRO A 1 228 ? 0.6 6.027 9.156 1 98.31 228 PRO A CA 1
ATOM 1745 C C . PRO A 1 228 ? 1.359 6.105 10.477 1 98.31 228 PRO A C 1
ATOM 1747 O O . PRO A 1 228 ? 1.475 7.184 11.062 1 98.31 228 PRO A O 1
ATOM 1750 N N . ALA A 1 229 ? 1.865 4.992 10.914 1 98.31 229 ALA A N 1
ATOM 1751 C CA . ALA A 1 229 ? 2.643 4.996 12.156 1 98.31 229 ALA A CA 1
ATOM 1752 C C . ALA A 1 229 ? 3.916 5.82 12 1 98.31 229 ALA A C 1
ATOM 1754 O O . ALA A 1 229 ? 4.301 6.551 12.914 1 98.31 229 ALA A O 1
ATOM 1755 N N . MET A 1 230 ? 4.543 5.754 10.859 1 98 230 MET A N 1
ATOM 1756 C CA . MET A 1 230 ? 5.754 6.527 10.594 1 98 230 MET A CA 1
ATOM 1757 C C . MET A 1 230 ? 5.457 8.023 10.594 1 98 230 MET A C 1
ATOM 1759 O O . MET A 1 230 ? 6.227 8.812 11.141 1 98 230 MET A O 1
ATOM 1763 N N . GLN A 1 231 ? 4.352 8.352 9.992 1 97 231 GLN A N 1
ATOM 1764 C CA . GLN A 1 231 ? 3.99 9.766 9.898 1 97 231 GLN A CA 1
ATOM 1765 C C . GLN A 1 231 ? 3.658 10.344 11.273 1 97 231 GLN A C 1
ATOM 1767 O O . GLN A 1 231 ? 3.752 11.555 11.477 1 97 231 GLN A O 1
ATOM 1772 N N . LYS A 1 232 ? 3.348 9.477 12.172 1 96.75 232 LYS A N 1
ATOM 1773 C CA . LYS A 1 232 ? 3.045 9.914 13.531 1 96.75 232 LYS A CA 1
ATOM 1774 C C . LYS A 1 232 ? 4.293 9.891 14.406 1 96.75 232 LYS A C 1
ATOM 1776 O O . LYS A 1 232 ? 4.203 10.023 15.633 1 96.75 232 LYS A O 1
ATOM 1781 N N . GLY A 1 233 ? 5.426 9.562 13.812 1 95.06 233 GLY A N 1
ATOM 1782 C CA . GLY A 1 233 ? 6.695 9.695 14.516 1 95.06 233 GLY A CA 1
ATOM 1783 C C . GLY A 1 233 ? 7.152 8.406 15.172 1 95.06 233 GLY A C 1
ATOM 1784 O O . GLY A 1 233 ? 8.07 8.422 16 1 95.06 233 GLY A O 1
ATOM 1785 N N . ASN A 1 234 ? 6.602 7.254 14.797 1 97.56 234 ASN A N 1
ATOM 1786 C CA . ASN A 1 234 ? 6.969 5.965 15.375 1 97.56 234 ASN A CA 1
ATOM 1787 C C . ASN A 1 234 ? 8.305 5.465 14.836 1 97.56 234 ASN A C 1
ATOM 1789 O O . ASN A 1 234 ? 8.391 5.055 13.672 1 97.56 234 ASN A O 1
ATOM 1793 N N . GLU A 1 235 ? 9.305 5.367 15.664 1 95.69 235 GLU A N 1
ATOM 1794 C CA . GLU A 1 235 ? 10.648 4.984 15.234 1 95.69 235 GLU A CA 1
ATOM 1795 C C . GLU A 1 235 ? 10.727 3.492 14.93 1 95.69 235 GLU A C 1
ATOM 1797 O O . GLU A 1 235 ? 11.453 3.074 14.023 1 95.69 235 GLU A O 1
ATOM 1802 N N . THR A 1 236 ? 10.016 2.76 15.719 1 98.31 236 THR A N 1
ATOM 1803 C CA . THR A 1 236 ? 9.984 1.328 15.453 1 98.31 236 THR A CA 1
ATOM 1804 C C . THR A 1 236 ? 9.422 1.057 14.055 1 98.31 236 THR A C 1
ATOM 1806 O O . THR A 1 236 ? 9.961 0.231 13.312 1 98.31 236 THR A O 1
ATOM 1809 N N . ALA A 1 237 ? 8.367 1.763 13.695 1 98.5 237 ALA A N 1
ATOM 1810 C CA . ALA A 1 237 ? 7.777 1.626 12.367 1 98.5 237 ALA A CA 1
ATOM 1811 C C . ALA A 1 237 ? 8.773 2.016 11.281 1 98.5 237 ALA A C 1
ATOM 1813 O O . ALA A 1 237 ? 8.859 1.355 10.242 1 98.5 237 ALA A O 1
ATOM 1814 N N . ARG A 1 238 ? 9.492 3.018 11.484 1 97.75 238 ARG A N 1
ATOM 1815 C CA . ARG A 1 238 ? 10.492 3.475 10.523 1 97.75 238 ARG A CA 1
ATOM 1816 C C . ARG A 1 238 ? 11.578 2.426 10.328 1 97.75 238 ARG A C 1
ATOM 1818 O O . ARG A 1 238 ? 11.953 2.115 9.195 1 97.75 238 ARG A O 1
ATOM 1825 N N . ASN A 1 239 ? 12.078 1.916 11.414 1 97.94 239 ASN A N 1
ATOM 1826 C CA . ASN A 1 239 ? 13.125 0.902 11.344 1 97.94 239 ASN A CA 1
ATOM 1827 C C . ASN A 1 239 ? 12.625 -0.37 10.664 1 97.94 239 ASN A C 1
ATOM 1829 O O . ASN A 1 239 ? 13.344 -0.982 9.875 1 97.94 239 ASN A O 1
ATOM 1833 N N . LEU A 1 240 ? 11.445 -0.712 11.031 1 98.75 240 LEU A N 1
ATOM 1834 C CA . LEU A 1 240 ? 10.859 -1.894 10.406 1 98.75 240 LEU A CA 1
ATOM 1835 C C . LEU A 1 240 ? 10.641 -1.667 8.914 1 98.75 240 LEU A C 1
ATOM 1837 O O . LEU A 1 240 ? 10.898 -2.559 8.102 1 98.75 240 LEU A O 1
ATOM 1841 N N . HIS A 1 241 ? 10.156 -0.476 8.555 1 98.81 241 HIS A N 1
ATOM 1842 C CA . HIS A 1 241 ? 9.984 -0.118 7.152 1 98.81 241 HIS A CA 1
ATOM 1843 C C . HIS A 1 241 ? 11.305 -0.234 6.391 1 98.81 241 HIS A C 1
ATOM 1845 O O . HIS A 1 241 ? 11.344 -0.805 5.301 1 98.81 241 HIS A O 1
ATOM 1851 N N . ILE A 1 242 ? 12.344 0.21 6.914 1 98.31 242 ILE A N 1
ATOM 1852 C CA . ILE A 1 242 ? 13.664 0.145 6.297 1 98.31 242 ILE A CA 1
ATOM 1853 C C . ILE A 1 242 ? 14.109 -1.312 6.18 1 98.31 242 ILE A C 1
ATOM 1855 O O . ILE A 1 242 ? 14.594 -1.735 5.129 1 98.31 242 ILE A O 1
ATOM 1859 N N . ALA A 1 243 ? 13.906 -2.047 7.234 1 98.62 243 ALA A N 1
ATOM 1860 C CA . ALA A 1 243 ? 14.305 -3.451 7.246 1 98.62 243 ALA A CA 1
ATOM 1861 C C . ALA A 1 243 ? 13.547 -4.246 6.195 1 98.62 243 ALA A C 1
ATOM 1863 O O . ALA A 1 243 ? 14.133 -5.047 5.461 1 98.62 243 ALA A O 1
ATOM 1864 N N . LEU A 1 244 ? 12.258 -4.055 6.172 1 98.75 244 LEU A N 1
ATOM 1865 C CA . LEU A 1 244 ? 11.438 -4.762 5.195 1 98.75 244 LEU A CA 1
ATOM 1866 C C . LEU A 1 244 ? 11.867 -4.422 3.773 1 98.75 244 LEU A C 1
ATOM 1868 O O . LEU A 1 244 ? 11.945 -5.305 2.914 1 98.75 244 LEU A O 1
ATOM 1872 N N . ASN A 1 245 ? 12.188 -3.195 3.527 1 98.62 245 ASN A N 1
ATOM 1873 C CA . ASN A 1 245 ? 12.602 -2.793 2.186 1 98.62 245 ASN A CA 1
ATOM 1874 C C . ASN A 1 245 ? 14.023 -3.238 1.877 1 98.62 245 ASN A C 1
ATOM 1876 O O . ASN A 1 245 ? 14.359 -3.516 0.723 1 98.62 245 ASN A O 1
ATOM 1880 N N . GLY A 1 246 ? 14.867 -3.291 2.92 1 98.44 246 GLY A N 1
ATOM 1881 C CA . GLY A 1 246 ? 16.156 -3.92 2.717 1 98.44 246 GLY A CA 1
ATOM 1882 C C . GLY A 1 246 ? 16.062 -5.367 2.27 1 98.44 246 GLY A C 1
ATOM 1883 O O . GLY A 1 246 ? 16.75 -5.785 1.34 1 98.44 246 GLY A O 1
ATOM 1884 N N . LEU A 1 247 ? 15.188 -6.078 2.945 1 98.38 247 LEU A N 1
ATOM 1885 C CA . LEU A 1 247 ? 14.93 -7.461 2.562 1 98.38 247 LEU A CA 1
ATOM 1886 C C . LEU A 1 247 ? 14.375 -7.539 1.142 1 98.38 247 LEU A C 1
ATOM 1888 O O . LEU A 1 247 ? 14.75 -8.43 0.375 1 98.38 247 LEU A O 1
ATOM 1892 N N . ASN A 1 248 ? 13.547 -6.621 0.841 1 98.38 248 ASN A N 1
ATOM 1893 C CA . ASN A 1 248 ? 12.969 -6.566 -0.497 1 98.38 248 ASN A CA 1
ATOM 1894 C C . ASN A 1 248 ? 14.047 -6.406 -1.566 1 98.38 248 ASN A C 1
ATOM 1896 O O . ASN A 1 248 ? 14.031 -7.109 -2.58 1 98.38 248 ASN A O 1
ATOM 1900 N N . VAL A 1 249 ? 14.953 -5.504 -1.391 1 98.25 249 VAL A N 1
ATOM 1901 C CA . VAL A 1 249 ? 16.016 -5.262 -2.35 1 98.25 249 VAL A CA 1
ATOM 1902 C C . VAL A 1 249 ? 16.875 -6.516 -2.494 1 98.25 249 VAL A C 1
ATOM 1904 O O . VAL A 1 249 ? 17.234 -6.906 -3.609 1 98.25 249 VAL A O 1
ATOM 1907 N N . LEU A 1 250 ? 17.125 -7.18 -1.414 1 97.81 250 LEU A N 1
ATOM 1908 C CA . LEU A 1 250 ? 17.938 -8.398 -1.443 1 97.81 250 LEU A CA 1
ATOM 1909 C C . LEU A 1 250 ? 17.219 -9.5 -2.221 1 97.81 250 LEU A C 1
ATOM 1911 O O . LEU A 1 250 ? 17.828 -10.195 -3.027 1 97.81 250 LEU A O 1
ATOM 1915 N N . LEU A 1 251 ? 15.969 -9.641 -1.968 1 97.5 251 LEU A N 1
ATOM 1916 C CA . LEU A 1 251 ? 15.188 -10.633 -2.695 1 97.5 251 LEU A CA 1
ATOM 1917 C C . LEU A 1 251 ? 15.125 -10.297 -4.18 1 97.5 251 LEU A C 1
ATOM 1919 O O . LEU A 1 251 ? 15.188 -11.188 -5.031 1 97.5 251 LEU A O 1
ATOM 1923 N N . PHE A 1 252 ? 14.961 -9.055 -4.43 1 97.06 252 PHE A N 1
ATOM 1924 C CA . PHE A 1 252 ? 14.938 -8.586 -5.812 1 97.06 252 PHE A CA 1
ATOM 1925 C C . PHE A 1 252 ? 16.234 -8.945 -6.527 1 97.06 252 PHE A C 1
ATOM 1927 O O . PHE A 1 252 ? 16.203 -9.469 -7.645 1 97.06 252 PHE A O 1
ATOM 1934 N N . ILE A 1 253 ? 17.328 -8.742 -5.922 1 96.81 253 ILE A N 1
ATOM 1935 C CA . ILE A 1 253 ? 18.625 -9.062 -6.492 1 96.81 253 ILE A CA 1
ATOM 1936 C C . ILE A 1 253 ? 18.766 -10.578 -6.66 1 96.81 253 ILE A C 1
ATOM 1938 O O . ILE A 1 253 ? 19.219 -11.055 -7.707 1 96.81 253 ILE A O 1
ATOM 1942 N N . TRP A 1 254 ? 18.312 -11.297 -5.711 1 96.06 254 TRP A N 1
ATOM 1943 C CA . TRP A 1 254 ? 18.422 -12.75 -5.707 1 96.06 254 TRP A CA 1
ATOM 1944 C C . TRP A 1 254 ? 17.609 -13.359 -6.852 1 96.06 254 TRP A C 1
ATOM 1946 O O . TRP A 1 254 ? 17.984 -14.406 -7.391 1 96.06 254 TRP A O 1
ATOM 1956 N N . GLN A 1 255 ? 16.594 -12.695 -7.27 1 95.25 255 GLN A N 1
ATOM 1957 C CA . GLN A 1 255 ? 15.703 -13.305 -8.25 1 95.25 255 GLN A CA 1
ATOM 1958 C C . GLN A 1 255 ? 16.109 -12.922 -9.672 1 95.25 255 GLN A C 1
ATOM 1960 O O . GLN A 1 255 ? 15.57 -13.453 -10.648 1 95.25 255 GLN A O 1
ATOM 1965 N N . ILE A 1 256 ? 17.062 -12.062 -9.859 1 94.12 256 ILE A N 1
ATOM 1966 C CA . ILE A 1 256 ? 17.438 -11.562 -11.18 1 94.12 256 ILE A CA 1
ATOM 1967 C C . ILE A 1 256 ? 17.906 -12.719 -12.055 1 94.12 256 ILE A C 1
ATOM 1969 O O . ILE A 1 256 ? 17.438 -12.883 -13.188 1 94.12 256 ILE A O 1
ATOM 1973 N N . PRO A 1 257 ? 18.734 -13.703 -11.602 1 93.56 257 PRO A N 1
ATOM 1974 C CA . PRO A 1 257 ? 19.156 -14.805 -12.469 1 93.56 257 PRO A CA 1
ATOM 1975 C C . PRO A 1 257 ? 18 -15.695 -12.898 1 93.56 257 PRO A C 1
ATOM 1977 O O . PRO A 1 257 ? 17.938 -16.125 -14.055 1 93.56 257 PRO A O 1
ATOM 1980 N N . THR A 1 258 ? 17.109 -15.945 -12.023 1 93.5 258 THR A N 1
ATOM 1981 C CA . THR A 1 258 ? 15.961 -16.766 -12.383 1 93.5 258 THR A CA 1
ATOM 1982 C C . THR A 1 258 ? 15.062 -16.047 -13.375 1 93.5 258 THR A C 1
ATOM 1984 O O . THR A 1 258 ? 14.445 -16.672 -14.234 1 93.5 258 THR A O 1
ATOM 1987 N N . GLY A 1 259 ? 15 -14.758 -13.242 1 92.44 259 GLY A N 1
ATOM 1988 C CA . GLY A 1 259 ? 14.273 -13.969 -14.227 1 92.44 259 GLY A CA 1
ATOM 1989 C C . GLY A 1 259 ? 14.891 -14.031 -15.617 1 92.44 259 GLY A C 1
ATOM 1990 O O . GLY A 1 259 ? 14.172 -14.125 -16.609 1 92.44 259 GLY A O 1
ATOM 1991 N N . PHE A 1 260 ? 16.172 -14 -15.656 1 92.75 260 PHE A N 1
ATOM 1992 C CA . PHE A 1 260 ? 16.875 -14.086 -16.938 1 92.75 260 PHE A CA 1
ATOM 1993 C C . PHE A 1 260 ? 16.641 -15.445 -17.594 1 92.75 260 PHE A C 1
ATOM 1995 O O . PHE A 1 260 ? 16.484 -15.531 -18.812 1 92.75 260 PHE A O 1
ATOM 2002 N N . ASP A 1 261 ? 16.562 -16.453 -16.781 1 91.88 261 ASP A N 1
ATOM 2003 C CA . ASP A 1 261 ? 16.266 -17.797 -17.297 1 91.88 261 ASP A CA 1
ATOM 2004 C C . ASP A 1 261 ? 14.906 -17.828 -17.984 1 91.88 261 ASP A C 1
ATOM 2006 O O . ASP A 1 261 ? 14.758 -18.422 -19.047 1 91.88 261 ASP A O 1
ATOM 2010 N N . ILE A 1 262 ? 13.984 -17.234 -17.375 1 89 262 ILE A N 1
ATOM 2011 C CA . ILE A 1 262 ? 12.625 -17.219 -17.906 1 89 262 ILE A CA 1
ATOM 2012 C C . ILE A 1 262 ? 12.602 -16.422 -19.219 1 89 262 ILE A C 1
ATOM 2014 O O . ILE A 1 262 ? 11.93 -16.812 -20.172 1 89 262 ILE A O 1
ATOM 2018 N N . VAL A 1 263 ? 13.344 -15.328 -19.266 1 91.56 263 VAL A N 1
ATOM 2019 C CA . VAL A 1 263 ? 13.406 -14.516 -20.484 1 91.56 263 VAL A CA 1
ATOM 2020 C C . VAL A 1 263 ? 13.984 -15.336 -21.625 1 91.56 263 VAL A C 1
ATOM 2022 O O . VAL A 1 263 ? 13.484 -15.273 -22.75 1 91.56 263 VAL A O 1
ATOM 2025 N N . LEU A 1 264 ? 14.945 -16.141 -21.391 1 91.38 264 LEU A N 1
ATOM 2026 C CA . LEU A 1 264 ? 15.539 -16.984 -22.422 1 91.38 264 LEU A CA 1
ATOM 2027 C C . LEU A 1 264 ? 14.531 -18.016 -22.938 1 91.38 264 LEU A C 1
ATOM 2029 O O . LEU A 1 264 ? 14.477 -18.281 -24.125 1 91.38 264 LEU A O 1
ATOM 2033 N N . LYS A 1 265 ? 13.734 -18.438 -22.016 1 86.44 265 LYS A N 1
ATOM 2034 C CA . LYS A 1 265 ? 12.688 -19.375 -22.406 1 86.44 265 LYS A CA 1
ATOM 2035 C C . LYS A 1 265 ? 11.641 -18.672 -23.281 1 86.44 265 LYS A C 1
ATOM 2037 O O . LYS A 1 265 ? 11.078 -19.297 -24.188 1 86.44 265 LYS A O 1
ATOM 2042 N N . VAL A 1 266 ? 11.344 -17.469 -23 1 85.69 266 VAL A N 1
ATOM 2043 C CA . VAL A 1 266 ? 10.391 -16.703 -23.797 1 85.69 266 VAL A CA 1
ATOM 2044 C C . VAL A 1 266 ? 10.914 -16.547 -25.234 1 85.69 266 VAL A C 1
ATOM 2046 O O . VAL A 1 266 ? 10.164 -16.734 -26.188 1 85.69 266 VAL A O 1
ATOM 2049 N N . PHE A 1 267 ? 12.188 -16.297 -25.359 1 87.5 267 PHE A N 1
ATOM 2050 C CA . PHE A 1 267 ? 12.773 -16.141 -26.688 1 87.5 267 PHE A CA 1
ATOM 2051 C C . PHE A 1 267 ? 12.805 -17.484 -27.422 1 87.5 267 PHE A C 1
ATOM 2053 O O . PHE A 1 267 ? 12.625 -17.531 -28.641 1 87.5 267 PHE A O 1
ATOM 2060 N N . GLU A 1 268 ? 12.844 -18.469 -26.719 1 86.62 268 GLU A N 1
ATOM 2061 C CA . GLU A 1 268 ? 12.93 -19.797 -27.328 1 86.62 268 GLU A CA 1
ATOM 2062 C C . GLU A 1 268 ? 11.562 -20.281 -27.781 1 86.62 268 GLU A C 1
ATOM 2064 O O . GLU A 1 268 ? 11.445 -20.922 -28.828 1 86.62 268 GLU A O 1
ATOM 2069 N N . PHE A 1 269 ? 10.57 -19.844 -27.016 1 81 269 PHE A N 1
ATOM 2070 C CA . PHE A 1 269 ? 9.305 -20.547 -27.234 1 81 269 PHE A CA 1
ATOM 2071 C C . PHE A 1 269 ? 8.25 -19.594 -27.781 1 81 269 PHE A C 1
ATOM 2073 O O . PHE A 1 269 ? 7.105 -20 -28.016 1 81 269 PHE A O 1
ATOM 2080 N N . THR A 1 270 ? 8.555 -18.375 -27.797 1 78.56 270 THR A N 1
ATOM 2081 C CA . THR A 1 270 ? 7.57 -17.453 -28.359 1 78.56 270 THR A CA 1
ATOM 2082 C C . THR A 1 270 ? 8.125 -16.75 -29.594 1 78.56 270 THR A C 1
ATOM 2084 O O . THR A 1 270 ? 9.328 -16.766 -29.828 1 78.56 270 THR A O 1
ATOM 2087 N N . LYS A 1 271 ? 7.125 -16.359 -30.422 1 78.62 271 LYS A N 1
ATOM 2088 C CA . LYS A 1 271 ? 7.477 -15.672 -31.656 1 78.62 271 LYS A CA 1
ATOM 2089 C C . LYS A 1 271 ? 6.906 -14.258 -31.672 1 78.62 271 LYS A C 1
ATOM 2091 O O . LYS A 1 271 ? 5.98 -13.945 -30.922 1 78.62 271 LYS A O 1
ATOM 2096 N N . TRP A 1 272 ? 7.648 -13.352 -32.375 1 75.62 272 TRP A N 1
ATOM 2097 C CA . TRP A 1 272 ? 7.09 -12.023 -32.594 1 75.62 272 TRP A CA 1
ATOM 2098 C C . TRP A 1 272 ? 5.828 -12.109 -33.469 1 75.62 272 TRP A C 1
ATOM 2100 O O . TRP A 1 272 ? 5.684 -13.031 -34.281 1 75.62 272 TRP A O 1
ATOM 2110 N N . PRO A 1 273 ? 4.715 -11.242 -33.094 1 60.06 273 PRO A N 1
ATOM 2111 C CA . PRO A 1 273 ? 3.602 -11.305 -34.031 1 60.06 273 PRO A CA 1
ATOM 2112 C C . PRO A 1 273 ? 4.051 -11.117 -35.5 1 60.06 273 PRO A C 1
ATOM 2114 O O . PRO A 1 273 ? 5.086 -10.492 -35.75 1 60.06 273 PRO A O 1
ATOM 2117 N N . MET B 1 1 ? -52.344 14.812 33.5 1 17.08 1 MET B N 1
ATOM 2118 C CA . MET B 1 1 ? -53.281 15.922 33.594 1 17.08 1 MET B CA 1
ATOM 2119 C C . MET B 1 1 ? -53.875 16.234 32.219 1 17.08 1 MET B C 1
ATOM 2121 O O . MET B 1 1 ? -55.094 16.328 32.062 1 17.08 1 MET B O 1
ATOM 2125 N N . ALA B 1 2 ? -53.156 17.031 31.422 1 17.95 2 ALA B N 1
ATOM 2126 C CA . ALA B 1 2 ? -53.625 18.25 30.766 1 17.95 2 ALA B CA 1
ATOM 2127 C C . ALA B 1 2 ? -54.25 17.922 29.406 1 17.95 2 ALA B C 1
ATOM 2129 O O . ALA B 1 2 ? -53.562 17.516 28.469 1 17.95 2 ALA B O 1
ATOM 2130 N N . THR B 1 3 ? -55.469 17.625 29.312 1 20.12 3 THR B N 1
ATOM 2131 C CA . THR B 1 3 ? -56.438 17.172 28.328 1 20.12 3 THR B CA 1
ATOM 2132 C C . THR B 1 3 ? -56.844 18.312 27.406 1 20.12 3 THR B C 1
ATOM 2134 O O . THR B 1 3 ? -57.812 18.203 26.656 1 20.12 3 THR B O 1
ATOM 2137 N N . THR B 1 4 ? -56.031 19.438 27.438 1 18.09 4 THR B N 1
ATOM 2138 C CA . THR B 1 4 ? -56.656 20.641 26.922 1 18.09 4 THR B CA 1
ATOM 2139 C C . THR B 1 4 ? -57 20.484 25.438 1 18.09 4 THR B C 1
ATOM 2141 O O . THR B 1 4 ? -56.125 20.375 24.594 1 18.09 4 THR B O 1
ATOM 2144 N N . LEU B 1 5 ? -58.188 20.109 24.984 1 20.84 5 LEU B N 1
ATOM 2145 C CA . LEU B 1 5 ? -58.906 19.812 23.75 1 20.84 5 LEU B CA 1
ATOM 2146 C C . LEU B 1 5 ? -59.25 21.078 22.984 1 20.84 5 LEU B C 1
ATOM 2148 O O . LEU B 1 5 ? -60.406 21.484 22.906 1 20.84 5 LEU B O 1
ATOM 2152 N N . HIS B 1 6 ? -58.312 22.156 23.188 1 18.06 6 HIS B N 1
ATOM 2153 C CA . HIS B 1 6 ? -58.969 23.391 22.797 1 18.06 6 HIS B CA 1
ATOM 2154 C C . HIS B 1 6 ? -59.625 23.25 21.422 1 18.06 6 HIS B C 1
ATOM 2156 O O . HIS B 1 6 ? -59.219 22.375 20.625 1 18.06 6 HIS B O 1
ATOM 2162 N N . CYS B 1 7 ? -60.125 24.484 20.922 1 17.33 7 CYS B N 1
ATOM 2163 C CA . CYS B 1 7 ? -61.25 25.266 20.375 1 17.33 7 CYS B CA 1
ATOM 2164 C C . CYS B 1 7 ? -61.188 25.297 18.859 1 17.33 7 CYS B C 1
ATOM 2166 O O . CYS B 1 7 ? -60.156 25.594 18.281 1 17.33 7 CYS B O 1
ATOM 2168 N N . LEU B 1 8 ? -62.25 24.859 18.109 1 18.38 8 LEU B N 1
ATOM 2169 C CA . LEU B 1 8 ? -62.875 24.609 16.828 1 18.38 8 LEU B CA 1
ATOM 2170 C C . LEU B 1 8 ? -63.156 25.906 16.094 1 18.38 8 LEU B C 1
ATOM 2172 O O . LEU B 1 8 ? -63.781 25.906 15.023 1 18.38 8 LEU B O 1
ATOM 2176 N N . SER B 1 9 ? -62.594 27.078 16.594 1 15.66 9 SER B N 1
ATOM 2177 C CA . SER B 1 9 ? -63.5 28.156 16.188 1 15.66 9 SER B CA 1
ATOM 2178 C C . SER B 1 9 ? -63.688 28.203 14.672 1 15.66 9 SER B C 1
ATOM 2180 O O . SER B 1 9 ? -62.812 27.75 13.938 1 15.66 9 SER B O 1
ATOM 2182 N N . THR B 1 10 ? -64.688 29.047 14.148 1 16.64 10 THR B N 1
ATOM 2183 C CA . THR B 1 10 ? -65.875 29.312 13.344 1 16.64 10 THR B CA 1
ATOM 2184 C C . THR B 1 10 ? -65.5 30.078 12.078 1 16.64 10 THR B C 1
ATOM 2186 O O . THR B 1 10 ? -66.125 29.859 11.016 1 16.64 10 THR B O 1
ATOM 2189 N N . LEU B 1 11 ? -64.75 31.219 12.016 1 16.14 11 LEU B N 1
ATOM 2190 C CA . LEU B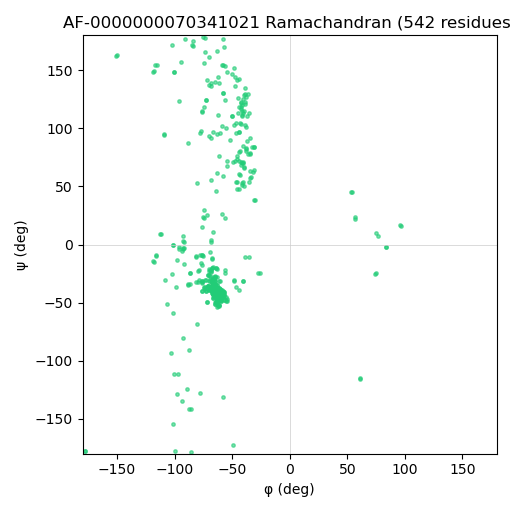 1 11 ? -65.5 32.375 11.531 1 16.14 11 LEU B CA 1
ATOM 2191 C C . LEU B 1 11 ? -65.75 32.25 10.023 1 16.14 11 LEU B C 1
ATOM 2193 O O . LEU B 1 11 ? -64.875 31.734 9.297 1 16.14 11 LEU B O 1
ATOM 2197 N N . HIS B 1 12 ? -66.75 33.156 9.453 1 16.16 12 HIS B N 1
ATOM 2198 C CA . HIS B 1 12 ? -67.875 33.406 8.586 1 16.16 12 HIS B CA 1
ATOM 2199 C C . HIS B 1 12 ? -67.438 33.875 7.211 1 16.16 12 HIS B C 1
ATOM 2201 O O . HIS B 1 12 ? -67.875 33.344 6.184 1 16.16 12 HIS B O 1
ATOM 2207 N N . LEU B 1 13 ? -67.062 35.25 7 1 15.64 13 LEU B N 1
ATOM 2208 C CA . LEU B 1 13 ? -68 36.125 6.312 1 15.64 13 LEU B CA 1
ATOM 2209 C C . LEU B 1 13 ? -67.812 36 4.801 1 15.64 13 LEU B C 1
ATOM 2211 O O . LEU B 1 13 ? -66.812 35.531 4.312 1 15.64 13 LEU B O 1
ATOM 2215 N N . LEU B 1 14 ? -67.938 37.312 4.004 1 16.11 14 LEU B N 1
ATOM 2216 C CA . LEU B 1 14 ? -68.938 37.844 3.131 1 16.11 14 LEU B CA 1
ATOM 2217 C C . LEU B 1 14 ? -68.562 37.656 1.664 1 16.11 14 LEU B C 1
ATOM 2219 O O . LEU B 1 14 ? -67.375 37.5 1.338 1 16.11 14 LEU B O 1
ATOM 2223 N N . PRO B 1 15 ? -69.562 38.25 0.686 1 17.17 15 PRO B N 1
ATOM 2224 C CA . PRO B 1 15 ? -70.25 37.938 -0.57 1 17.17 15 PRO B CA 1
ATOM 2225 C C . PRO B 1 15 ? -69.562 38.562 -1.787 1 17.17 15 PRO B C 1
ATOM 2227 O O . PRO B 1 15 ? -69.875 38.156 -2.922 1 17.17 15 PRO B O 1
ATOM 2230 N N . ARG B 1 16 ? -68.625 39.5 -1.775 1 16.55 16 ARG B N 1
ATOM 2231 C CA . ARG B 1 16 ? -69 40.625 -2.609 1 16.55 16 ARG B CA 1
ATOM 2232 C C . ARG B 1 16 ? -69.125 40.219 -4.078 1 16.55 16 ARG B C 1
ATOM 2234 O O . ARG B 1 16 ? -68.312 39.344 -4.527 1 16.55 16 ARG B O 1
ATOM 2241 N N . THR B 1 17 ? -69.75 41.156 -4.879 1 15.98 17 THR B N 1
ATOM 2242 C CA . THR B 1 17 ? -70.688 41.344 -5.965 1 15.98 17 THR B CA 1
ATOM 2243 C C . THR B 1 17 ? -70 41.312 -7.316 1 15.98 17 THR B C 1
ATOM 2245 O O . THR B 1 17 ? -68.75 41.375 -7.383 1 15.98 17 THR B O 1
ATOM 2248 N N . THR B 1 18 ? -70.188 42.469 -8.188 1 15.84 18 THR B N 1
ATOM 2249 C CA . THR B 1 18 ? -71.062 42.625 -9.344 1 15.84 18 THR B CA 1
ATOM 2250 C C . THR B 1 18 ? -70.25 42.469 -10.648 1 15.84 18 THR B C 1
ATOM 2252 O O . THR B 1 18 ? -70.562 41.625 -11.492 1 15.84 18 THR B O 1
ATOM 2255 N N . HIS B 1 19 ? -70.062 43.656 -11.484 1 15.89 19 HIS B N 1
ATOM 2256 C CA . HIS B 1 19 ? -70.812 43.969 -12.688 1 15.89 19 HIS B CA 1
ATOM 2257 C C . HIS B 1 19 ? -70.062 43.656 -13.945 1 15.89 19 HIS B C 1
ATOM 2259 O O . HIS B 1 19 ? -68.812 43.5 -13.891 1 15.89 19 HIS B O 1
ATOM 2265 N N . HIS B 1 20 ? -70.438 44.438 -15.172 1 15.51 20 HIS B N 1
ATOM 2266 C CA . HIS B 1 20 ? -71 44.156 -16.484 1 15.51 20 HIS B CA 1
ATOM 2267 C C . HIS B 1 20 ? -69.938 44.312 -17.594 1 15.51 20 HIS B C 1
ATOM 2269 O O . HIS B 1 20 ? -70 43.594 -18.578 1 15.51 20 HIS B O 1
ATOM 2275 N N . ARG B 1 21 ? -68.875 45.156 -17.609 1 17.41 21 ARG B N 1
ATOM 2276 C CA . ARG B 1 21 ? -69.062 46.031 -18.766 1 17.41 21 ARG B CA 1
ATOM 2277 C C . ARG B 1 21 ? -68.75 45.281 -20.062 1 17.41 21 ARG B C 1
ATOM 2279 O O . ARG B 1 21 ? -67.812 44.438 -20.109 1 17.41 21 ARG B O 1
ATOM 2286 N N . PRO B 1 22 ? -69.375 45.812 -21.234 1 16.27 22 PRO B N 1
ATOM 2287 C CA . PRO B 1 22 ? -69.938 45.25 -22.484 1 16.27 22 PRO B CA 1
ATOM 2288 C C . PRO B 1 22 ? -68.875 45.125 -23.562 1 16.27 22 PRO B C 1
ATOM 2290 O O . PRO B 1 22 ? -68.938 44.219 -24.391 1 16.27 22 PRO B O 1
ATOM 2293 N N . LYS B 1 23 ? -67.875 46.031 -23.688 1 17.52 23 LYS B N 1
ATOM 2294 C CA . LYS B 1 23 ? -67.938 46.688 -24.984 1 17.52 23 LYS B CA 1
ATOM 2295 C C . LYS B 1 23 ? -67.562 45.719 -26.109 1 17.52 23 LYS B C 1
ATOM 2297 O O . LYS B 1 23 ? -66.75 44.844 -25.906 1 17.52 23 LYS B O 1
ATOM 2302 N N . THR B 1 24 ? -67.938 46.062 -27.391 1 16.11 24 THR B N 1
ATOM 2303 C CA . THR B 1 24 ? -68.5 45.562 -28.625 1 16.11 24 THR B CA 1
ATOM 2304 C C . THR B 1 24 ? -67.438 45 -29.547 1 16.11 24 THR B C 1
ATOM 2306 O O . THR B 1 24 ? -67.562 43.875 -30.031 1 16.11 24 THR B O 1
ATOM 2309 N N . LEU B 1 25 ? -66.812 45.906 -30.516 1 16.19 25 LEU B N 1
ATOM 2310 C CA . LEU B 1 25 ? -67.188 45.844 -31.906 1 16.19 25 LEU B CA 1
ATOM 2311 C C . LEU B 1 25 ? -66.375 44.844 -32.688 1 16.19 25 LEU B C 1
ATOM 2313 O O . LEU B 1 25 ? -65.25 44.531 -32.25 1 16.19 25 LEU B O 1
ATOM 2317 N N . ASN B 1 26 ? -66 45.25 -34.062 1 15.74 26 ASN B N 1
ATOM 2318 C CA . ASN B 1 26 ? -66.375 44.719 -35.375 1 15.74 26 ASN B CA 1
ATOM 2319 C C . ASN B 1 26 ? -65.375 43.781 -35.969 1 15.74 26 ASN B C 1
ATOM 2321 O O . ASN B 1 26 ? -64.25 43.688 -35.469 1 15.74 26 ASN B O 1
ATOM 2325 N N . SER B 1 27 ? -64.938 44.031 -37.312 1 17.81 27 SER B N 1
ATOM 2326 C CA . SER B 1 27 ? -65.188 43.312 -38.594 1 17.81 27 SER B CA 1
ATOM 2327 C C . SER B 1 27 ? -63.969 42.469 -38.969 1 17.81 27 SER B C 1
ATOM 2329 O O . SER B 1 27 ? -62.844 42.75 -38.531 1 17.81 27 SER B O 1
ATOM 2331 N N . LEU B 1 28 ? -64.062 41.594 -40.031 1 17.38 28 LEU B N 1
ATOM 2332 C CA . LEU B 1 28 ? -63.844 40.219 -40.469 1 17.38 28 LEU B CA 1
ATOM 2333 C C . LEU B 1 28 ? -62.531 40.125 -41.219 1 17.38 28 LEU B C 1
ATOM 2335 O O . LEU B 1 28 ? -61.875 39.062 -41.219 1 17.38 28 LEU B O 1
ATOM 2339 N N . LYS B 1 29 ? -62.031 41.125 -42.062 1 20.3 29 LYS B N 1
ATOM 2340 C CA . LYS B 1 29 ? -61.906 40.594 -43.406 1 20.3 29 LYS B CA 1
ATOM 2341 C C . LYS B 1 29 ? -60.75 39.594 -43.5 1 20.3 29 LYS B C 1
ATOM 2343 O O . LYS B 1 29 ? -59.656 39.844 -42.969 1 20.3 29 LYS B O 1
ATOM 2348 N N . PRO B 1 30 ? -60.938 38.375 -44.344 1 21.05 30 PRO B N 1
ATOM 2349 C CA . PRO B 1 30 ? -60.344 37.062 -44.406 1 21.05 30 PRO B CA 1
ATOM 2350 C C . PRO B 1 30 ? -59 37.031 -45.156 1 21.05 30 PRO B C 1
ATOM 2352 O O . PRO B 1 30 ? -58.938 37.344 -46.344 1 21.05 30 PRO B O 1
ATOM 2355 N N . ILE B 1 31 ? -58.094 37.906 -44.719 1 21.55 31 ILE B N 1
ATOM 2356 C CA . ILE B 1 31 ? -57 38.031 -45.688 1 21.55 31 ILE B CA 1
ATOM 2357 C C . ILE B 1 31 ? -56.531 36.625 -46.125 1 21.55 31 ILE B C 1
ATOM 2359 O O . ILE B 1 31 ? -56.438 35.719 -45.312 1 21.55 31 ILE B O 1
ATOM 2363 N N . SER B 1 32 ? -56.312 36.531 -47.5 1 19.75 32 SER B N 1
ATOM 2364 C CA . SER B 1 32 ? -56.125 35.594 -48.594 1 19.75 32 SER B CA 1
ATOM 2365 C C . SER B 1 32 ? -54.906 34.719 -48.375 1 19.75 32 SER B C 1
ATOM 2367 O O . SER B 1 32 ? -53.781 35.219 -48.188 1 19.75 32 SER B O 1
ATOM 2369 N N . LYS B 1 33 ? -55.094 33.562 -47.844 1 22.48 33 LYS B N 1
ATOM 2370 C CA . LYS B 1 33 ? -54.125 32.594 -47.312 1 22.48 33 LYS B CA 1
ATOM 2371 C C . LYS B 1 33 ? -53.281 31.984 -48.406 1 22.48 33 LYS B C 1
ATOM 2373 O O . LYS B 1 33 ? -53.781 31.125 -49.156 1 22.48 33 LYS B O 1
ATOM 2378 N N . PRO B 1 34 ? -52.625 32.906 -49.188 1 23.8 34 PRO B N 1
ATOM 2379 C CA . PRO B 1 34 ? -52.219 32.125 -50.344 1 23.8 34 PRO B CA 1
ATOM 2380 C C . PRO B 1 34 ? -51.562 30.797 -50 1 23.8 34 PRO B C 1
ATOM 2382 O O . PRO B 1 34 ? -51.062 30.641 -48.875 1 23.8 34 PRO B O 1
ATOM 2385 N N . GLN B 1 35 ? -51.844 29.703 -50.875 1 22.53 35 GLN B N 1
ATOM 2386 C CA . GLN B 1 35 ? -51.781 28.25 -50.844 1 22.53 35 GLN B CA 1
ATOM 2387 C C . GLN B 1 35 ? -50.344 27.766 -50.75 1 22.53 35 GLN B C 1
ATOM 2389 O O . GLN B 1 35 ? -49.469 28.234 -51.469 1 22.53 35 GLN B O 1
ATOM 2394 N N . PRO B 1 36 ? -49.844 27.438 -49.531 1 25.31 36 PRO B N 1
ATOM 2395 C CA . PRO B 1 36 ? -48.469 27.016 -49.188 1 25.31 36 PRO B CA 1
ATOM 2396 C C . PRO B 1 36 ? -48 25.859 -50.062 1 25.31 36 PRO B C 1
ATOM 2398 O O . PRO B 1 36 ? -48.688 24.859 -50.219 1 25.31 36 PRO B O 1
ATOM 2401 N N . ARG B 1 37 ? -47.406 26.25 -51.156 1 22.59 37 ARG B N 1
ATOM 2402 C CA . ARG B 1 37 ? -46.938 25.266 -52.125 1 22.59 37 ARG B CA 1
ATOM 2403 C C . ARG B 1 37 ? -46.344 24.047 -51.406 1 22.59 37 ARG B C 1
ATOM 2405 O O . ARG B 1 37 ? -45.75 24.156 -50.344 1 22.59 37 ARG B O 1
ATOM 2412 N N . LYS B 1 38 ? -46.75 22.844 -51.906 1 22.88 38 LYS B N 1
ATOM 2413 C CA . LYS B 1 38 ? -46.656 21.453 -51.469 1 22.88 38 LYS B CA 1
ATOM 2414 C C . LYS B 1 38 ? -45.188 21.016 -51.344 1 22.88 38 LYS B C 1
ATOM 2416 O O . LYS B 1 38 ? -44.438 21.094 -52.312 1 22.88 38 LYS B O 1
ATOM 2421 N N . THR B 1 39 ? -44.469 21.469 -50.219 1 25.62 39 THR B N 1
ATOM 2422 C CA . THR B 1 39 ? -43.062 21.125 -50 1 25.62 39 THR B CA 1
ATOM 2423 C C . THR B 1 39 ? -42.844 19.625 -50.219 1 25.62 39 THR B C 1
ATOM 2425 O O . THR B 1 39 ? -43.562 18.797 -49.688 1 25.62 39 THR B O 1
ATOM 2428 N N . PRO B 1 40 ? -42.406 19.312 -51.469 1 25.97 40 PRO B N 1
ATOM 2429 C CA . PRO B 1 40 ? -42.25 17.906 -51.844 1 25.97 40 PRO B CA 1
ATOM 2430 C C . PRO B 1 40 ? -41.688 17.062 -50.719 1 25.97 40 PRO B C 1
ATOM 2432 O O . PRO B 1 40 ? -40.938 17.562 -49.875 1 25.97 40 PRO B O 1
ATOM 2435 N N . GLU B 1 41 ? -42.469 15.992 -50.344 1 26.36 41 GLU B N 1
ATOM 2436 C CA . GLU B 1 41 ? -42.312 15.031 -49.25 1 26.36 41 GLU B CA 1
ATOM 2437 C C . GLU B 1 41 ? -40.938 14.359 -49.312 1 26.36 41 GLU B C 1
ATOM 2439 O O . GLU B 1 41 ? -40.562 13.781 -50.344 1 26.36 41 GLU B O 1
ATOM 2444 N N . LEU B 1 42 ? -39.875 15.125 -48.969 1 28.56 42 LEU B N 1
ATOM 2445 C CA . LEU B 1 42 ? -38.531 14.539 -48.969 1 28.56 42 LEU B CA 1
ATOM 2446 C C . LEU B 1 42 ? -38.562 13.102 -48.469 1 28.56 42 LEU B C 1
ATOM 2448 O O . LEU B 1 42 ? -39.188 12.812 -47.438 1 28.56 42 LEU B O 1
ATOM 2452 N N . PRO B 1 43 ? -38.312 12.148 -49.406 1 27.7 43 PRO B N 1
ATOM 2453 C CA . PRO B 1 43 ? -38.469 10.734 -49.062 1 27.7 43 PRO B CA 1
ATOM 2454 C C . PRO B 1 43 ? -37.906 10.383 -47.688 1 27.7 43 PRO B C 1
ATOM 2456 O O . PRO B 1 43 ? -37 11.07 -47.188 1 27.7 43 PRO B O 1
ATOM 2459 N N . SER B 1 44 ? -38.75 9.828 -46.812 1 27.22 44 SER B N 1
ATOM 2460 C CA . SER B 1 44 ? -38.562 9.398 -45.438 1 27.22 44 SER B CA 1
ATOM 2461 C C . SER B 1 44 ? -37.312 8.516 -45.281 1 27.22 44 SER B C 1
ATOM 2463 O O . SER B 1 44 ? -37.188 7.504 -45.969 1 27.22 44 SER B O 1
ATOM 2465 N N . ILE B 1 45 ? -36.125 9.18 -45.406 1 29 45 ILE B N 1
ATOM 2466 C CA . ILE B 1 45 ? -34.875 8.438 -45.156 1 29 45 ILE B CA 1
ATOM 2467 C C . ILE B 1 45 ? -35.094 7.406 -44.062 1 29 45 ILE B C 1
ATOM 2469 O O . ILE B 1 45 ? -35.469 7.758 -42.938 1 29 45 ILE B O 1
ATOM 2473 N N . PRO B 1 46 ? -35.469 6.156 -44.469 1 28.98 46 PRO B N 1
ATOM 2474 C CA . PRO B 1 46 ? -35.812 5.156 -43.438 1 28.98 46 PRO B CA 1
ATOM 2475 C C . PRO B 1 46 ? -34.875 5.199 -42.25 1 28.98 46 PRO B C 1
ATOM 2477 O O . PRO B 1 46 ? -33.719 5.641 -42.375 1 28.98 46 PRO B O 1
ATOM 2480 N N . ASN B 1 47 ? -35.438 5.57 -41.094 1 27.58 47 ASN B N 1
ATOM 2481 C CA . ASN B 1 47 ? -34.781 5.648 -39.781 1 27.58 47 ASN B CA 1
ATOM 2482 C C . ASN B 1 47 ? -33.906 4.434 -39.531 1 27.58 47 ASN B C 1
ATOM 2484 O O . ASN B 1 47 ? -34.375 3.307 -39.469 1 27.58 47 ASN B O 1
ATOM 2488 N N . ALA B 1 48 ? -32.781 4.418 -40.281 1 27.23 48 ALA B N 1
ATOM 2489 C CA . ALA B 1 48 ? -31.781 3.385 -40.094 1 27.23 48 ALA B CA 1
ATOM 2490 C C . ALA B 1 48 ? -31.625 3.053 -38.594 1 27.23 48 ALA B C 1
ATOM 2492 O O . ALA B 1 48 ? -30.75 2.271 -38.219 1 27.23 48 ALA B O 1
ATOM 2493 N N . LEU B 1 49 ? -32.312 4.012 -37.812 1 27.55 49 LEU B N 1
ATOM 2494 C CA . LEU B 1 49 ? -32 3.707 -36.406 1 27.55 49 LEU B CA 1
ATOM 2495 C C . LEU B 1 49 ? -32.375 2.273 -36.062 1 27.55 49 LEU B C 1
ATOM 2497 O O . LEU B 1 49 ? -32.312 1.861 -34.906 1 27.55 49 LEU B O 1
ATOM 2501 N N . GLN B 1 50 ? -33.344 1.759 -36.938 1 27.8 50 GLN B N 1
ATOM 2502 C CA . GLN B 1 50 ? -33.875 0.55 -36.344 1 27.8 50 GLN B CA 1
ATOM 2503 C C . GLN B 1 50 ? -32.75 -0.447 -36.031 1 27.8 50 GLN B C 1
ATOM 2505 O O . GLN B 1 50 ? -32.969 -1.411 -35.281 1 27.8 50 GLN B O 1
ATOM 2510 N N . LEU B 1 51 ? -31.938 -0.495 -37.094 1 26.11 51 LEU B N 1
ATOM 2511 C CA . LEU B 1 51 ? -31.266 -1.785 -37.062 1 26.11 51 LEU B CA 1
ATOM 2512 C C . LEU B 1 51 ? -30.359 -1.896 -35.844 1 26.11 51 LEU B C 1
ATOM 2514 O O . LEU B 1 51 ? -29.734 -2.936 -35.594 1 26.11 51 LEU B O 1
ATOM 2518 N N . LEU B 1 52 ? -29.922 -0.683 -35.469 1 25.88 52 LEU B N 1
ATOM 2519 C CA . LEU B 1 52 ? -28.875 -0.958 -34.469 1 25.88 52 LEU B CA 1
ATOM 2520 C C . LEU B 1 52 ? -29.438 -1.751 -33.312 1 25.88 52 LEU B C 1
ATOM 2522 O O . LEU B 1 52 ? -30.016 -1.176 -32.375 1 25.88 52 LEU B O 1
ATOM 2526 N N . LYS B 1 53 ? -30.516 -2.508 -33.625 1 26.09 53 LYS B N 1
ATOM 2527 C CA . LYS B 1 53 ? -30.828 -3.373 -32.469 1 26.09 53 LYS B CA 1
ATOM 2528 C C . LYS B 1 53 ? -29.562 -3.916 -31.828 1 26.09 53 LYS B C 1
ATOM 2530 O O . LYS B 1 53 ? -28.75 -4.574 -32.5 1 26.09 53 LYS B O 1
ATOM 2535 N N . THR B 1 54 ? -29.062 -3.031 -30.953 1 27.92 54 THR B N 1
ATOM 2536 C CA . THR B 1 54 ? -27.938 -3.309 -30.062 1 27.92 54 THR B CA 1
ATOM 2537 C C . THR B 1 54 ? -27.953 -4.766 -29.609 1 27.92 54 THR B C 1
ATOM 2539 O O . THR B 1 54 ? -28.875 -5.199 -28.922 1 27.92 54 THR B O 1
ATOM 2542 N N . SER B 1 55 ? -27.797 -5.73 -30.594 1 29.78 55 SER B N 1
ATOM 2543 C CA . SER B 1 55 ? -27.516 -7.047 -30.031 1 29.78 55 SER B CA 1
ATOM 2544 C C . SER B 1 55 ? -26.672 -6.945 -28.766 1 29.78 55 SER B C 1
ATOM 2546 O O . SER B 1 55 ? -25.594 -6.344 -28.766 1 29.78 55 SER B O 1
ATOM 2548 N N . SER B 1 56 ? -27.359 -6.605 -27.703 1 29.36 56 SER B N 1
ATOM 2549 C CA . SER B 1 56 ? -26.797 -6.797 -26.375 1 29.36 56 SER B CA 1
ATOM 2550 C C . SER B 1 56 ? -25.938 -8.062 -26.328 1 29.36 56 SER B C 1
ATOM 2552 O O . SER B 1 56 ? -26.453 -9.172 -26.422 1 29.36 56 SER B O 1
ATOM 2554 N N . LEU B 1 57 ? -24.953 -8.117 -27.188 1 29.12 57 LEU B N 1
ATOM 2555 C CA . LEU B 1 57 ? -24.047 -9.219 -26.875 1 29.12 57 LEU B CA 1
ATOM 2556 C C . LEU B 1 57 ? -23.906 -9.406 -25.359 1 29.12 57 LEU B C 1
ATOM 2558 O O . LEU B 1 57 ? -23.469 -8.492 -24.656 1 29.12 57 LEU B O 1
ATOM 2562 N N . PRO B 1 58 ? -24.953 -10.031 -24.812 1 31.05 58 PRO B N 1
ATOM 2563 C CA . PRO B 1 58 ? -24.688 -10.359 -23.406 1 31.05 58 PRO B CA 1
ATOM 2564 C C . PRO B 1 58 ? -23.234 -10.789 -23.156 1 31.05 58 PRO B C 1
ATOM 2566 O O . PRO B 1 58 ? -22.703 -11.594 -23.906 1 31.05 58 PRO B O 1
ATOM 2569 N N . LEU B 1 59 ? -22.328 -9.844 -23.047 1 28.89 59 LEU B N 1
ATOM 2570 C CA . LEU B 1 59 ? -21.094 -10.305 -22.406 1 28.89 59 LEU B CA 1
ATOM 2571 C C . LEU B 1 59 ? -21.391 -11.398 -21.391 1 28.89 59 LEU B C 1
ATOM 2573 O O . LEU B 1 59 ? -21.797 -11.109 -20.266 1 28.89 59 LEU B O 1
ATOM 2577 N N . ALA B 1 60 ? -22.344 -12.266 -21.75 1 28.55 60 ALA B N 1
ATOM 2578 C CA . ALA B 1 60 ? -22.406 -13.422 -20.859 1 28.55 60 ALA B CA 1
ATOM 2579 C C . ALA B 1 60 ? -21.016 -13.93 -20.5 1 28.55 60 ALA B C 1
ATOM 2581 O O . ALA B 1 60 ? -20.281 -14.406 -21.375 1 28.55 60 ALA B O 1
ATOM 2582 N N . LEU B 1 61 ? -20.297 -13.117 -19.734 1 31.23 61 LEU B N 1
ATOM 2583 C CA . LEU B 1 61 ? -19.203 -13.82 -19.062 1 31.23 61 LEU B CA 1
ATOM 2584 C C . LEU B 1 61 ? -19.578 -15.266 -18.781 1 31.23 61 LEU B C 1
ATOM 2586 O O . LEU B 1 61 ? -20.5 -15.531 -18 1 31.23 61 LEU B O 1
ATOM 2590 N N . THR B 1 62 ? -19.781 -16.031 -19.859 1 30.33 62 THR B N 1
ATOM 2591 C CA . THR B 1 62 ? -19.938 -17.469 -19.703 1 30.33 62 THR B CA 1
ATOM 2592 C C . THR B 1 62 ? -19.141 -17.969 -18.516 1 30.33 62 THR B C 1
ATOM 2594 O O . THR B 1 62 ? -17.922 -17.781 -18.453 1 30.33 62 THR B O 1
ATOM 2597 N N . ALA B 1 63 ? -19.75 -17.844 -17.375 1 33.34 63 ALA B N 1
ATOM 2598 C CA . ALA B 1 63 ? -19.297 -18.703 -16.266 1 33.34 63 ALA B CA 1
ATOM 2599 C C . ALA B 1 63 ? -19 -20.125 -16.766 1 33.34 63 ALA B C 1
ATOM 2601 O O . ALA B 1 63 ? -19.938 -20.891 -17.031 1 33.34 63 ALA B O 1
ATOM 2602 N N . LEU B 1 64 ? -18.188 -20.328 -17.75 1 30.34 64 LEU B N 1
ATOM 2603 C CA . LEU B 1 64 ? -17.875 -21.734 -17.969 1 30.34 64 LEU B CA 1
ATOM 2604 C C . LEU B 1 64 ? -17.75 -22.469 -16.641 1 30.34 64 LEU B C 1
ATOM 2606 O O . LEU B 1 64 ? -17.031 -22.016 -15.742 1 30.34 64 LEU B O 1
ATOM 2610 N N . PRO B 1 65 ? -18.797 -23.188 -16.281 1 33.47 65 PRO B N 1
ATOM 2611 C CA . PRO B 1 65 ? -18.578 -24.078 -15.133 1 33.47 65 PRO B CA 1
ATOM 2612 C C . PRO B 1 65 ? -17.25 -24.812 -15.203 1 33.47 65 PRO B C 1
ATOM 2614 O O . PRO B 1 65 ? -17.031 -25.625 -16.109 1 33.47 65 PRO B O 1
ATOM 2617 N N . PHE B 1 66 ? -16.141 -24.172 -15.234 1 33.66 66 PHE B N 1
ATOM 2618 C CA . PHE B 1 66 ? -14.969 -25.016 -15.047 1 33.66 66 PHE B CA 1
ATOM 2619 C C . PHE B 1 66 ? -15.195 -26.016 -13.914 1 33.66 66 PHE B C 1
ATOM 2621 O O . PHE B 1 66 ? -15.312 -25.609 -12.75 1 33.66 66 PHE B O 1
ATOM 2628 N N . LEU B 1 67 ? -15.906 -27.094 -14.219 1 31.69 67 LEU B N 1
ATOM 2629 C CA . LEU B 1 67 ? -15.977 -28.281 -13.375 1 31.69 67 LEU B CA 1
ATOM 2630 C C . LEU B 1 67 ? -14.617 -28.609 -12.781 1 31.69 67 LEU B C 1
ATOM 2632 O O . LEU B 1 67 ? -13.68 -28.938 -13.508 1 31.69 67 LEU B O 1
ATOM 2636 N N . ILE B 1 68 ? -14.156 -27.812 -11.867 1 36.59 68 ILE B N 1
ATOM 2637 C CA . ILE B 1 68 ? -13.039 -28.266 -11.047 1 36.59 68 ILE B CA 1
ATOM 2638 C C . ILE B 1 68 ? -13.273 -29.703 -10.609 1 36.59 68 ILE B C 1
ATOM 2640 O O . ILE B 1 68 ? -14.32 -30.031 -10.055 1 36.59 68 ILE B O 1
ATOM 2644 N N . ASP B 1 69 ? -12.672 -30.656 -11.344 1 33.28 69 ASP B N 1
ATOM 2645 C CA . ASP B 1 69 ? -12.656 -32.031 -10.891 1 33.28 69 ASP B CA 1
ATOM 2646 C C . ASP B 1 69 ? -12.359 -32.125 -9.398 1 33.28 69 ASP B C 1
ATOM 2648 O O . ASP B 1 69 ? -11.383 -31.562 -8.914 1 33.28 69 ASP B O 1
ATOM 2652 N N . PRO B 1 70 ? -13.344 -32.375 -8.602 1 37.91 70 PRO B N 1
ATOM 2653 C CA . PRO B 1 70 ? -13.211 -32.562 -7.156 1 37.91 70 PRO B CA 1
ATOM 2654 C C . PRO B 1 70 ? -11.969 -33.375 -6.777 1 37.91 70 PRO B C 1
ATOM 2656 O O . PRO B 1 70 ? -11.547 -33.344 -5.617 1 37.91 70 PRO B O 1
ATOM 2659 N N . GLN B 1 71 ? -11.547 -34.281 -7.598 1 37.31 71 GLN B N 1
ATOM 2660 C CA . GLN B 1 71 ? -10.469 -35.156 -7.164 1 37.31 71 GLN B CA 1
ATOM 2661 C C . GLN B 1 71 ? -9.203 -34.375 -6.855 1 37.31 71 GLN B C 1
ATOM 2663 O O . GLN B 1 71 ? -8.344 -34.844 -6.105 1 37.31 71 GLN B O 1
ATOM 2668 N N . ASP B 1 72 ? -9.039 -33.344 -7.531 1 42.84 72 ASP B N 1
ATOM 2669 C CA . ASP B 1 72 ? -7.715 -32.719 -7.531 1 42.84 72 ASP B CA 1
ATOM 2670 C C . ASP B 1 72 ? -7.477 -31.938 -6.246 1 42.84 72 ASP B C 1
ATOM 2672 O O . ASP B 1 72 ? -6.41 -31.344 -6.062 1 42.84 72 ASP B O 1
ATOM 2676 N N . ALA B 1 73 ? -8.57 -31.688 -5.531 1 45.41 73 ALA B N 1
ATOM 2677 C CA . ALA B 1 73 ? -8.312 -31.031 -4.254 1 45.41 73 ALA B CA 1
ATOM 2678 C C . ALA B 1 73 ? -7.582 -31.969 -3.289 1 45.41 73 ALA B C 1
ATOM 2680 O O . ALA B 1 73 ? -7.559 -31.719 -2.08 1 45.41 73 ALA B O 1
ATOM 2681 N N . ALA B 1 74 ? -7.191 -33.188 -3.682 1 44.81 74 ALA B N 1
ATOM 2682 C CA . ALA B 1 74 ? -6.641 -34.188 -2.762 1 44.81 74 ALA B CA 1
ATOM 2683 C C . ALA B 1 74 ? -5.254 -33.781 -2.273 1 44.81 74 ALA B C 1
ATOM 2685 O O . ALA B 1 74 ? -4.5 -33.125 -3.004 1 44.81 74 ALA B O 1
ATOM 2686 N N . ALA B 1 75 ? -5.016 -34 -0.865 1 52.97 75 ALA B N 1
ATOM 2687 C CA . ALA B 1 75 ? -3.895 -33.781 0.051 1 52.97 75 ALA B CA 1
ATOM 2688 C C . ALA B 1 75 ? -2.582 -34.25 -0.579 1 52.97 75 ALA B C 1
ATOM 2690 O O . ALA B 1 75 ? -2.541 -35.25 -1.288 1 52.97 75 ALA B O 1
ATOM 2691 N N . ALA B 1 76 ? -1.718 -33.281 -0.851 1 54.38 76 ALA B N 1
ATOM 2692 C CA . ALA B 1 76 ? -0.355 -33.625 -1.258 1 54.38 76 ALA B CA 1
ATOM 2693 C C . ALA B 1 76 ? 0.243 -34.688 -0.346 1 54.38 76 ALA B C 1
ATOM 2695 O O . ALA B 1 76 ? 1.087 -34.375 0.503 1 54.38 76 ALA B O 1
ATOM 2696 N N . GLY B 1 77 ? -0.418 -35.688 -0.228 1 57.31 77 GLY B N 1
ATOM 2697 C CA . GLY B 1 77 ? 0.125 -36.906 0.319 1 57.31 77 GLY B CA 1
ATOM 2698 C C . GLY B 1 77 ? 0.71 -36.75 1.708 1 57.31 77 GLY B C 1
ATOM 2699 O O . GLY B 1 77 ? 1.571 -37.531 2.123 1 57.31 77 GLY B O 1
ATOM 2700 N N . GLY B 1 78 ? 0.252 -35.625 2.523 1 60.5 78 GLY B N 1
ATOM 2701 C CA . GLY B 1 78 ? 0.68 -35.5 3.908 1 60.5 78 GLY B CA 1
ATOM 2702 C C . GLY B 1 78 ? 2.105 -35 4.051 1 60.5 78 GLY B C 1
ATOM 2703 O O . GLY B 1 78 ? 2.682 -35.062 5.141 1 60.5 78 GLY B O 1
ATOM 2704 N N . GLN B 1 79 ? 2.775 -34.594 2.965 1 63.06 79 GLN B N 1
ATOM 2705 C CA . GLN B 1 79 ? 4.188 -34.219 3.025 1 63.06 79 GLN B CA 1
ATOM 2706 C C . GLN B 1 79 ? 4.398 -33 3.912 1 63.06 79 GLN B C 1
ATOM 2708 O O . GLN B 1 79 ? 5.453 -32.844 4.527 1 63.06 79 GLN B O 1
ATOM 2713 N N . PHE B 1 80 ? 3.275 -32.25 4.09 1 68.94 80 PHE B N 1
ATOM 2714 C CA . PHE B 1 80 ? 3.506 -31.016 4.824 1 68.94 80 PHE B CA 1
ATOM 2715 C C . PHE B 1 80 ? 2.846 -31.062 6.199 1 68.94 80 PHE B C 1
ATOM 2717 O O . PHE B 1 80 ? 2.748 -30.047 6.887 1 68.94 80 PHE B O 1
ATOM 2724 N N . GLY B 1 81 ? 2.375 -32.156 6.574 1 65.88 81 GLY B N 1
ATOM 2725 C CA . GLY B 1 81 ? 1.898 -32.375 7.93 1 65.88 81 GLY B CA 1
ATOM 2726 C C . GLY B 1 81 ? 0.753 -31.469 8.312 1 65.88 81 GLY B C 1
ATOM 2727 O O . GLY B 1 81 ? -0.285 -31.438 7.652 1 65.88 81 GLY B O 1
ATOM 2728 N N . ILE B 1 82 ? 1.098 -30.594 9.352 1 65.12 82 ILE B N 1
ATOM 2729 C CA . ILE B 1 82 ? 0.09 -29.75 9.977 1 65.12 82 ILE B CA 1
ATOM 2730 C C . ILE B 1 82 ? -0.376 -28.688 8.992 1 65.12 82 ILE B C 1
ATOM 2732 O O . ILE B 1 82 ? -1.511 -28.203 9.07 1 65.12 82 ILE B O 1
ATOM 2736 N N . LEU B 1 83 ? 0.377 -28.406 8.047 1 68.19 83 LEU B N 1
ATOM 2737 C CA . LEU B 1 83 ? 0.062 -27.328 7.102 1 68.19 83 LEU B CA 1
ATOM 2738 C C . LEU B 1 83 ? -0.994 -27.797 6.098 1 68.19 83 LEU B C 1
ATOM 2740 O O . LEU B 1 83 ? -1.619 -26.969 5.43 1 68.19 83 LEU B O 1
ATOM 2744 N N . GLU B 1 84 ? -1.251 -29.078 6.172 1 69.5 84 GLU B N 1
ATOM 2745 C CA . GLU B 1 84 ? -2.266 -29.656 5.289 1 69.5 84 GLU B CA 1
ATOM 2746 C C . GLU B 1 84 ? -3.582 -29.875 6.031 1 69.5 84 GLU B C 1
ATOM 2748 O O . GLU B 1 84 ? -4.586 -30.25 5.426 1 69.5 84 GLU B O 1
ATOM 2753 N N . GLY B 1 85 ? -3.521 -29.516 7.258 1 77.56 85 GLY B N 1
ATOM 2754 C CA . GLY B 1 85 ? -4.691 -29.797 8.07 1 77.56 85 GLY B CA 1
ATOM 2755 C C . GLY B 1 85 ? -5.766 -28.734 7.969 1 77.56 85 GLY B C 1
ATOM 2756 O O . GLY B 1 85 ? -5.531 -27.656 7.41 1 77.56 85 GLY B O 1
ATOM 2757 N N . ARG B 1 86 ? -6.863 -29.094 8.555 1 85.25 86 ARG B N 1
ATOM 2758 C CA . ARG B 1 86 ? -8.07 -28.281 8.477 1 85.25 86 ARG B CA 1
ATOM 2759 C C . ARG B 1 86 ? -7.863 -26.938 9.172 1 85.25 86 ARG B C 1
ATOM 2761 O O . ARG B 1 86 ? -8.336 -25.906 8.695 1 85.25 86 ARG B O 1
ATOM 2768 N N . SER B 1 87 ? -7.102 -26.969 10.195 1 84.56 87 SER B N 1
ATOM 2769 C CA . SER B 1 87 ? -6.891 -25.719 10.93 1 84.56 87 SER B CA 1
ATOM 2770 C C . SER B 1 87 ? -6.184 -24.688 10.07 1 84.56 87 SER B C 1
ATOM 2772 O O . SER B 1 87 ? -6.617 -23.531 10 1 84.56 87 SER B O 1
ATOM 2774 N N . PHE B 1 88 ? -5.164 -25.062 9.484 1 86.88 88 PHE B N 1
ATOM 2775 C CA . PHE B 1 88 ? -4.406 -24.125 8.656 1 86.88 88 PHE B CA 1
ATOM 2776 C C . PHE B 1 88 ? -5.191 -23.766 7.406 1 86.88 88 PHE B C 1
ATOM 2778 O O . PHE B 1 88 ? -5.098 -22.625 6.918 1 86.88 88 PHE B O 1
ATOM 2785 N N . ALA B 1 89 ? -5.977 -24.703 6.949 1 89.56 89 ALA B N 1
ATOM 2786 C CA . ALA B 1 89 ? -6.754 -24.453 5.734 1 89.56 89 ALA B CA 1
ATOM 2787 C C . ALA B 1 89 ? -7.859 -23.438 5.984 1 89.56 89 ALA B C 1
ATOM 2789 O O . ALA B 1 89 ? -8.328 -22.781 5.051 1 89.56 89 ALA B O 1
ATOM 2790 N N . LEU B 1 90 ? -8.234 -23.281 7.227 1 92.75 90 LEU B N 1
ATOM 2791 C CA . LEU B 1 90 ? -9.367 -22.422 7.523 1 92.75 90 LEU B CA 1
ATOM 2792 C C . LEU B 1 90 ? -8.891 -21.016 7.902 1 92.75 90 LEU B C 1
ATOM 2794 O O . LEU B 1 90 ? -9.703 -20.094 8.047 1 92.75 90 LEU B O 1
ATOM 2798 N N . ILE B 1 91 ? -7.621 -20.812 7.98 1 94.38 91 ILE B N 1
ATOM 2799 C CA . ILE B 1 91 ? -7.086 -19.5 8.32 1 94.38 91 ILE B CA 1
ATOM 2800 C C . ILE B 1 91 ? -7.496 -18.484 7.258 1 94.38 91 ILE B C 1
ATOM 2802 O O . ILE B 1 91 ? -8.023 -17.422 7.582 1 94.38 91 ILE B O 1
ATOM 2806 N N . HIS B 1 92 ? -7.348 -18.891 6.008 1 96.5 92 HIS B N 1
ATOM 2807 C CA . HIS B 1 92 ? -7.594 -17.953 4.922 1 96.5 92 HIS B CA 1
ATOM 2808 C C . HIS B 1 92 ? -9.055 -17.516 4.887 1 96.5 92 HIS B C 1
ATOM 2810 O O . HIS B 1 92 ? -9.359 -16.328 4.938 1 96.5 92 HIS B O 1
ATOM 2816 N N . PRO B 1 93 ? -10 -18.422 4.926 1 95.38 93 PRO B N 1
ATOM 2817 C CA . PRO B 1 93 ? -11.391 -17.953 4.867 1 95.38 93 PRO B CA 1
ATOM 2818 C C . PRO B 1 93 ? -11.812 -17.203 6.121 1 95.38 93 PRO B C 1
ATOM 2820 O O . PRO B 1 93 ? -12.609 -16.266 6.039 1 95.38 93 PRO B O 1
ATOM 2823 N N . ILE B 1 94 ? -11.297 -17.469 7.227 1 95.81 94 ILE B N 1
ATOM 2824 C CA . ILE B 1 94 ? -11.648 -16.766 8.461 1 95.81 94 ILE B CA 1
ATOM 2825 C C . ILE B 1 94 ? -11.078 -15.352 8.438 1 95.81 94 ILE B C 1
ATOM 2827 O O . ILE B 1 94 ? -11.797 -14.391 8.711 1 95.81 94 ILE B O 1
ATOM 2831 N N . VAL B 1 95 ? -9.828 -15.258 8.117 1 97.38 95 VAL B N 1
ATOM 2832 C CA . VAL B 1 95 ? -9.188 -13.945 8.078 1 97.38 95 VAL B CA 1
ATOM 2833 C C . VAL B 1 95 ? -9.828 -13.086 6.996 1 97.38 95 VAL B C 1
ATOM 2835 O O . VAL B 1 95 ? -10.078 -11.898 7.207 1 97.38 95 VAL B O 1
ATOM 2838 N N . MET B 1 96 ? -10.148 -13.719 5.859 1 97.5 96 MET B N 1
ATOM 2839 C CA . MET B 1 96 ? -10.758 -12.945 4.781 1 97.5 96 MET B CA 1
ATOM 2840 C C . MET B 1 96 ? -12.156 -12.477 5.176 1 97.5 96 MET B C 1
ATOM 2842 O O . MET B 1 96 ? -12.578 -11.383 4.793 1 97.5 96 MET B O 1
ATOM 2846 N N . GLY B 1 97 ? -12.891 -13.289 5.891 1 96.69 97 GLY B N 1
ATOM 2847 C CA . GLY B 1 97 ? -14.164 -12.844 6.426 1 96.69 97 GLY B CA 1
ATOM 2848 C C . GLY B 1 97 ? -14.039 -11.633 7.336 1 96.69 97 GLY B C 1
ATOM 2849 O O . GLY B 1 97 ? -14.812 -10.68 7.227 1 96.69 97 GLY B O 1
ATOM 2850 N N . GLY B 1 98 ? -13.055 -11.688 8.211 1 97.81 98 GLY B N 1
ATOM 2851 C CA . GLY B 1 98 ? -12.773 -10.547 9.062 1 97.81 98 GLY B CA 1
ATOM 2852 C C . GLY B 1 98 ? -12.375 -9.305 8.289 1 97.81 98 GLY B C 1
ATOM 2853 O O . GLY B 1 98 ? -12.82 -8.203 8.602 1 97.81 98 GLY B O 1
ATOM 2854 N N . LEU B 1 99 ? -11.562 -9.516 7.293 1 97.94 99 LEU B N 1
ATOM 2855 C CA . LEU B 1 99 ? -11.109 -8.383 6.48 1 97.94 99 LEU B CA 1
ATOM 2856 C C . LEU B 1 99 ? -12.273 -7.789 5.691 1 97.94 99 LEU B C 1
ATOM 2858 O O . LEU B 1 99 ? -12.305 -6.578 5.445 1 97.94 99 LEU B O 1
ATOM 2862 N N . PHE B 1 100 ? -13.266 -8.594 5.293 1 97.88 100 PHE B N 1
ATOM 2863 C CA . PHE B 1 100 ? -14.438 -8.062 4.609 1 97.88 100 PHE B CA 1
ATOM 2864 C C . PHE B 1 100 ? -15.195 -7.094 5.508 1 97.88 100 PHE B C 1
ATOM 2866 O O . PHE B 1 100 ? -15.5 -5.973 5.098 1 97.88 100 PHE B O 1
ATOM 2873 N N . VAL B 1 101 ? -15.414 -7.504 6.723 1 98.25 101 VAL B N 1
ATOM 2874 C CA . VAL B 1 101 ? -16.094 -6.641 7.68 1 98.25 101 VAL B CA 1
ATOM 2875 C C . VAL B 1 101 ? -15.266 -5.391 7.941 1 98.25 101 VAL B C 1
ATOM 2877 O O . VAL B 1 101 ? -15.797 -4.277 8 1 98.25 101 VAL B O 1
ATOM 2880 N N . TYR B 1 102 ? -14.008 -5.562 8.086 1 98.56 102 TYR B N 1
ATOM 2881 C CA . TYR B 1 102 ? -13.094 -4.457 8.328 1 98.56 102 TYR B CA 1
ATOM 2882 C C . TYR B 1 102 ? -13.078 -3.488 7.148 1 98.56 102 TYR B C 1
ATOM 2884 O O . TYR B 1 102 ? -12.93 -2.279 7.332 1 98.56 102 TYR B O 1
ATOM 2892 N N . THR B 1 103 ? -13.227 -4.016 5.941 1 98.62 103 THR B N 1
ATOM 2893 C CA . THR B 1 103 ? -13.312 -3.18 4.75 1 98.62 103 THR B CA 1
ATOM 2894 C C . THR B 1 103 ? -14.539 -2.275 4.812 1 98.62 103 THR B C 1
ATOM 2896 O O . THR B 1 103 ? -14.461 -1.091 4.48 1 98.62 103 THR B O 1
ATOM 2899 N N . LEU B 1 104 ? -15.602 -2.789 5.238 1 98.5 104 LEU B N 1
ATOM 2900 C CA . LEU B 1 104 ? -16.812 -1.99 5.391 1 98.5 104 LEU B CA 1
ATOM 2901 C C . LEU B 1 104 ? -16.625 -0.926 6.469 1 98.5 104 LEU B C 1
ATOM 2903 O O . LEU B 1 104 ? -17.078 0.212 6.305 1 98.5 104 LEU B O 1
ATOM 2907 N N . TYR B 1 105 ? -15.992 -1.282 7.52 1 98.69 105 TYR B N 1
ATOM 2908 C CA . TYR B 1 105 ? -15.672 -0.326 8.57 1 98.69 105 TYR B CA 1
ATOM 2909 C C . TYR B 1 105 ? -14.781 0.791 8.039 1 98.69 105 TYR B C 1
ATOM 2911 O O . TYR B 1 105 ? -15.023 1.97 8.305 1 98.69 105 TYR B O 1
ATOM 2919 N N . ALA B 1 106 ? -13.719 0.417 7.289 1 98.75 106 ALA B N 1
ATOM 2920 C CA . ALA B 1 106 ? -12.859 1.421 6.672 1 98.75 106 ALA B CA 1
ATOM 2921 C C . ALA B 1 106 ? -13.656 2.338 5.75 1 98.75 106 ALA B C 1
ATOM 2923 O O . ALA B 1 106 ? -13.398 3.543 5.688 1 98.75 106 ALA B O 1
ATOM 2924 N N . GLY B 1 107 ? -14.586 1.728 4.992 1 98.5 107 GLY B N 1
ATOM 2925 C CA . GLY B 1 107 ? -15.453 2.529 4.148 1 98.5 107 GLY B CA 1
ATOM 2926 C C . GLY B 1 107 ? -16.281 3.533 4.93 1 98.5 107 GLY B C 1
ATOM 2927 O O . GLY B 1 107 ? -16.438 4.68 4.504 1 98.5 107 GLY B O 1
ATOM 2928 N N . TYR B 1 108 ? -16.812 3.156 6.062 1 98.5 108 TYR B N 1
ATOM 2929 C CA . TYR B 1 108 ? -17.562 4.051 6.934 1 98.5 108 TYR B CA 1
ATOM 2930 C C . TYR B 1 108 ? -16.688 5.207 7.414 1 98.5 108 TYR B C 1
ATOM 2932 O O . TYR B 1 108 ? -17.109 6.367 7.371 1 98.5 108 TYR B O 1
ATOM 2940 N N . LEU B 1 109 ? -15.516 4.875 7.879 1 98.62 109 LEU B N 1
ATOM 2941 C CA . LEU B 1 109 ? -14.578 5.91 8.312 1 98.62 109 LEU B CA 1
ATOM 2942 C C . LEU B 1 109 ? -14.281 6.887 7.18 1 98.62 109 LEU B C 1
ATOM 2944 O O . LEU B 1 109 ? -14.242 8.102 7.398 1 98.62 109 LEU B O 1
ATOM 2948 N N . GLY B 1 110 ? -14.062 6.293 5.992 1 98.31 110 GLY B N 1
ATOM 2949 C CA . GLY B 1 110 ? -13.812 7.141 4.84 1 98.31 110 GLY B CA 1
ATOM 2950 C C . GLY B 1 110 ? -14.984 8.047 4.504 1 98.31 110 GLY B C 1
ATOM 2951 O O . GLY B 1 110 ? -14.789 9.211 4.133 1 98.31 110 GLY B O 1
ATOM 2952 N N . TRP B 1 111 ? -16.141 7.574 4.652 1 97.88 111 TRP B N 1
ATOM 2953 C CA . TRP B 1 111 ? -17.344 8.359 4.395 1 97.88 111 TRP B CA 1
ATOM 2954 C C . TRP B 1 111 ? -17.453 9.516 5.383 1 97.88 111 TRP B C 1
ATOM 2956 O O . TRP B 1 111 ? -17.812 10.633 5 1 97.88 111 TRP B O 1
ATOM 2966 N N . GLN B 1 112 ? -17.172 9.242 6.621 1 97.81 112 GLN B N 1
ATOM 2967 C CA . GLN B 1 112 ? -17.203 10.297 7.629 1 97.81 112 GLN B CA 1
ATOM 2968 C C . GLN B 1 112 ? -16.172 11.383 7.312 1 97.81 112 GLN B C 1
ATOM 2970 O O . GLN B 1 112 ? -16.469 12.57 7.434 1 97.81 112 GLN B O 1
ATOM 2975 N N . TRP B 1 113 ? -15.047 11 6.875 1 97.19 113 TRP B N 1
ATOM 2976 C CA . TRP B 1 113 ? -14.016 11.961 6.512 1 97.19 113 TRP B CA 1
ATOM 2977 C C . TRP B 1 113 ? -14.438 12.781 5.297 1 97.19 113 TRP B C 1
ATOM 2979 O O . TRP B 1 113 ? -14.227 13.992 5.254 1 97.19 113 TRP B O 1
ATOM 2989 N N . ARG B 1 114 ? -14.984 12.172 4.352 1 96.69 114 ARG B N 1
ATOM 2990 C CA . ARG B 1 114 ? -15.492 12.875 3.178 1 96.69 114 ARG B CA 1
ATOM 2991 C C . ARG B 1 114 ? -16.547 13.906 3.568 1 96.69 114 ARG B C 1
ATOM 2993 O O . ARG B 1 114 ? -16.562 15.016 3.033 1 96.69 114 ARG B O 1
ATOM 3000 N N . ARG B 1 115 ? -17.344 13.523 4.5 1 96.94 115 ARG B N 1
ATOM 3001 C CA . ARG B 1 115 ? -18.391 14.43 4.969 1 96.94 115 ARG B CA 1
ATOM 3002 C C . ARG B 1 115 ? -17.781 15.688 5.586 1 96.94 115 ARG B C 1
ATOM 3004 O O . ARG B 1 115 ? -18.297 16.797 5.383 1 96.94 115 ARG B O 1
ATOM 3011 N N . VAL B 1 116 ? -16.75 15.531 6.297 1 96.19 116 VAL B N 1
ATOM 3012 C CA . VAL B 1 116 ? -16.078 16.672 6.891 1 96.19 116 VAL B CA 1
ATOM 3013 C C . VAL B 1 116 ? -15.664 17.656 5.793 1 96.19 116 VAL B C 1
ATOM 3015 O O . VAL B 1 116 ? -15.875 18.859 5.922 1 96.19 116 VAL B O 1
ATOM 3018 N N . ARG B 1 117 ? -15.211 17.156 4.742 1 93.56 117 ARG B N 1
ATOM 3019 C CA . ARG B 1 117 ? -14.719 17.984 3.652 1 93.56 117 ARG B CA 1
ATOM 3020 C C . ARG B 1 117 ? -15.875 18.594 2.867 1 93.56 117 ARG B C 1
ATOM 3022 O O . ARG B 1 117 ? -15.828 19.781 2.506 1 93.56 117 ARG B O 1
ATOM 3029 N N . THR B 1 118 ? -16.891 17.844 2.646 1 94.44 118 THR B N 1
ATOM 3030 C CA . THR B 1 118 ? -18.016 18.312 1.851 1 94.44 118 THR B CA 1
ATOM 3031 C C . THR B 1 118 ? -18.812 19.375 2.609 1 94.44 118 THR B C 1
ATOM 3033 O O . THR B 1 118 ? -19.281 20.344 2.018 1 94.44 118 THR B O 1
ATOM 3036 N N . ILE B 1 119 ? -18.906 19.219 3.893 1 96.62 119 ILE B N 1
ATOM 3037 C CA . ILE B 1 119 ? -19.594 20.219 4.711 1 96.62 119 ILE B CA 1
ATOM 3038 C C . ILE B 1 119 ? -18.875 21.562 4.621 1 96.62 119 ILE B C 1
ATOM 3040 O O . ILE B 1 119 ? -19.5 22.609 4.516 1 96.62 119 ILE B O 1
ATOM 3044 N N . GLN B 1 120 ? -17.594 21.453 4.688 1 93.88 120 GLN B N 1
ATOM 3045 C CA . GLN B 1 120 ? -16.797 22.672 4.57 1 93.88 120 GLN B CA 1
ATOM 3046 C C . GLN B 1 120 ? -17.078 23.375 3.244 1 93.88 120 GLN B C 1
ATOM 3048 O O . GLN B 1 120 ? -17.219 24.609 3.203 1 93.88 120 GLN B O 1
ATOM 3053 N N . SER B 1 121 ? -17.172 22.594 2.209 1 92.56 121 SER B N 1
ATOM 3054 C CA . SER B 1 121 ? -17.469 23.156 0.896 1 92.56 121 SER B CA 1
ATOM 3055 C C . SER B 1 121 ? -18.859 23.766 0.859 1 92.56 121 SER B C 1
ATOM 3057 O O . SER B 1 121 ? -19.062 24.844 0.279 1 92.56 121 SER B O 1
ATOM 3059 N N . GLU B 1 122 ? -19.797 23.156 1.506 1 94.19 122 GLU B N 1
ATOM 3060 C CA . GLU B 1 122 ? -21.156 23.656 1.591 1 94.19 122 GLU B CA 1
ATOM 3061 C C . GLU B 1 122 ? -21.219 24.969 2.381 1 94.19 122 GLU B C 1
ATOM 3063 O O . GLU B 1 122 ? -21.891 25.906 1.976 1 94.19 122 GLU B O 1
ATOM 3068 N N . ILE B 1 123 ? -20.531 25 3.389 1 94.94 123 ILE B N 1
ATOM 3069 C CA . ILE B 1 123 ? -20.469 26.188 4.219 1 94.94 123 ILE B CA 1
ATOM 3070 C C . ILE B 1 123 ? -19.891 27.344 3.414 1 94.94 123 ILE B C 1
ATOM 3072 O O . ILE B 1 123 ? -20.422 28.453 3.432 1 94.94 123 ILE B O 1
ATOM 3076 N N . ASN B 1 124 ? -18.828 27.047 2.713 1 93.19 124 ASN B N 1
ATOM 3077 C CA . ASN B 1 124 ? -18.188 28.078 1.904 1 93.19 124 ASN B CA 1
ATOM 3078 C C . ASN B 1 124 ? -19.125 28.609 0.826 1 93.19 124 ASN B C 1
ATOM 3080 O O . ASN B 1 124 ? -19.156 29.812 0.568 1 93.19 124 ASN B O 1
ATOM 3084 N N . GLU B 1 125 ? -19.875 27.781 0.296 1 92.94 125 GLU B N 1
ATOM 3085 C CA . GLU B 1 125 ? -20.828 28.188 -0.734 1 92.94 125 GLU B CA 1
ATOM 3086 C C . GLU B 1 125 ? -21.953 29.016 -0.143 1 92.94 125 GLU B C 1
ATOM 3088 O O . GLU B 1 125 ? -22.375 30.016 -0.735 1 92.94 125 GLU B O 1
ATOM 3093 N N . LEU B 1 126 ? -22.422 28.688 1.008 1 92.5 126 LEU B N 1
ATOM 3094 C CA . LEU B 1 126 ? -23.484 29.422 1.679 1 92.5 126 LEU B CA 1
ATOM 3095 C C . LEU B 1 126 ? -23 30.797 2.125 1 92.5 126 LEU B C 1
ATOM 3097 O O . LEU B 1 126 ? -23.75 31.781 2.057 1 92.5 126 LEU B O 1
ATOM 3101 N N . LYS B 1 127 ? -21.797 30.844 2.537 1 91.44 127 LYS B N 1
ATOM 3102 C CA . LYS B 1 127 ? -21.219 32.125 2.963 1 91.44 127 LYS B CA 1
ATOM 3103 C C . LYS B 1 127 ? -21.109 33.094 1.792 1 91.44 127 LYS B C 1
ATOM 3105 O O . LYS B 1 127 ? -21.219 34.312 1.973 1 91.44 127 LYS B O 1
ATOM 3110 N N . LYS B 1 128 ? -20.922 32.531 0.635 1 89.31 128 LYS B N 1
ATOM 3111 C CA . LYS B 1 128 ? -20.859 33.375 -0.548 1 89.31 128 LYS B CA 1
ATOM 3112 C C . LYS B 1 128 ? -22.219 34 -0.856 1 89.31 128 LYS B C 1
ATOM 3114 O O . LYS B 1 128 ? -22.312 35.062 -1.499 1 89.31 128 LYS B O 1
ATOM 3119 N N . GLN B 1 129 ? -23.234 33.375 -0.395 1 83.69 129 GLN B N 1
ATOM 3120 C CA . GLN B 1 129 ? -24.594 33.812 -0.675 1 83.69 129 GLN B CA 1
ATOM 3121 C C . GLN B 1 129 ? -25.047 34.875 0.344 1 83.69 129 GLN B C 1
ATOM 3123 O O . GLN B 1 129 ? -26.016 35.594 0.117 1 83.69 129 GLN B O 1
ATOM 3128 N N . VAL B 1 130 ? -24.453 34.875 1.491 1 78.19 130 VAL B N 1
ATOM 3129 C CA . VAL B 1 130 ? -24.828 35.812 2.523 1 78.19 130 VAL B CA 1
ATOM 3130 C C . VAL B 1 130 ? -24.219 37.188 2.209 1 78.19 130 VAL B C 1
ATOM 3132 O O . VAL B 1 130 ? -23.016 37.281 1.966 1 78.19 130 VAL B O 1
ATOM 3135 N N . LYS B 1 131 ? -24.953 38.156 1.547 1 65.38 131 LYS B N 1
ATOM 3136 C CA . LYS B 1 131 ? -24.641 39.531 1.156 1 65.38 131 LYS B CA 1
ATOM 3137 C C . LYS B 1 131 ? -23.906 40.25 2.277 1 65.38 131 LYS B C 1
ATOM 3139 O O . LYS B 1 131 ? -24.328 40.188 3.438 1 65.38 131 LYS B O 1
ATOM 3144 N N . PRO B 1 132 ? -22.688 40.656 1.937 1 62.72 132 PRO B N 1
ATOM 3145 C CA . PRO B 1 132 ? -22.016 41.469 2.941 1 62.72 132 PRO B CA 1
ATOM 3146 C C . PRO B 1 132 ? -22.906 42.625 3.426 1 62.72 132 PRO B C 1
ATOM 3148 O O . PRO B 1 132 ? -23.688 43.188 2.648 1 62.72 132 PRO B O 1
ATOM 3151 N N . THR B 1 133 ? -23.344 42.625 4.547 1 57.84 133 THR B N 1
ATOM 3152 C CA . THR B 1 133 ? -24.062 43.781 5.043 1 57.84 133 THR B CA 1
ATOM 3153 C C . THR B 1 133 ? -23.375 45.094 4.613 1 57.84 133 THR B C 1
ATOM 3155 O O . THR B 1 133 ? -22.172 45.25 4.832 1 57.84 133 THR B O 1
ATOM 3158 N N . PRO B 1 134 ? -23.984 45.812 3.773 1 56.81 134 PRO B N 1
ATOM 3159 C CA . PRO B 1 134 ? -23.406 47.094 3.355 1 56.81 134 PRO B CA 1
ATOM 3160 C C . PRO B 1 134 ? -22.906 47.938 4.535 1 56.81 134 PRO B C 1
ATOM 3162 O O . PRO B 1 134 ? -23.578 48 5.562 1 56.81 134 PRO B O 1
ATOM 3165 N N . VAL B 1 135 ? -21.625 47.969 4.707 1 55.72 135 VAL B N 1
ATOM 3166 C CA . VAL B 1 135 ? -21.047 48.875 5.676 1 55.72 135 VAL B CA 1
ATOM 3167 C C . VAL B 1 135 ? -21.438 50.312 5.324 1 55.72 135 VAL B C 1
ATOM 3169 O O . VAL B 1 135 ? -21.344 50.719 4.164 1 55.72 135 VAL B O 1
ATOM 3172 N N . SER B 1 136 ? -22.438 50.875 6.043 1 55.81 136 SER B N 1
ATOM 3173 C CA . SER B 1 136 ? -22.734 52.281 5.777 1 55.81 136 SER B CA 1
ATOM 3174 C C . SER B 1 136 ? -21.453 53.094 5.723 1 55.81 136 SER B C 1
ATOM 3176 O O . SER B 1 136 ? -20.438 52.719 6.324 1 55.81 136 SER B O 1
ATOM 3178 N N . PRO B 1 137 ? -21.328 54.062 4.848 1 58.69 137 PRO B N 1
ATOM 3179 C CA . PRO B 1 137 ? -20.156 54.938 4.684 1 58.69 137 PRO B CA 1
ATOM 3180 C C . PRO B 1 137 ? -19.609 55.438 6.016 1 58.69 137 PRO B C 1
ATOM 3182 O O . PRO B 1 137 ? -18.469 55.906 6.078 1 58.69 137 PRO B O 1
ATOM 3185 N N . ASP B 1 138 ? -20.469 55.781 7.016 1 57.41 138 ASP B N 1
ATOM 3186 C CA . ASP B 1 138 ? -19.969 56.375 8.242 1 57.41 138 ASP B CA 1
ATOM 3187 C C . ASP B 1 138 ? -19.281 55.344 9.133 1 57.41 138 ASP B C 1
ATOM 3189 O O . ASP B 1 138 ? -18.891 55.656 10.258 1 57.41 138 ASP B O 1
ATOM 3193 N N . GLY B 1 139 ? -18.781 54.219 8.609 1 56.59 139 GLY B N 1
ATOM 3194 C CA . GLY B 1 139 ? -18 53.188 9.297 1 56.59 139 GLY B CA 1
ATOM 3195 C C . GLY B 1 139 ? -18.844 52.312 10.203 1 56.59 139 GLY B C 1
ATOM 3196 O O . GLY B 1 139 ? -18.328 51.406 10.867 1 56.59 139 GLY B O 1
ATOM 3197 N N . SER B 1 140 ? -20.016 52.844 10.68 1 51.19 140 SER B N 1
ATOM 3198 C CA . SER B 1 140 ? -20.812 52.031 11.609 1 51.19 140 SER B CA 1
ATOM 3199 C C . SER B 1 140 ? -21.438 50.844 10.906 1 51.19 140 SER B C 1
ATOM 3201 O O . SER B 1 140 ? -21.984 50.969 9.805 1 51.19 140 SER B O 1
ATOM 3203 N N . THR B 1 141 ? -20.797 49.719 10.914 1 51.16 141 THR B N 1
ATOM 3204 C CA . THR B 1 141 ? -21.453 48.5 10.477 1 51.16 141 THR B CA 1
ATOM 3205 C C . THR B 1 141 ? -22.844 48.406 11.102 1 51.16 141 THR B C 1
ATOM 3207 O O . THR B 1 141 ? -22.984 48.375 12.328 1 51.16 141 THR B O 1
ATOM 3210 N N . VAL B 1 142 ? -23.781 49.062 10.711 1 50.12 142 VAL B N 1
ATOM 3211 C CA . VAL B 1 142 ? -25.109 48.719 11.234 1 50.12 142 VAL B CA 1
ATOM 3212 C C . VAL B 1 142 ? -25.312 47.219 11.18 1 50.12 142 VAL B C 1
ATOM 3214 O O . VAL B 1 142 ? -25.516 46.656 10.102 1 50.12 142 VAL B O 1
ATOM 3217 N N . VAL B 1 143 ? -24.438 46.406 11.609 1 50.12 143 VAL B N 1
ATOM 3218 C CA . VAL B 1 143 ? -24.844 45.031 11.883 1 50.12 143 VAL B CA 1
ATOM 3219 C C . VAL B 1 143 ? -26.219 45 12.539 1 50.12 143 VAL B C 1
ATOM 3221 O O . VAL B 1 143 ? -26.391 45.531 13.641 1 50.12 143 VAL B O 1
ATOM 3224 N N . ASP B 1 144 ? -27.219 45.344 11.984 1 46.53 144 ASP B N 1
ATOM 3225 C CA . ASP B 1 144 ? -28.453 45 12.688 1 46.53 144 ASP B CA 1
ATOM 3226 C C . ASP B 1 144 ? -28.359 43.625 13.312 1 46.53 144 ASP B C 1
ATOM 3228 O O . ASP B 1 144 ? -28.609 42.594 12.648 1 46.53 144 ASP B O 1
ATOM 3232 N N . SER B 1 145 ? -27.391 43.281 14.039 1 50.41 145 SER B N 1
ATOM 3233 C CA . SER B 1 145 ? -27.281 42.094 14.891 1 50.41 145 SER B CA 1
ATOM 3234 C C . SER B 1 145 ? -28.656 41.625 15.359 1 50.41 145 SER B C 1
ATOM 3236 O O . SER B 1 145 ? -28.766 40.594 16.016 1 50.41 145 SER B O 1
ATOM 3238 N N . SER B 1 146 ? -29.547 42.531 15.375 1 50.19 146 SER B N 1
ATOM 3239 C CA . SER B 1 146 ? -30.859 42.219 15.938 1 50.19 146 SER B CA 1
ATOM 3240 C C . SER B 1 146 ? -31.703 41.438 14.938 1 50.19 146 SER B C 1
ATOM 3242 O O . SER B 1 146 ? -32.812 41 15.258 1 50.19 146 SER B O 1
ATOM 3244 N N . SER B 1 147 ? -31.391 41.531 13.727 1 57.88 147 SER B N 1
ATOM 3245 C CA . SER B 1 147 ? -32.312 40.812 12.859 1 57.88 147 SER B CA 1
ATOM 3246 C C . SER B 1 147 ? -32.125 39.312 12.961 1 57.88 147 SER B C 1
ATOM 3248 O O . SER B 1 147 ? -31 38.844 13.195 1 57.88 147 SER B O 1
ATOM 3250 N N . PRO B 1 148 ? -33.094 38.625 13.25 1 63.91 148 PRO B N 1
ATOM 3251 C CA . PRO B 1 148 ? -33.062 37.188 13.352 1 63.91 148 PRO B CA 1
ATOM 3252 C C . PRO B 1 148 ? -32.25 36.531 12.234 1 63.91 148 PRO B C 1
ATOM 3254 O O . PRO B 1 148 ? -32.188 37.062 11.117 1 63.91 148 PRO B O 1
ATOM 3257 N N . PRO B 1 149 ? -31.266 35.844 12.625 1 70.56 149 PRO B N 1
ATOM 3258 C CA . PRO B 1 149 ? -30.438 35.156 11.625 1 70.56 149 PRO B CA 1
ATOM 3259 C C . PRO B 1 149 ? -31.266 34.594 10.477 1 70.56 149 PRO B C 1
ATOM 3261 O O . PRO B 1 149 ? -32.375 34.062 10.695 1 70.56 149 PRO B O 1
ATOM 3264 N N . SER B 1 150 ? -30.922 34.906 9.297 1 80.62 150 SER B N 1
ATOM 3265 C CA . SER B 1 150 ? -31.562 34.375 8.102 1 80.62 150 SER B CA 1
ATOM 3266 C C . SER B 1 150 ? -31.469 32.844 8.078 1 80.62 150 SER B C 1
ATOM 3268 O O . SER B 1 150 ? -30.719 32.25 8.852 1 80.62 150 SER B O 1
ATOM 3270 N N . ALA B 1 151 ? -32.375 32.219 7.414 1 86.62 151 ALA B N 1
ATOM 3271 C CA . ALA B 1 151 ? -32.375 30.766 7.238 1 86.62 151 ALA B CA 1
ATOM 3272 C C . ALA B 1 151 ? -31.016 30.25 6.785 1 86.62 151 ALA B C 1
ATOM 3274 O O . ALA B 1 151 ? -30.562 29.188 7.219 1 86.62 151 ALA B O 1
ATOM 3275 N N . THR B 1 152 ? -30.266 31.078 6.027 1 89.5 152 THR B N 1
ATOM 3276 C CA . THR B 1 152 ? -28.938 30.703 5.531 1 89.5 152 THR B CA 1
ATOM 3277 C C . THR B 1 152 ? -27.906 30.734 6.66 1 89.5 152 THR B C 1
ATOM 3279 O O . THR B 1 152 ? -27.062 29.844 6.754 1 89.5 152 THR B O 1
ATOM 3282 N N . GLU B 1 153 ? -28.109 31.688 7.492 1 89.38 153 GLU B N 1
ATOM 3283 C CA . GLU B 1 153 ? -27.188 31.797 8.617 1 89.38 153 GLU B CA 1
ATOM 3284 C C . GLU B 1 153 ? -27.391 30.656 9.609 1 89.38 153 GLU B C 1
ATOM 3286 O O . GLU B 1 153 ? -26.422 30.156 10.188 1 89.38 153 GLU B O 1
ATOM 3291 N N . LEU B 1 154 ? -28.609 30.328 9.781 1 92.06 154 LEU B N 1
ATOM 3292 C CA . LEU B 1 154 ? -28.906 29.203 10.664 1 92.06 154 LEU B CA 1
ATOM 3293 C C . LEU B 1 154 ? -28.359 27.906 10.094 1 92.06 154 LEU B C 1
ATOM 3295 O O . LEU B 1 154 ? -27.859 27.062 10.844 1 92.06 154 LEU B O 1
ATOM 3299 N N . GLU B 1 155 ? -28.469 27.703 8.789 1 93.88 155 GLU B N 1
ATOM 3300 C CA . GLU B 1 155 ? -27.922 26.516 8.133 1 93.88 155 GLU B CA 1
ATOM 3301 C C . GLU B 1 155 ? -26.406 26.453 8.25 1 93.88 155 GLU B C 1
ATOM 3303 O O . GLU B 1 155 ? -25.844 25.391 8.5 1 93.88 155 GLU B O 1
ATOM 3308 N N . ILE B 1 156 ? -25.797 27.562 8.148 1 95.06 156 ILE B N 1
ATOM 3309 C CA . ILE B 1 156 ? -24.344 27.625 8.281 1 95.06 156 ILE B CA 1
ATOM 3310 C C . ILE B 1 156 ? -23.938 27.234 9.695 1 95.06 156 ILE B C 1
ATOM 3312 O O . ILE B 1 156 ? -22.984 26.484 9.883 1 95.06 156 ILE B O 1
ATOM 3316 N N . ARG B 1 157 ? -24.672 27.766 10.641 1 94.06 157 ARG B N 1
ATOM 3317 C CA . ARG B 1 157 ? -24.375 27.438 12.031 1 94.06 157 ARG B CA 1
ATOM 3318 C C . ARG B 1 157 ? -24.562 25.938 12.289 1 94.06 157 ARG B C 1
ATOM 3320 O O . ARG B 1 157 ? -23.734 25.328 12.977 1 94.06 157 ARG B O 1
ATOM 3327 N N . ARG B 1 158 ? -25.578 25.359 11.742 1 96.19 158 ARG B N 1
ATOM 3328 C CA . ARG B 1 158 ? -25.828 23.922 11.906 1 96.19 158 ARG B CA 1
ATOM 3329 C C . ARG B 1 158 ? -24.719 23.094 11.281 1 96.19 158 ARG B C 1
ATOM 3331 O O . ARG B 1 158 ? -24.203 22.172 11.906 1 96.19 158 ARG B O 1
ATOM 3338 N N . LEU B 1 159 ? -24.328 23.438 10.141 1 97 159 LEU B N 1
ATOM 3339 C CA . LEU B 1 159 ? -23.281 22.719 9.422 1 97 159 LEU B CA 1
ATOM 3340 C C . LEU B 1 159 ? -21.938 22.859 10.125 1 97 159 LEU B C 1
ATOM 3342 O O . LEU B 1 159 ? -21.156 21.906 10.164 1 97 159 LEU B O 1
ATOM 3346 N N . THR B 1 160 ? -21.719 24 10.664 1 96.56 160 THR B N 1
ATOM 3347 C CA . THR B 1 160 ? -20.469 24.25 11.375 1 96.56 160 THR B CA 1
ATOM 3348 C C . THR B 1 160 ? -20.375 23.375 12.617 1 96.56 160 THR B C 1
ATOM 3350 O O . THR B 1 160 ? -19.312 22.812 12.906 1 96.56 160 THR B O 1
ATOM 3353 N N . GLU B 1 161 ? -21.484 23.297 13.289 1 96.56 161 GLU B N 1
ATOM 3354 C CA . GLU B 1 161 ? -21.516 22.453 14.477 1 96.56 161 GLU B CA 1
ATOM 3355 C C . GLU B 1 161 ? -21.344 20.984 14.102 1 96.56 161 GLU B C 1
ATOM 3357 O O . GLU B 1 161 ? -20.625 20.234 14.789 1 96.56 161 GLU B O 1
ATOM 3362 N N . GLU B 1 162 ? -22 20.594 13.07 1 96.81 162 GLU B N 1
ATOM 3363 C CA . GLU B 1 162 ? -21.844 19.219 12.594 1 96.81 162 GLU B CA 1
ATOM 3364 C C . GLU 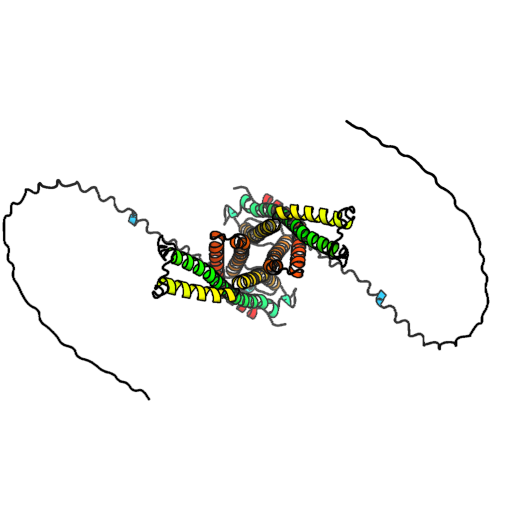B 1 162 ? -20.391 18.922 12.227 1 96.81 162 GLU B C 1
ATOM 3366 O O . GLU B 1 162 ? -19.859 17.875 12.578 1 96.81 162 GLU B O 1
ATOM 3371 N N . ARG B 1 163 ? -19.797 19.828 11.547 1 97.25 163 ARG B N 1
ATOM 3372 C CA . ARG B 1 163 ? -18.406 19.656 11.141 1 97.25 163 ARG B CA 1
ATOM 3373 C C . ARG B 1 163 ? -17.484 19.547 12.359 1 97.25 163 ARG B C 1
ATOM 3375 O O . ARG B 1 163 ? -16.562 18.719 12.383 1 97.25 163 ARG B O 1
ATOM 3382 N N . LYS B 1 164 ? -17.781 20.391 13.297 1 96.56 164 LYS B N 1
ATOM 3383 C CA . LYS B 1 164 ? -16.984 20.391 14.523 1 96.56 164 LYS B CA 1
ATOM 3384 C C . LYS B 1 164 ? -17.047 19.031 15.211 1 96.56 164 LYS B C 1
ATOM 3386 O O . LYS B 1 164 ? -16.031 18.516 15.68 1 96.56 164 LYS B O 1
ATOM 3391 N N . GLU B 1 165 ? -18.172 18.453 15.242 1 96.44 165 GLU B N 1
ATOM 3392 C CA . GLU B 1 165 ? -18.344 17.141 15.859 1 96.44 165 GLU B CA 1
ATOM 3393 C C . GLU B 1 165 ? -17.625 16.062 15.055 1 96.44 165 GLU B C 1
ATOM 3395 O O . GLU B 1 165 ? -17.016 15.156 15.633 1 96.44 165 GLU B O 1
ATOM 3400 N N . LEU B 1 166 ? -17.656 16.188 13.797 1 97 166 LEU B N 1
ATOM 3401 C CA . LEU B 1 166 ? -17.016 15.203 12.938 1 97 166 LEU B CA 1
ATOM 3402 C C . LEU B 1 166 ? -15.492 15.305 13.031 1 97 166 LEU B C 1
ATOM 3404 O O . LEU B 1 166 ? -14.797 14.289 13.016 1 97 166 LEU B O 1
ATOM 3408 N N . VAL B 1 167 ? -14.992 16.453 13.164 1 96.38 167 VAL B N 1
ATOM 3409 C CA . VAL B 1 167 ? -13.555 16.672 13.242 1 96.38 167 VAL B CA 1
ATOM 3410 C C . VAL B 1 167 ? -13.008 16.062 14.523 1 96.38 167 VAL B C 1
ATOM 3412 O O . VAL B 1 167 ? -11.898 15.516 14.539 1 96.38 167 VAL B O 1
ATOM 3415 N N . LYS B 1 168 ? -13.812 16.109 15.547 1 96.94 168 LYS B N 1
ATOM 3416 C CA . LYS B 1 168 ? -13.406 15.547 16.828 1 96.94 168 LYS B CA 1
ATOM 3417 C C . LYS B 1 168 ? -13.203 14.039 16.734 1 96.94 168 LYS B C 1
ATOM 3419 O O . LYS B 1 168 ? -12.445 13.461 17.516 1 96.94 168 LYS B O 1
ATOM 3424 N N . GLY B 1 169 ? -13.75 13.461 15.781 1 96.94 169 GLY B N 1
ATOM 3425 C CA . GLY B 1 169 ? -13.688 12.016 15.633 1 96.94 169 GLY B CA 1
ATOM 3426 C C . GLY B 1 169 ? -12.391 11.531 15 1 96.94 169 GLY B C 1
ATOM 3427 O O . GLY B 1 169 ? -12.125 10.336 14.969 1 96.94 169 GLY B O 1
ATOM 3428 N N . SER B 1 170 ? -11.547 12.32 14.461 1 97.62 170 SER B N 1
ATOM 3429 C CA . SER B 1 170 ? -10.266 12.008 13.844 1 97.62 170 SER B CA 1
ATOM 3430 C C . SER B 1 170 ? -10.422 10.938 12.766 1 97.62 170 SER B C 1
ATOM 3432 O O . SER B 1 170 ? -9.648 9.977 12.719 1 97.62 170 SER B O 1
ATOM 3434 N N . TYR B 1 171 ? -11.406 11.062 11.922 1 98.06 171 TYR B N 1
ATOM 3435 C CA . TYR B 1 171 ? -11.797 10.039 10.969 1 98.06 171 TYR B CA 1
ATOM 3436 C C . TYR B 1 171 ? -10.75 9.906 9.859 1 98.06 171 TYR B C 1
ATOM 3438 O O . TYR B 1 171 ? -10.602 8.836 9.266 1 98.06 171 TYR B O 1
ATOM 3446 N N . ARG B 1 172 ? -10.039 10.945 9.594 1 97.12 172 ARG B N 1
ATOM 3447 C CA . ARG B 1 172 ? -8.961 10.867 8.609 1 97.12 172 ARG B CA 1
ATOM 3448 C C . ARG B 1 172 ? -7.902 9.859 9.047 1 97.12 172 ARG B C 1
ATOM 3450 O O . ARG B 1 172 ? -7.555 8.945 8.289 1 97.12 172 ARG B O 1
ATOM 3457 N N . ASP B 1 173 ? -7.441 10.023 10.219 1 97.69 173 ASP B N 1
ATOM 3458 C CA . ASP B 1 173 ? -6.379 9.164 10.742 1 97.69 173 ASP B CA 1
ATOM 3459 C C . ASP B 1 173 ? -6.875 7.738 10.945 1 97.69 173 ASP B C 1
ATOM 3461 O O . ASP B 1 173 ? -6.16 6.777 10.641 1 97.69 173 ASP B O 1
ATOM 3465 N N . LYS B 1 174 ? -8.078 7.629 11.461 1 98.56 174 LYS B N 1
ATOM 3466 C CA . LYS B 1 174 ? -8.648 6.305 11.664 1 98.56 174 LYS B CA 1
ATOM 3467 C C . LYS B 1 174 ? -8.797 5.559 10.344 1 98.56 174 LYS B C 1
ATOM 3469 O O . LYS B 1 174 ? -8.539 4.359 10.266 1 98.56 174 LYS B O 1
ATOM 3474 N N . HIS B 1 175 ? -9.281 6.312 9.312 1 98.81 175 HIS B N 1
ATOM 3475 C CA . HIS B 1 175 ? -9.43 5.707 7.996 1 98.81 175 HIS B CA 1
ATOM 3476 C C . HIS B 1 175 ? -8.078 5.297 7.422 1 98.81 175 HIS B C 1
ATOM 3478 O O . HIS B 1 175 ? -7.945 4.207 6.863 1 98.81 175 HIS B O 1
ATOM 3484 N N . PHE B 1 176 ? -7.137 6.164 7.582 1 98.62 176 PHE B N 1
ATOM 3485 C CA . PHE B 1 176 ? -5.805 5.875 7.074 1 98.62 176 PHE B CA 1
ATOM 3486 C C . PHE B 1 176 ? -5.211 4.66 7.777 1 98.62 176 PHE B C 1
ATOM 3488 O O . PHE B 1 176 ? -4.625 3.785 7.133 1 98.62 176 PHE B O 1
ATOM 3495 N N . ASP B 1 177 ? -5.367 4.492 9.031 1 98.56 177 ASP B N 1
ATOM 3496 C CA . ASP B 1 177 ? -4.898 3.346 9.805 1 98.56 177 ASP B CA 1
ATOM 3497 C C . ASP B 1 177 ? -5.602 2.062 9.367 1 98.56 177 ASP B C 1
ATOM 3499 O O . ASP B 1 177 ? -4.953 1.045 9.117 1 98.56 177 ASP B O 1
ATOM 3503 N N . ALA B 1 178 ? -6.871 2.16 9.336 1 98.69 178 ALA B N 1
ATOM 3504 C CA . ALA B 1 178 ? -7.648 0.987 8.945 1 98.69 178 ALA B CA 1
ATOM 3505 C C . ALA B 1 178 ? -7.281 0.522 7.543 1 98.69 178 ALA B C 1
ATOM 3507 O O . ALA B 1 178 ? -7.137 -0.678 7.297 1 98.69 178 ALA B O 1
ATOM 3508 N N . GLY B 1 179 ? -7.156 1.5 6.648 1 98.69 179 GLY B N 1
ATOM 3509 C CA . GLY B 1 179 ? -6.758 1.164 5.293 1 98.69 179 GLY B CA 1
ATOM 3510 C C . GLY B 1 179 ? -5.395 0.504 5.219 1 98.69 179 GLY B C 1
ATOM 3511 O O . GLY B 1 179 ? -5.188 -0.42 4.43 1 98.69 179 GLY B O 1
ATOM 3512 N N . SER B 1 180 ? -4.504 0.944 6.016 1 98.69 180 SER B N 1
ATOM 3513 C CA . SER B 1 180 ? -3.156 0.39 6.012 1 98.69 180 SER B CA 1
ATOM 3514 C C . SER B 1 180 ? -3.143 -1.037 6.555 1 98.69 180 SER B C 1
ATOM 3516 O O . SER B 1 180 ? -2.408 -1.89 6.051 1 98.69 180 SER B O 1
ATOM 3518 N N . VAL B 1 181 ? -3.926 -1.273 7.547 1 98.38 181 VAL B N 1
ATOM 3519 C CA . VAL B 1 181 ? -4.07 -2.629 8.07 1 98.38 181 VAL B CA 1
ATOM 3520 C C . VAL B 1 181 ? -4.625 -3.545 6.98 1 98.38 181 VAL B C 1
ATOM 3522 O O . VAL B 1 181 ? -4.125 -4.656 6.781 1 98.38 181 VAL B O 1
ATOM 3525 N N . LEU B 1 182 ? -5.594 -3.066 6.316 1 98.69 182 LEU B N 1
ATOM 3526 C CA . LEU B 1 182 ? -6.195 -3.834 5.23 1 98.69 182 LEU B CA 1
ATOM 3527 C C . LEU B 1 182 ? -5.168 -4.145 4.148 1 98.69 182 LEU B C 1
ATOM 3529 O O . LEU B 1 182 ? -5.113 -5.266 3.641 1 98.69 182 LEU B O 1
ATOM 3533 N N . LEU B 1 183 ? -4.359 -3.158 3.805 1 98.75 183 LEU B N 1
ATOM 3534 C CA . LEU B 1 183 ? -3.34 -3.355 2.779 1 98.75 183 LEU B CA 1
ATOM 3535 C C . LEU B 1 183 ? -2.346 -4.43 3.203 1 98.75 183 LEU B C 1
ATOM 3537 O O . LEU B 1 183 ? -2.115 -5.395 2.467 1 98.75 183 LEU B O 1
ATOM 3541 N N . GLY B 1 184 ? -1.812 -4.273 4.387 1 98.56 184 GLY B N 1
ATOM 3542 C CA . GLY B 1 184 ? -0.808 -5.211 4.863 1 98.56 184 GLY B CA 1
ATOM 3543 C C . GLY B 1 184 ? -1.334 -6.625 5.012 1 98.56 184 GLY B C 1
ATOM 3544 O O . GLY B 1 184 ? -0.813 -7.555 4.391 1 98.56 184 GLY B O 1
ATOM 3545 N N . PHE B 1 185 ? -2.393 -6.793 5.723 1 98.56 185 PHE B N 1
ATOM 3546 C CA . PHE B 1 185 ? -2.932 -8.117 6 1 98.56 185 PHE B CA 1
ATOM 3547 C C . PHE B 1 185 ? -3.656 -8.672 4.781 1 98.56 185 PHE B C 1
ATOM 3549 O O . PHE B 1 185 ? -3.645 -9.883 4.543 1 98.56 185 PHE B O 1
ATOM 3556 N N . GLY B 1 186 ? -4.227 -7.793 4.074 1 98.38 186 GLY B N 1
ATOM 3557 C CA . GLY B 1 186 ? -4.926 -8.242 2.881 1 98.38 186 GLY B CA 1
ATOM 3558 C C . GLY B 1 186 ? -4.008 -8.883 1.856 1 98.38 186 GLY B C 1
ATOM 3559 O O . GLY B 1 186 ? -4.266 -9.992 1.385 1 98.38 186 GLY B O 1
ATOM 3560 N N . VAL B 1 187 ? -2.943 -8.195 1.545 1 98.62 187 VAL B N 1
ATOM 3561 C CA . VAL B 1 187 ? -1.999 -8.719 0.565 1 98.62 187 VAL B CA 1
ATOM 3562 C C . VAL B 1 187 ? -1.344 -9.984 1.108 1 98.62 187 VAL B C 1
ATOM 3564 O O . VAL B 1 187 ? -1.195 -10.977 0.385 1 98.62 187 VAL B O 1
ATOM 3567 N N . LEU B 1 188 ? -1.048 -10 2.369 1 98.5 188 LEU B N 1
ATOM 3568 C CA . LEU B 1 188 ? -0.468 -11.18 2.996 1 98.5 188 LEU B CA 1
ATOM 3569 C C . LEU B 1 188 ? -1.401 -12.375 2.865 1 98.5 188 LEU B C 1
ATOM 3571 O O . LEU B 1 188 ? -0.976 -13.461 2.451 1 98.5 188 LEU B O 1
ATOM 3575 N N . GLU B 1 189 ? -2.59 -12.156 3.178 1 98 189 GLU B N 1
ATOM 3576 C CA . GLU B 1 189 ? -3.545 -13.258 3.176 1 98 189 GLU B CA 1
ATOM 3577 C C . GLU B 1 189 ? -3.906 -13.672 1.752 1 98 189 GLU B C 1
ATOM 3579 O O . GLU B 1 189 ? -4.23 -14.836 1.501 1 98 189 GLU B O 1
ATOM 3584 N N . SER B 1 190 ? -3.869 -12.719 0.852 1 97.12 190 SER B N 1
ATOM 3585 C CA . SER B 1 190 ? -4.09 -13.062 -0.548 1 97.12 190 SER B CA 1
ATOM 3586 C C . SER B 1 190 ? -3.023 -14.031 -1.055 1 97.12 190 SER B C 1
ATOM 3588 O O . SER B 1 190 ? -3.332 -14.977 -1.78 1 97.12 190 SER B O 1
ATOM 3590 N N . VAL B 1 191 ? -1.836 -13.812 -0.697 1 96.88 191 VAL B N 1
ATOM 3591 C CA . VAL B 1 191 ? -0.74 -14.695 -1.074 1 96.88 191 VAL B CA 1
ATOM 3592 C C . VAL B 1 191 ? -0.828 -16 -0.278 1 96.88 191 VAL B C 1
ATOM 3594 O O . VAL B 1 191 ? -0.681 -17.078 -0.838 1 96.88 191 VAL B O 1
ATOM 3597 N N . PHE B 1 192 ? -1.172 -15.906 0.974 1 96.56 192 PHE B N 1
ATOM 3598 C CA . PHE B 1 192 ? -1.25 -17.062 1.852 1 96.56 192 PHE B CA 1
ATOM 3599 C C . PHE B 1 192 ? -2.312 -18.047 1.362 1 96.56 192 PHE B C 1
ATOM 3601 O O . PHE B 1 192 ? -2.127 -19.266 1.438 1 96.56 192 PHE B O 1
ATOM 3608 N N . GLY B 1 193 ? -3.428 -17.484 0.934 1 94.12 193 GLY B N 1
ATOM 3609 C CA . GLY B 1 193 ? -4.469 -18.359 0.415 1 94.12 193 GLY B CA 1
ATOM 3610 C C . GLY B 1 193 ? -3.98 -19.281 -0.691 1 94.12 193 GLY B C 1
ATOM 3611 O O . GLY B 1 193 ? -4.219 -20.484 -0.654 1 94.12 193 GLY B O 1
ATOM 3612 N N . GLY B 1 194 ? -3.293 -18.734 -1.678 1 91.38 194 GLY B N 1
ATOM 3613 C CA . GLY B 1 194 ? -2.725 -19.531 -2.742 1 91.38 194 GLY B CA 1
ATOM 3614 C C . GLY B 1 194 ? -1.678 -20.516 -2.25 1 91.38 194 GLY B C 1
ATOM 3615 O O . GLY B 1 194 ? -1.641 -21.672 -2.693 1 91.38 194 GLY B O 1
ATOM 3616 N N . LEU B 1 195 ? -0.855 -20.062 -1.362 1 91.69 195 LEU B N 1
ATOM 3617 C CA . LEU B 1 195 ? 0.192 -20.906 -0.804 1 91.69 195 LEU B CA 1
ATOM 3618 C C . LEU B 1 195 ? -0.411 -22.094 -0.052 1 91.69 195 LEU B C 1
ATOM 3620 O O . LEU B 1 195 ? 0.025 -23.234 -0.226 1 91.69 195 LEU B O 1
ATOM 3624 N N . ASN B 1 196 ? -1.391 -21.828 0.744 1 90.56 196 ASN B N 1
ATOM 3625 C CA . ASN B 1 196 ? -2.053 -22.875 1.513 1 90.56 196 ASN B CA 1
ATOM 3626 C C . ASN B 1 196 ? -2.684 -23.922 0.602 1 90.56 196 ASN B C 1
ATOM 3628 O O . ASN B 1 196 ? -2.578 -25.125 0.864 1 90.56 196 ASN B O 1
ATOM 3632 N N . THR B 1 197 ? -3.314 -23.469 -0.448 1 88.75 197 THR B N 1
ATOM 3633 C CA . THR B 1 197 ? -3.91 -24.391 -1.41 1 88.75 197 THR B CA 1
ATOM 3634 C C . THR B 1 197 ? -2.836 -25.266 -2.066 1 88.75 197 THR B C 1
ATOM 3636 O O . THR B 1 197 ? -2.996 -26.484 -2.182 1 88.75 197 THR B O 1
ATOM 3639 N N . TYR B 1 198 ? -1.8 -24.672 -2.424 1 87.88 198 TYR B N 1
ATOM 3640 C CA . TYR B 1 198 ? -0.722 -25.406 -3.08 1 87.88 198 TYR B CA 1
ATOM 3641 C C . TYR B 1 198 ? -0.103 -26.438 -2.137 1 87.88 198 TYR B C 1
ATOM 3643 O O . TYR B 1 198 ? 0.203 -27.562 -2.545 1 87.88 198 TYR B O 1
ATOM 3651 N N . LEU B 1 199 ? 0.074 -26.062 -0.935 1 84.81 199 LEU B N 1
ATOM 3652 C CA . LEU B 1 199 ? 0.678 -26.969 0.045 1 84.81 199 LEU B CA 1
ATOM 3653 C C . LEU B 1 199 ? -0.229 -28.156 0.321 1 84.81 199 LEU B C 1
ATOM 3655 O O . LEU B 1 199 ? 0.253 -29.266 0.55 1 84.81 199 LEU B O 1
ATOM 3659 N N . ARG B 1 200 ? -1.436 -27.984 0.186 1 84.62 200 ARG B N 1
ATOM 3660 C CA . ARG B 1 200 ? -2.404 -29.016 0.497 1 84.62 200 ARG B CA 1
ATOM 3661 C C . ARG B 1 200 ? -2.656 -29.922 -0.714 1 84.62 200 ARG B C 1
ATOM 3663 O O . ARG B 1 200 ? -2.859 -31.125 -0.571 1 84.62 200 ARG B O 1
ATOM 3670 N N . THR B 1 201 ? -2.596 -29.281 -1.903 1 82.62 201 THR B N 1
ATOM 3671 C CA . THR B 1 201 ? -3.104 -30.031 -3.051 1 82.62 201 THR B CA 1
ATOM 3672 C C . THR B 1 201 ? -1.999 -30.266 -4.078 1 82.62 201 THR B C 1
ATOM 3674 O O . THR B 1 201 ? -2.164 -31.047 -5.008 1 82.62 201 THR B O 1
ATOM 3677 N N . GLY B 1 202 ? -0.9 -29.531 -3.945 1 82.06 202 GLY B N 1
ATOM 3678 C CA . GLY B 1 202 ? 0.204 -29.656 -4.883 1 82.06 202 GLY B CA 1
ATOM 3679 C C . GLY B 1 202 ? 0.008 -28.828 -6.141 1 82.06 202 GLY B C 1
ATOM 3680 O O . GLY B 1 202 ? 0.863 -28.828 -7.031 1 82.06 202 GLY B O 1
ATOM 3681 N N . LYS B 1 203 ? -1.177 -28.156 -6.211 1 81.5 203 LYS B N 1
ATOM 3682 C CA . LYS B 1 203 ? -1.452 -27.328 -7.387 1 81.5 203 LYS B CA 1
ATOM 3683 C C . LYS B 1 203 ? -2.357 -26.156 -7.031 1 81.5 203 LYS B C 1
ATOM 3685 O O . LYS B 1 203 ? -2.965 -26.125 -5.961 1 81.5 203 LYS B O 1
ATOM 3690 N N . LEU B 1 204 ? -2.342 -25.234 -7.922 1 83.06 204 LEU B N 1
ATOM 3691 C CA . LEU B 1 204 ? -3.312 -24.141 -7.84 1 83.06 204 LEU B CA 1
ATOM 3692 C C . LEU B 1 204 ? -4.465 -24.375 -8.812 1 83.06 204 LEU B C 1
ATOM 3694 O O . LEU B 1 204 ? -4.285 -24.984 -9.867 1 83.06 204 LEU B O 1
ATOM 3698 N N . PHE B 1 205 ? -5.625 -23.922 -8.461 1 80.5 205 PHE B N 1
ATOM 3699 C CA . PHE B 1 205 ? -6.824 -24.078 -9.273 1 80.5 205 PHE B CA 1
ATOM 3700 C C . PHE B 1 205 ? -7.25 -22.734 -9.859 1 80.5 205 PHE B C 1
ATOM 3702 O O . PHE B 1 205 ? -7.926 -21.953 -9.188 1 80.5 205 PHE B O 1
ATOM 3709 N N . PRO B 1 206 ? -6.812 -22.5 -11.047 1 84.38 206 PRO B N 1
ATOM 3710 C CA . PRO B 1 206 ? -7.281 -21.266 -11.656 1 84.38 206 PRO B CA 1
ATOM 3711 C C . PRO B 1 206 ? -8.805 -21.188 -11.758 1 84.38 206 PRO B C 1
ATOM 3713 O O . PRO B 1 206 ? -9.453 -22.156 -12.148 1 84.38 206 PRO B O 1
ATOM 3716 N N . GLY B 1 207 ? -9.391 -20.078 -11.32 1 88.25 207 GLY B N 1
ATOM 3717 C CA . GLY B 1 207 ? -10.836 -19.891 -11.32 1 88.25 207 GLY B CA 1
ATOM 3718 C C . GLY B 1 207 ? -11.25 -18.516 -10.812 1 88.25 207 GLY B C 1
ATOM 3719 O O . GLY B 1 207 ? -10.398 -17.672 -10.539 1 88.25 207 GLY B O 1
ATOM 3720 N N . PRO B 1 208 ? -12.508 -18.391 -10.773 1 92.31 208 PRO B N 1
ATOM 3721 C CA . PRO B 1 208 ? -13.047 -17.078 -10.422 1 92.31 208 PRO B CA 1
ATOM 3722 C C . PRO B 1 208 ? -12.539 -16.578 -9.07 1 92.31 208 PRO B C 1
ATOM 3724 O O . PRO B 1 208 ? -12.203 -15.391 -8.93 1 92.31 208 PRO B O 1
ATOM 3727 N N . HIS B 1 209 ? -12.492 -17.469 -8.102 1 95.12 209 HIS B N 1
ATOM 3728 C CA . HIS B 1 209 ? -12.062 -17.047 -6.777 1 95.12 209 HIS B CA 1
ATOM 3729 C C . HIS B 1 209 ? -10.625 -16.531 -6.805 1 95.12 209 HIS B C 1
ATOM 3731 O O . HIS B 1 209 ? -10.336 -15.469 -6.246 1 95.12 209 HIS B O 1
ATOM 3737 N N . LEU B 1 210 ? -9.797 -17.266 -7.422 1 93.5 210 LEU B N 1
ATOM 3738 C CA . LEU B 1 210 ? -8.398 -16.859 -7.531 1 93.5 210 LEU B CA 1
ATOM 3739 C C . LEU B 1 210 ? -8.266 -15.555 -8.32 1 93.5 210 LEU B C 1
ATOM 3741 O O . LEU B 1 210 ? -7.504 -14.664 -7.934 1 93.5 210 LEU B O 1
ATOM 3745 N N . TYR B 1 211 ? -9.023 -15.406 -9.367 1 93.38 211 TYR B N 1
ATOM 3746 C CA . TYR B 1 211 ? -8.969 -14.211 -10.211 1 93.38 211 TYR B CA 1
ATOM 3747 C C . TYR B 1 211 ? -9.461 -12.984 -9.453 1 93.38 211 TYR B C 1
ATOM 3749 O O . TYR B 1 211 ? -8.836 -11.922 -9.508 1 93.38 211 TYR B O 1
ATOM 3757 N N . ALA B 1 212 ? -10.539 -13.164 -8.805 1 95.5 212 ALA B N 1
ATOM 3758 C CA . ALA B 1 212 ? -11.078 -12.062 -8.008 1 95.5 212 ALA B CA 1
ATOM 3759 C C . ALA B 1 212 ? -10.094 -11.648 -6.918 1 95.5 212 ALA B C 1
ATOM 3761 O O . ALA B 1 212 ? -9.891 -10.461 -6.68 1 95.5 212 ALA B O 1
ATOM 3762 N N . GLY B 1 213 ? -9.531 -12.664 -6.258 1 96.5 213 GLY B N 1
ATOM 3763 C CA . GLY B 1 213 ? -8.555 -12.359 -5.227 1 96.5 213 GLY B CA 1
ATOM 3764 C C . GLY B 1 213 ? -7.355 -11.594 -5.754 1 96.5 213 GLY B C 1
ATOM 3765 O O . GLY B 1 213 ? -6.895 -10.641 -5.117 1 96.5 213 GLY B O 1
ATOM 3766 N N . ALA B 1 214 ? -6.852 -12 -6.871 1 96.56 214 ALA B N 1
ATOM 3767 C CA . ALA B 1 214 ? -5.746 -11.281 -7.5 1 96.56 214 ALA B CA 1
ATOM 3768 C C . ALA B 1 214 ? -6.148 -9.852 -7.852 1 96.56 214 ALA B C 1
ATOM 3770 O O . ALA B 1 214 ? -5.375 -8.914 -7.637 1 96.56 214 ALA B O 1
ATOM 3771 N N . GLY B 1 215 ? -7.32 -9.734 -8.398 1 97.56 215 GLY B N 1
ATOM 3772 C CA . GLY B 1 215 ? -7.824 -8.414 -8.711 1 97.56 215 GLY B CA 1
ATOM 3773 C C . GLY B 1 215 ? -7.938 -7.512 -7.5 1 97.56 215 GLY B C 1
ATOM 3774 O O . GLY B 1 215 ? -7.551 -6.34 -7.547 1 97.56 215 GLY B O 1
ATOM 3775 N N . ILE B 1 216 ? -8.453 -8 -6.43 1 98.31 216 ILE B N 1
ATOM 3776 C CA . ILE B 1 216 ? -8.617 -7.25 -5.188 1 98.31 216 ILE B CA 1
ATOM 3777 C C . ILE B 1 216 ? -7.25 -6.797 -4.68 1 98.31 216 ILE B C 1
ATOM 3779 O O . ILE B 1 216 ? -7.098 -5.664 -4.219 1 98.31 216 ILE B O 1
ATOM 3783 N N . THR B 1 217 ? -6.293 -7.684 -4.738 1 98.44 217 THR B N 1
ATOM 3784 C CA . THR B 1 217 ? -4.938 -7.367 -4.309 1 98.44 217 THR B CA 1
ATOM 3785 C C . THR B 1 217 ? -4.387 -6.176 -5.09 1 98.44 217 THR B C 1
ATOM 3787 O O . THR B 1 217 ? -3.842 -5.238 -4.5 1 98.44 217 THR B O 1
ATOM 3790 N N . VAL B 1 218 ? -4.586 -6.172 -6.375 1 98.75 218 VAL B N 1
ATOM 3791 C CA . VAL B 1 218 ? -4.125 -5.09 -7.234 1 98.75 218 VAL B CA 1
ATOM 3792 C C . VAL B 1 218 ? -4.879 -3.805 -6.898 1 98.75 218 VAL B C 1
ATOM 3794 O O . VAL B 1 218 ? -4.285 -2.729 -6.828 1 98.75 218 VAL B O 1
ATOM 3797 N N . LEU B 1 219 ? -6.113 -3.932 -6.664 1 98.75 219 LEU B N 1
ATOM 3798 C CA . LEU B 1 219 ? -6.938 -2.764 -6.375 1 98.75 219 LEU B CA 1
ATOM 3799 C C . LEU B 1 219 ? -6.551 -2.145 -5.035 1 98.75 219 LEU B C 1
ATOM 3801 O O . LEU B 1 219 ? -6.547 -0.92 -4.891 1 98.75 219 LEU B O 1
ATOM 3805 N N . TRP B 1 220 ? -6.258 -2.977 -4.008 1 98.81 220 TRP B N 1
ATOM 3806 C CA . TRP B 1 220 ? -5.773 -2.447 -2.738 1 98.81 220 TRP B CA 1
ATOM 3807 C C . TRP B 1 220 ? -4.516 -1.609 -2.941 1 98.81 220 TRP B C 1
ATOM 3809 O O . TRP B 1 220 ? -4.418 -0.49 -2.434 1 98.81 220 TRP B O 1
ATOM 3819 N N . ALA B 1 221 ? -3.615 -2.172 -3.676 1 98.81 221 ALA B N 1
ATOM 3820 C CA . ALA B 1 221 ? -2.346 -1.486 -3.898 1 98.81 221 ALA B CA 1
ATOM 3821 C C . ALA B 1 221 ? -2.547 -0.207 -4.707 1 98.81 221 ALA B C 1
ATOM 3823 O O . ALA B 1 221 ? -1.956 0.83 -4.398 1 98.81 221 ALA B O 1
ATOM 3824 N N . ALA B 1 222 ? -3.348 -0.263 -5.73 1 98.81 222 ALA B N 1
ATOM 3825 C CA . ALA B 1 222 ? -3.615 0.903 -6.57 1 98.81 222 ALA B CA 1
ATOM 3826 C C . ALA B 1 222 ? -4.277 2.016 -5.766 1 98.81 222 ALA B C 1
ATOM 3828 O O . ALA B 1 222 ? -3.92 3.188 -5.902 1 98.81 222 ALA B O 1
ATOM 3829 N N . ALA B 1 223 ? -5.219 1.673 -4.969 1 98.88 223 ALA B N 1
ATOM 3830 C CA . ALA B 1 223 ? -5.883 2.662 -4.125 1 98.88 223 ALA B CA 1
ATOM 3831 C C . ALA B 1 223 ? -4.906 3.287 -3.133 1 98.88 223 ALA B C 1
ATOM 3833 O O . ALA B 1 223 ? -4.898 4.504 -2.941 1 98.88 223 ALA B O 1
ATOM 3834 N N . ALA B 1 224 ? -4.102 2.451 -2.52 1 98.81 224 ALA B N 1
ATOM 3835 C CA . ALA B 1 224 ? -3.129 2.939 -1.548 1 98.81 224 ALA B CA 1
ATOM 3836 C C . ALA B 1 224 ? -2.086 3.83 -2.215 1 98.81 224 ALA B C 1
ATOM 3838 O O . ALA B 1 224 ? -1.602 4.789 -1.612 1 98.81 224 ALA B O 1
ATOM 3839 N N . ALA B 1 225 ? -1.789 3.551 -3.453 1 98.88 225 ALA B N 1
ATOM 3840 C CA . ALA B 1 225 ? -0.766 4.297 -4.184 1 98.88 225 ALA B CA 1
ATOM 3841 C C . ALA B 1 225 ? -1.213 5.734 -4.438 1 98.88 225 ALA B C 1
ATOM 3843 O O . ALA B 1 225 ? -0.395 6.594 -4.77 1 98.88 225 ALA B O 1
ATOM 3844 N N . LEU B 1 226 ? -2.42 6.047 -4.23 1 98.88 226 LEU B N 1
ATOM 3845 C CA . LEU B 1 226 ? -2.963 7.371 -4.512 1 98.88 226 LEU B CA 1
ATOM 3846 C C . LEU B 1 226 ? -2.879 8.266 -3.281 1 98.88 226 LEU B C 1
ATOM 3848 O O . LEU B 1 226 ? -3.18 9.461 -3.357 1 98.88 226 LEU B O 1
ATOM 3852 N N . VAL B 1 227 ? -2.42 7.762 -2.16 1 98.69 227 VAL B N 1
ATOM 3853 C CA . VAL B 1 227 ? -2.482 8.445 -0.874 1 98.69 227 VAL B CA 1
ATOM 3854 C C . VAL B 1 227 ? -1.651 9.727 -0.927 1 98.69 227 VAL B C 1
ATOM 3856 O O . VAL B 1 227 ? -2.113 10.789 -0.509 1 98.69 227 VAL B O 1
ATOM 3859 N N . PRO B 1 228 ? -0.415 9.703 -1.499 1 98.31 228 PRO B N 1
ATOM 3860 C CA . PRO B 1 228 ? 0.333 10.961 -1.521 1 98.31 228 PRO B CA 1
ATOM 3861 C C . PRO B 1 228 ? -0.385 12.055 -2.299 1 98.31 228 PRO B C 1
ATOM 3863 O O . PRO B 1 228 ? -0.417 13.211 -1.86 1 98.31 228 PRO B O 1
ATOM 3866 N N . ALA B 1 229 ? -0.95 11.703 -3.416 1 98.31 229 ALA B N 1
ATOM 3867 C CA . ALA B 1 229 ? -1.69 12.688 -4.195 1 98.31 229 ALA B CA 1
ATOM 3868 C C . ALA B 1 229 ? -2.914 13.188 -3.432 1 98.31 229 ALA B C 1
ATOM 3870 O O . ALA B 1 229 ? -3.229 14.375 -3.461 1 98.31 229 ALA B O 1
ATOM 3871 N N . MET B 1 230 ? -3.58 12.312 -2.725 1 98.06 230 MET B N 1
ATOM 3872 C CA . MET B 1 230 ? -4.746 12.688 -1.933 1 98.06 230 MET B CA 1
ATOM 3873 C C . MET B 1 230 ? -4.355 13.641 -0.806 1 98.06 230 MET B C 1
ATOM 3875 O O . MET B 1 230 ? -5.059 14.609 -0.533 1 98.06 230 MET B O 1
ATOM 3879 N N . GLN B 1 231 ? -3.244 13.336 -0.193 1 97 231 GLN B N 1
ATOM 3880 C CA . GLN B 1 231 ? -2.797 14.156 0.929 1 97 231 GLN B CA 1
ATOM 3881 C C . GLN B 1 231 ? -2.389 15.547 0.465 1 97 231 GLN B C 1
ATOM 3883 O O . GLN B 1 231 ? -2.398 16.5 1.251 1 97 231 GLN B O 1
ATOM 3888 N N . LYS B 1 232 ? -2.109 15.648 -0.792 1 96.81 232 LYS B N 1
ATOM 3889 C CA . LYS B 1 232 ? -1.743 16.938 -1.354 1 96.81 232 LYS B CA 1
ATOM 3890 C C . LYS B 1 232 ? -2.967 17.672 -1.904 1 96.81 232 LYS B C 1
ATOM 3892 O O . LYS B 1 232 ? -2.836 18.672 -2.605 1 96.81 232 LYS B O 1
ATOM 3897 N N . GLY B 1 233 ? -4.137 17.062 -1.745 1 95.12 233 GLY B N 1
ATOM 3898 C CA . GLY B 1 233 ? -5.375 17.766 -2.059 1 95.12 233 GLY B CA 1
ATOM 3899 C C . GLY B 1 233 ? -5.891 17.453 -3.451 1 95.12 233 GLY B C 1
ATOM 3900 O O . GLY B 1 233 ? -6.781 18.156 -3.953 1 95.12 233 GLY B O 1
ATOM 3901 N N . ASN B 1 234 ? -5.422 16.406 -4.105 1 97.56 234 ASN B N 1
ATOM 3902 C CA . ASN B 1 234 ? -5.852 16.031 -5.449 1 97.56 234 ASN B CA 1
ATOM 3903 C C . ASN B 1 234 ? -7.23 15.375 -5.434 1 97.56 234 ASN B C 1
ATOM 3905 O O . ASN B 1 234 ? -7.375 14.234 -4.988 1 97.56 234 ASN B O 1
ATOM 3909 N N . GLU B 1 235 ? -8.211 16 -6.023 1 95.75 235 GLU B N 1
ATOM 3910 C CA . GLU B 1 235 ? -9.586 15.508 -6 1 95.75 235 GLU B CA 1
ATOM 3911 C C . GLU B 1 235 ? -9.766 14.312 -6.934 1 95.75 235 GLU B C 1
ATOM 3913 O O . GLU B 1 235 ? -10.539 13.398 -6.641 1 95.75 235 GLU B O 1
ATOM 3918 N N . THR B 1 236 ? -9.086 14.398 -8.023 1 98.38 236 THR B N 1
ATOM 3919 C CA . THR B 1 236 ? -9.148 13.258 -8.93 1 98.38 236 THR B CA 1
ATOM 3920 C C . THR B 1 236 ? -8.641 11.992 -8.242 1 98.38 236 THR B C 1
ATOM 3922 O O . THR B 1 236 ? -9.25 10.922 -8.375 1 98.38 236 THR B O 1
ATOM 3925 N N . ALA B 1 237 ? -7.555 12.117 -7.504 1 98.5 237 ALA B N 1
ATOM 3926 C CA . ALA B 1 237 ? -7.012 10.984 -6.758 1 98.5 237 ALA B CA 1
ATOM 3927 C C . ALA B 1 237 ? -8.016 10.469 -5.73 1 98.5 237 ALA B C 1
ATOM 3929 O O . ALA B 1 237 ? -8.172 9.258 -5.551 1 98.5 237 ALA B O 1
ATOM 3930 N N . ARG B 1 238 ? -8.664 11.32 -5.078 1 97.88 238 ARG B N 1
ATOM 3931 C CA . ARG B 1 238 ? -9.656 10.953 -4.078 1 97.88 238 ARG B CA 1
ATOM 3932 C C . ARG B 1 238 ? -10.812 10.188 -4.719 1 97.88 238 ARG B C 1
ATOM 3934 O O . ARG B 1 238 ? -11.234 9.148 -4.207 1 97.88 238 ARG B O 1
ATOM 3941 N N . ASN B 1 239 ? -11.312 10.711 -5.797 1 98 239 ASN B N 1
ATOM 3942 C CA . ASN B 1 239 ? -12.422 10.055 -6.488 1 98 239 ASN B CA 1
ATOM 3943 C C . ASN B 1 239 ? -12.016 8.688 -7.023 1 98 239 ASN B C 1
ATOM 3945 O O . ASN B 1 239 ? -12.797 7.734 -6.957 1 98 239 ASN B O 1
ATOM 3949 N N . LEU B 1 240 ? -10.844 8.672 -7.566 1 98.75 240 LEU B N 1
ATOM 3950 C CA . LEU B 1 240 ? -10.352 7.398 -8.07 1 98.75 240 LEU B CA 1
ATOM 3951 C C . LEU B 1 240 ? -10.164 6.402 -6.93 1 98.75 240 LEU B C 1
ATOM 3953 O O . LEU B 1 240 ? -10.5 5.223 -7.07 1 98.75 240 LEU B O 1
ATOM 3957 N N . HIS B 1 241 ? -9.625 6.875 -5.809 1 98.81 241 HIS B N 1
ATOM 3958 C CA . HIS B 1 241 ? -9.469 6.031 -4.625 1 98.81 241 HIS B CA 1
ATOM 3959 C C . HIS B 1 241 ? -10.812 5.457 -4.184 1 98.81 241 HIS B C 1
ATOM 3961 O O . HIS B 1 241 ? -10.922 4.262 -3.904 1 98.81 241 HIS B O 1
ATOM 3967 N N . ILE B 1 242 ? -11.805 6.207 -4.156 1 98.38 242 ILE B N 1
ATOM 3968 C CA . ILE B 1 242 ? -13.148 5.777 -3.77 1 98.38 242 ILE B CA 1
ATOM 3969 C C . ILE B 1 242 ? -13.68 4.773 -4.785 1 98.38 242 ILE B C 1
ATOM 3971 O O . ILE B 1 242 ? -14.227 3.73 -4.41 1 98.38 242 ILE B O 1
ATOM 3975 N N . ALA B 1 243 ? -13.5 5.082 -6.031 1 98.62 243 ALA B N 1
ATOM 3976 C CA . ALA B 1 243 ? -13.984 4.207 -7.094 1 98.62 243 ALA B CA 1
ATOM 3977 C C . ALA B 1 243 ? -13.297 2.844 -7.035 1 98.62 243 ALA B C 1
ATOM 3979 O O . ALA B 1 243 ? -13.953 1.807 -7.148 1 98.62 243 ALA B O 1
ATOM 3980 N N . LEU B 1 244 ? -12 2.873 -6.91 1 98.75 244 LEU B N 1
ATOM 3981 C CA . LEU B 1 244 ? -11.25 1.624 -6.836 1 98.75 244 LEU B CA 1
ATOM 3982 C C . LEU B 1 244 ? -11.703 0.792 -5.641 1 98.75 244 LEU B C 1
ATOM 3984 O O . LEU B 1 244 ? -11.859 -0.427 -5.75 1 98.75 244 LEU B O 1
ATOM 3988 N N . ASN B 1 245 ? -11.953 1.422 -4.539 1 98.62 245 ASN B N 1
ATOM 3989 C CA . ASN B 1 245 ? -12.375 0.689 -3.352 1 98.62 245 ASN B CA 1
ATOM 3990 C C . ASN B 1 245 ? -13.836 0.255 -3.451 1 98.62 245 ASN B C 1
ATOM 3992 O O . ASN B 1 245 ? -14.219 -0.778 -2.898 1 98.62 245 ASN B O 1
ATOM 3996 N N . GLY B 1 246 ? -14.648 1.059 -4.145 1 98.44 246 GLY B N 1
ATOM 3997 C CA . GLY B 1 246 ? -15.984 0.577 -4.453 1 98.44 246 GLY B CA 1
ATOM 3998 C C . GLY B 1 246 ? -15.984 -0.705 -5.266 1 98.44 246 GLY B C 1
ATOM 3999 O O . GLY B 1 246 ? -16.734 -1.64 -4.961 1 98.44 246 GLY B O 1
ATOM 4000 N N . LEU B 1 247 ? -15.141 -0.708 -6.266 1 98.38 247 LEU B N 1
ATOM 4001 C CA . LEU B 1 247 ? -14.977 -1.911 -7.074 1 98.38 247 LEU B CA 1
ATOM 4002 C C . LEU B 1 247 ? -14.469 -3.072 -6.227 1 98.38 247 LEU B C 1
ATOM 4004 O O . LEU B 1 247 ? -14.914 -4.211 -6.395 1 98.38 247 LEU B O 1
ATOM 4008 N N . ASN B 1 248 ? -13.602 -2.76 -5.355 1 98.38 248 ASN B N 1
ATOM 4009 C CA . ASN B 1 248 ? -13.055 -3.773 -4.457 1 98.38 248 ASN B CA 1
ATOM 4010 C C . ASN B 1 248 ? -14.148 -4.418 -3.609 1 98.38 248 ASN B C 1
ATOM 4012 O O . ASN B 1 248 ? -14.203 -5.641 -3.484 1 98.38 248 ASN B O 1
ATOM 4016 N N . VAL B 1 249 ? -14.992 -3.648 -3.018 1 98.19 249 VAL B N 1
ATOM 4017 C CA . VAL B 1 249 ? -16.062 -4.156 -2.178 1 98.19 249 VAL B CA 1
ATOM 4018 C C . VAL B 1 249 ? -17.016 -5.023 -3.014 1 98.19 249 VAL B C 1
ATOM 4020 O O . VAL B 1 249 ? -17.422 -6.102 -2.576 1 98.19 249 VAL B O 1
ATOM 4023 N N . LEU B 1 250 ? -17.266 -4.617 -4.211 1 97.81 250 LEU B N 1
ATOM 4024 C CA . LEU B 1 250 ? -18.141 -5.383 -5.098 1 97.81 250 LEU B CA 1
ATOM 4025 C C . LEU B 1 250 ? -17.516 -6.73 -5.445 1 97.81 250 LEU B C 1
ATOM 4027 O O . LEU B 1 250 ? -18.203 -7.754 -5.434 1 97.81 250 LEU B O 1
ATOM 4031 N N . LEU B 1 251 ? -16.266 -6.707 -5.758 1 97.5 251 LEU B N 1
ATOM 4032 C CA . LEU B 1 251 ? -15.57 -7.953 -6.059 1 97.5 251 LEU B CA 1
ATOM 4033 C C . LEU B 1 251 ? -15.531 -8.867 -4.836 1 97.5 251 LEU B C 1
ATOM 4035 O O . LEU B 1 251 ? -15.672 -10.086 -4.961 1 97.5 251 LEU B O 1
ATOM 4039 N N . PHE B 1 252 ? -15.297 -8.258 -3.732 1 97 252 PHE B N 1
ATOM 4040 C CA . PHE B 1 252 ? -15.289 -9.008 -2.482 1 97 252 PHE B CA 1
ATOM 4041 C C . PHE B 1 252 ? -16.625 -9.703 -2.254 1 97 252 PHE B C 1
ATOM 4043 O O . PHE B 1 252 ? -16.672 -10.891 -1.925 1 97 252 PHE B O 1
ATOM 4050 N N . ILE B 1 253 ? -17.688 -9.047 -2.471 1 96.81 253 ILE B N 1
ATOM 4051 C CA . ILE B 1 253 ? -19.016 -9.609 -2.309 1 96.81 253 ILE B CA 1
ATOM 4052 C C . ILE B 1 253 ? -19.25 -10.703 -3.344 1 96.81 253 ILE B C 1
ATOM 4054 O O . ILE B 1 253 ? -19.75 -11.781 -3.014 1 96.81 253 ILE B O 1
ATOM 4058 N N . TRP B 1 254 ? -18.812 -10.484 -4.52 1 96.12 254 TRP B N 1
ATOM 4059 C CA . TRP B 1 254 ? -19.016 -11.422 -5.625 1 96.12 254 TRP B CA 1
ATOM 4060 C C . TRP B 1 254 ? -18.281 -12.727 -5.363 1 96.12 254 TRP B C 1
ATOM 4062 O O . TRP B 1 254 ? -18.719 -13.797 -5.793 1 96.12 254 TRP B O 1
ATOM 4072 N N . GLN B 1 255 ? -17.219 -12.664 -4.609 1 95.25 255 GLN B N 1
ATOM 4073 C CA . GLN B 1 255 ? -16.406 -13.867 -4.453 1 95.25 255 GLN B CA 1
ATOM 4074 C C . GLN B 1 255 ? -16.828 -14.672 -3.229 1 95.25 255 GLN B C 1
ATOM 4076 O O . GLN B 1 255 ? -16.359 -15.781 -3.016 1 95.25 255 GLN B O 1
ATOM 4081 N N . ILE B 1 256 ? -17.75 -14.203 -2.441 1 94.19 256 ILE B N 1
ATOM 4082 C CA . ILE B 1 256 ? -18.125 -14.859 -1.193 1 94.19 256 ILE B CA 1
ATOM 4083 C C . ILE B 1 256 ? -18.688 -16.25 -1.488 1 94.19 256 ILE B C 1
ATOM 4085 O O . ILE B 1 256 ? -18.25 -17.234 -0.887 1 94.19 256 ILE B O 1
ATOM 4089 N N . PRO B 1 257 ? -19.547 -16.5 -2.504 1 93.62 257 PRO B N 1
ATOM 4090 C CA . PRO B 1 257 ? -20.047 -17.844 -2.768 1 93.62 257 PRO B CA 1
ATOM 4091 C C . PRO B 1 257 ? -18.953 -18.812 -3.193 1 93.62 257 PRO B C 1
ATOM 4093 O O . PRO B 1 257 ? -18.953 -19.969 -2.762 1 93.62 257 PRO B O 1
ATOM 4096 N N . THR B 1 258 ? -18.062 -18.359 -3.982 1 93.44 258 THR B N 1
ATOM 4097 C CA . THR B 1 258 ? -16.984 -19.234 -4.406 1 93.44 258 THR B CA 1
ATOM 4098 C C . THR B 1 258 ? -16.062 -19.578 -3.23 1 93.44 258 THR B C 1
ATOM 4100 O O . THR B 1 258 ? -15.508 -20.672 -3.162 1 93.44 258 THR B O 1
ATOM 4103 N N . GLY B 1 259 ? -15.922 -18.641 -2.334 1 92.38 259 GLY B N 1
ATOM 4104 C CA . GLY B 1 259 ? -15.18 -18.922 -1.116 1 92.38 259 GLY B CA 1
ATOM 4105 C C . GLY B 1 259 ? -15.836 -19.969 -0.244 1 92.38 259 GLY B C 1
ATOM 4106 O O . GLY B 1 259 ? -15.156 -20.828 0.322 1 92.38 259 GLY B O 1
ATOM 4107 N N . PHE B 1 260 ? -17.109 -19.906 -0.164 1 92.69 260 PHE B N 1
ATOM 4108 C CA . PHE B 1 260 ? -17.859 -20.891 0.622 1 92.69 260 PHE B CA 1
ATOM 4109 C C . PHE B 1 260 ? -17.719 -22.281 0.017 1 92.69 260 PHE B C 1
ATOM 4111 O O . PHE B 1 260 ? -17.594 -23.266 0.743 1 92.69 260 PHE B O 1
ATOM 4118 N N . ASP B 1 261 ? -17.688 -22.328 -1.279 1 91.81 261 ASP B N 1
ATOM 4119 C CA . ASP B 1 261 ? -17.5 -23.609 -1.962 1 91.81 261 ASP B CA 1
ATOM 4120 C C . ASP B 1 261 ? -16.156 -24.234 -1.584 1 91.81 261 ASP B C 1
ATOM 4122 O O . ASP B 1 261 ? -16.078 -25.438 -1.346 1 91.81 261 ASP B O 1
ATOM 4126 N N . ILE B 1 262 ? -15.18 -23.438 -1.549 1 88.94 262 ILE B N 1
ATOM 4127 C CA . ILE B 1 262 ? -13.844 -23.922 -1.227 1 88.94 262 ILE B CA 1
ATOM 4128 C C . ILE B 1 262 ? -13.797 -24.391 0.227 1 88.94 262 ILE B C 1
ATOM 4130 O O . ILE B 1 262 ? -13.188 -25.422 0.54 1 88.94 262 ILE B O 1
ATOM 4134 N N . VAL B 1 263 ? -14.477 -23.688 1.113 1 91.38 263 VAL B N 1
ATOM 4135 C CA . VAL B 1 263 ? -14.523 -24.062 2.52 1 91.38 263 VAL B CA 1
ATOM 4136 C C . VAL B 1 263 ? -15.18 -25.438 2.664 1 91.38 263 VAL B C 1
ATOM 4138 O O . VAL B 1 263 ? -14.711 -26.281 3.432 1 91.38 263 VAL B O 1
ATOM 4141 N N . LEU B 1 264 ? -16.188 -25.719 1.928 1 91.25 264 LEU B N 1
ATOM 4142 C CA . LEU B 1 264 ? -16.859 -27.016 1.976 1 91.25 264 LEU B CA 1
ATOM 4143 C C . LEU B 1 264 ? -15.938 -28.125 1.503 1 91.25 264 LEU B C 1
ATOM 4145 O O . LEU B 1 264 ? -15.93 -29.219 2.074 1 91.25 264 LEU B O 1
ATOM 4149 N N . LYS B 1 265 ? -15.141 -27.766 0.555 1 86.31 265 LYS B N 1
ATOM 4150 C CA . LYS B 1 265 ? -14.164 -28.734 0.078 1 86.31 265 LYS B CA 1
ATOM 4151 C C . LYS B 1 265 ? -13.102 -29.016 1.138 1 86.31 265 LYS B C 1
ATOM 4153 O O . LYS B 1 265 ? -12.609 -30.141 1.251 1 86.31 265 LYS B O 1
ATOM 4158 N N . VAL B 1 266 ? -12.727 -28.031 1.865 1 85.25 266 VAL B N 1
ATOM 4159 C CA . VAL B 1 266 ? -11.75 -28.203 2.939 1 85.25 266 VAL B CA 1
ATOM 4160 C C . VAL B 1 266 ? -12.305 -29.156 3.996 1 85.25 266 VAL B C 1
ATOM 4162 O O . VAL B 1 266 ? -11.594 -30.047 4.465 1 85.25 266 VAL B O 1
ATOM 4165 N N . PHE B 1 267 ? -13.562 -29 4.305 1 87.31 267 PHE B N 1
ATOM 4166 C CA . PHE B 1 267 ? -14.172 -29.875 5.301 1 87.31 267 PHE B CA 1
ATOM 4167 C C . PHE B 1 267 ? -14.305 -31.297 4.766 1 87.31 267 PHE B C 1
ATOM 4169 O O . PHE B 1 267 ? -14.164 -32.281 5.516 1 87.31 267 PHE B O 1
ATOM 4176 N N . GLU B 1 268 ? -14.398 -31.406 3.578 1 86.31 268 GLU B N 1
ATOM 4177 C CA . GLU B 1 268 ? -14.586 -32.719 2.959 1 86.31 268 GLU B CA 1
ATOM 4178 C C . GLU B 1 268 ? -13.258 -33.469 2.854 1 86.31 268 GLU B C 1
ATOM 4180 O O . GLU B 1 268 ? -13.211 -34.688 3.059 1 86.31 268 GLU B O 1
ATOM 4185 N N . PHE B 1 269 ? -12.219 -32.688 2.666 1 80.75 269 PHE B N 1
ATOM 4186 C CA . PHE B 1 269 ? -11.008 -33.375 2.244 1 80.75 269 PHE B CA 1
ATOM 4187 C C . PHE B 1 269 ? -9.906 -33.25 3.295 1 80.75 269 PHE B C 1
ATOM 4189 O O . PHE B 1 269 ? -8.805 -33.75 3.113 1 80.75 269 PHE B O 1
ATOM 4196 N N . THR B 1 270 ? -10.141 -32.438 4.223 1 78.25 270 THR B N 1
ATOM 4197 C CA . THR B 1 270 ? -9.125 -32.312 5.262 1 78.25 270 THR B CA 1
ATOM 4198 C C . THR B 1 270 ? -9.664 -32.781 6.609 1 78.25 270 THR B C 1
ATOM 4200 O O . THR B 1 270 ? -10.883 -32.875 6.789 1 78.25 270 THR B O 1
ATOM 4203 N N . LYS B 1 271 ? -8.664 -33.188 7.418 1 78.56 271 LYS B N 1
ATOM 4204 C CA . LYS B 1 271 ? -9.016 -33.656 8.758 1 78.56 271 LYS B CA 1
ATOM 4205 C C . LYS B 1 271 ? -8.359 -32.781 9.828 1 78.56 271 LYS B C 1
ATOM 4207 O O . LYS B 1 271 ? -7.391 -32.062 9.547 1 78.56 271 LYS B O 1
ATOM 4212 N N . TRP B 1 272 ? -9.062 -32.656 10.969 1 75.25 272 TRP B N 1
ATOM 4213 C CA . TRP B 1 272 ? -8.438 -32.031 12.117 1 75.25 272 TRP B CA 1
ATOM 4214 C C . TRP B 1 272 ? -7.211 -32.812 12.578 1 75.25 272 TRP B C 1
ATOM 4216 O O . TRP B 1 272 ? -7.145 -34.031 12.414 1 75.25 272 TRP B O 1
ATOM 4226 N N . PRO B 1 273 ? -6.039 -32.031 12.977 1 59.94 273 PRO B N 1
ATOM 4227 C CA . PRO B 1 273 ? -4.965 -32.844 13.523 1 59.94 273 PRO B CA 1
ATOM 4228 C C . PRO B 1 273 ? -5.441 -33.812 14.625 1 59.94 273 PRO B C 1
ATOM 4230 O O . PRO B 1 273 ? -6.449 -33.531 15.281 1 59.94 273 PRO B O 1
#

Organism: NCBI:txid109376

Foldseek 3Di:
DDPPPDDDDDDDDDDDDDDDDDDDDDDDDDPPPDDPDPPPPPPPPPCVVVVCPVPCPVPPPPPVVPPPPLVLLAFPVCPPPPLQFLVVLCPLVVVLVVLLVLLVVLVVLVVLVVLLVVLVVVLVVLVVVPPDQPCPPVNPSCPVVVDPDDPSRVVSVVSVVVSVVSVVVVSVVVSVVSLVVSLVVLLVSLVSNQVSSCNTRVDGDDDLLNVLSVLLNVLSVQLVVLVVVVVVPNVVNVVVSSVSSVVSSVSSVVNVVVSVVVSVSSVVRHHHD/DPPCPDDPDDDDDDDDDDDDDDDDDDDDDDPDPPDPPDPPPPPPPPCVVPPCPVPCPVPPPPPVVPPPPLVLLAFPVCPPPPLQFLVVLCVLVVVLVVLLVLLVVLVVLVVLVVLLVVLVVVLVVLVVVPPDQPCPPVNPSCPVVVDDDDPSRVVSVVSVVVSVVSVVVVSVVVSVVSLVVSLVVLLVSLVSNQVSSCNTRVDGDDDLLNVLSVLLNVLSVQLVVLVVVVVVPNVVNVVVSSVSSVVNSVSSVVNVVVSVVVSVSSVVRHHHD

InterPro domains:
  IPR025067 Protein of unknown function DUF4079 [PF13301] (89-266)